Protein AF-B6K878-F1 (afdb_monomer)

Nearest PDB structures (foldseek):
  3k8p-assembly1_D  TM=6.003E-01  e=3.397E-08  Saccharomyces cerevisiae
  3q15-assembly1_A-2  TM=1.743E-01  e=7.410E+00  Bacillus subtilis
  3q15-assembly2_B-3  TM=1.734E-01  e=7.954E+00  Bacillus subtilis

pLDDT: mean 80.98, std 16.26, range [27.31, 96.12]

Solvent-accessible surface area (backbone atoms only — not comparable to full-atom values): 43142 Å² total; per-residue (Å²): 134,86,75,65,72,58,50,62,89,79,44,52,74,44,39,48,52,50,49,27,49,51,24,26,54,71,60,39,42,72,60,22,50,53,43,39,59,74,71,63,55,52,69,42,56,49,50,36,50,52,57,76,35,38,53,72,86,56,63,62,87,65,49,60,94,72,70,48,66,72,64,67,72,52,77,81,93,64,85,78,75,51,80,50,88,60,95,70,81,73,57,54,73,59,28,46,53,50,32,44,77,68,69,53,72,55,77,84,81,54,91,46,42,91,49,73,48,50,42,54,54,51,42,30,49,49,22,34,76,76,67,66,41,58,69,60,28,45,61,70,41,69,44,93,88,56,51,69,71,35,45,49,49,31,54,68,49,53,48,45,49,55,61,47,52,79,46,32,102,56,95,79,48,73,74,52,64,74,70,56,49,72,70,52,54,50,66,46,40,57,88,64,57,41,72,94,44,40,53,59,53,50,42,48,50,52,63,54,60,34,68,78,45,92,60,47,68,65,53,50,53,52,52,51,52,46,51,58,51,47,38,70,78,75,37,59,61,42,50,30,48,37,61,70,67,53,88,69,56,68,74,57,45,54,50,50,47,16,46,45,48,35,36,56,51,67,32,76,69,66,48,74,65,58,52,49,39,52,53,51,40,48,49,48,44,52,78,74,48,88,69,66,89,85,48,82,54,72,81,86,60,92,74,75,88,44,93,83,44,48,80,43,93,82,31,66,71,18,44,83,43,57,37,24,49,54,51,53,50,52,31,46,50,51,34,52,52,32,49,76,50,46,27,81,80,51,48,15,42,35,51,37,55,52,45,34,73,46,54,53,68,58,38,53,50,51,48,53,43,58,79,55,44,39,96,44,71,78,78,72,68,55,64,66,56,57,50,49,51,54,52,51,53,52,47,32,32,74,69,53,52,32,50,55,72,57,52,74,60,57,52,43,46,54,56,48,37,52,38,54,70,55,65,39,59,72,52,47,64,73,43,40,81,79,57,38,60,68,72,45,58,66,70,62,49,49,50,40,48,48,58,44,26,49,64,24,50,57,47,43,74,72,38,91,82,51,58,70,32,54,55,47,28,51,50,46,50,59,70,50,64,71,25,68,89,49,47,66,61,48,47,19,54,52,21,50,53,50,42,48,52,42,31,50,72,56,72,39,63,78,65,53,78,59,70,79,54,89,56,62,68,65,60,26,61,88,46,38,53,61,51,44,36,71,73,39,57,75,39,38,82,42,50,70,55,54,47,51,38,48,56,27,37,30,36,43,73,68,69,53,51,82,90,50,51,69,62,56,50,49,59,46,46,56,53,48,51,49,51,30,31,59,38,24,53,76,67,65,37,50,66,64,29,52,49,47,44,56,74,62,33,48,79,37,28,83,77,34,75,68,37,35,58,47,46,22,50,53,25,37,54,55,31,67,50,85,55,91,49,71,70,38,44,55,49,22,53,55,22,35,54,48,15,65,74,58,48,59,80,90,53,40,62,67,53,51,56,51,47,53,53,48,53,55,52,47,56,55,53,55,74,49,63,83,65,82,76,85,78,92,80,90,84,93,90,91,89,91,87,90,93,89,91,92,91,90,93,87,91,86,91,89,86,93,90,89,89,88,89,86,86,86,86,85,85,82,70,67,69,72,57,56,64,66,63,73,63,77,76,57,47,78,80,76,64,64,82,86,129

Mean predicted aligned error: 15.99 Å

Foldseek 3Di:
DDFDWDAPVNDDLLLLVLVLLVCQLVLVVVLNLVSCVVNVPQLLLVLVSNLPRHPLPHDCVSPVVVNDNVVSPDDDPDGNTDRDPDPDRDDSVLSCVLCVVVVNVPSVPDPGDPDSLSSLVSSLQVSCVQPVCLVRSLVSQVDPPHDPSSVVCCVQQSVLVVLLVVQAPDSDGSVNSVVDDLVNLLVRRLVRQDLVCLLSSCCSSQVRVLVPDDPNVVSVLVNLLVLLVSCQPHHLRSLLSCLVPRDDDPVVNQQSQLSSLLSQLSYWDLDPVSLVSLVSSLVSLCVPDPADPPPLDAPPDLFPPDSSCSRDCPGPCRRSYPRNSVLSVLLSVQLVLCVVLQQPPRGGSNRLSVQLPDDLVSLVVVLLSSLPNDPCNLPDDDLVNLVCVLVSQVVCCVSSSHSVNPDNLNSLLSSLLSCLLSLVLVSLVVCVVVSVLQPRDPVSSLCSLVVSLVSLLVVPLVDPPDVVSLVSSLSSLVSNVNNPVCVLVSQLSVLLSLLCVLCVVLVNSVLNVPSPDPPLVSLDLVRPLLVSCVVSLCSLVVLVSNLSNSQSSCSNVVNQDPVCNPVVSLVSLLVSLLSSLVSCLVVVNLVSNVVSLVVRLVVCLVPDVVSLASSLVSLLVSLVRDHPDPVSLVSNLVSLVVSCVRDDPVCNVVSVVSNVVSVVVVVVVVVVVVPPPPDDDDDDDDDDDDDDYDDDDDDDDDDDDDDDDDDDDDDDDVVVVSVVSVPPPPCVSSPDDDD

Organism: Schizosaccharomyces japonicus (strain yFS275 / FY16936) (NCBI:txid402676)

Sequence (739 aa):
METTKISCDELSVSQNLLYLVQCLVNGDIANARRLSQFLKLNFNTWLYLMNKYIPEVAPLKSYLGYLNEIDYNTALKEPVSFELQCSEVPMDELCQLRLKNLHLDNLDELQKPSDLSEFYISRASQIMSVTNLVELADSLTSNDDVPVTVSIWNKEKLGLLKKLRTYSSSDLKLEDLGQMSIRDIVSLCFPNMNTSNCVDIMDIIIKDAISSNSSKQEALAFVWEKLLQHTKTEGLEVIAHLLELWKVEEDIFRKLSQVAIASCYVWNDSTPETCSFIHDIVRCIEEHIPFDEDAFLMLDEEPQFQSKDLLKDDNKLTTSSPAAINYLLALTDVVGFCREFSVFPVPSVRIGLQMCFSNEDMQMTFLKRLITSNQHWSTKRSEADWSYLLLTMLEFQRRRVLFTKLSPDTLRLQVLYHMLILMKFSTIRTMTSMFEIEKLPTEGALRCMEDAFFHFYDKCNAASRNTAHTEAAASVLDTFREHKDLCERRQSLSALLKVFELLRELQAPSFVRDLRSEDTTKTDIHVLIPSLLKTHVKAYKALDNVLALGVELLKLRGEFQYENPLNQIQDLTLYVARLCIEASLQATDLVCAREYLNDHIEPLAEKSPKAKDLYWRTAYDIGKCPAITATAREVRSDMLQLAIAKAPKDMLPEIFDYWTQFEEENDTAANMKEKDIEDDYVDDFEWPVDEDDDDEPIYRNQPEKTNSSRHNNVRENIADKVTSTLTNGIGWVLGVPRE

InterPro domains:
  IPR013244 Sec39 domain [PF08314] (21-676)

Secondary structure (DSSP, 8-state):
------BGGGS-HHHHHHHHHHHHHTT-HHHHHHHHHHTT--HHHHHHHHHHHS-TT--GGGTGGG--HHHHTSPPSS--B-----S-PPPHHHHHHHHHHTT-S-SSSS---SSHHHHHHHHHHHHHHHH--HHHHHHHHSSTTS-HHHHHHIIIIIIHHHHHHTT-SS---HHHHTT--HHHHHHHHGGG--TTTHHHHHHIIIIIIITT-S-HHHHHHHHHHHHHHHTTTS-SHHHHHHHHH----HHHHHHHHHHHHHHHHH-----HHHHHHHHHHHHHHHTTS---TT------S-----TTTTTSTT-TTTSSSHHHHHHHHHHHHHHHHHHHTT-SSPPPHHHHHHHHHS-HHHHHHHHHHHHHS-TTTTTT--HHHHHHHHHHHHHHHHTTSS-TTS-HHHHHHHHHHHHHHTT-HHHHHHTHHHHTGGGS-HHHHHHHHHHHHHHHHHHHHHSTT-HHHHHHHHHHHHHTTT-GGGHHHHHHHHHHHHHHHHHHHTT-GGGGGGTTSS-TTTS-HHHHHHHHHHHSGGGGGGHHHHHHHHHHHHHHTT---TTSHHHHHHHHHHHHHHHHHHHHHHTT-HHHHHHHIIIIIHHHHTT-HHHHHHHHHHHHHHHHS---SHHHHHHHHHHHHHHHHHS-TTTHHHHHHHHHHHHHHHHHHHHHHTTTTS-----------------------------------PPP-SHHHHHHHHTSSSHHHHT----

Structure (mmCIF, N/CA/C/O backbone):
data_AF-B6K878-F1
#
_entry.id   AF-B6K878-F1
#
loop_
_atom_site.group_PDB
_atom_site.id
_atom_site.type_symbol
_atom_site.label_atom_id
_atom_site.label_alt_id
_atom_site.label_comp_id
_atom_site.label_asym_id
_atom_site.label_entity_id
_atom_site.label_seq_id
_atom_site.pdbx_PDB_ins_code
_atom_site.Cartn_x
_atom_site.Cartn_y
_atom_site.Cartn_z
_atom_site.occupancy
_atom_site.B_iso_or_equiv
_atom_site.auth_seq_id
_atom_site.auth_comp_id
_atom_site.auth_asym_id
_atom_site.auth_atom_id
_atom_site.pdbx_PDB_model_num
ATOM 1 N N . MET A 1 1 ? -59.703 22.724 72.302 1.00 40.31 1 MET A N 1
ATOM 2 C CA . MET A 1 1 ? -60.525 21.497 72.311 1.00 40.31 1 MET A CA 1
ATOM 3 C C . MET A 1 1 ? -60.191 20.748 73.583 1.00 40.31 1 MET A C 1
ATOM 5 O O . MET A 1 1 ? -59.025 20.757 73.959 1.00 40.31 1 MET A O 1
ATOM 9 N N . GLU A 1 2 ? -61.180 20.175 74.260 1.00 39.59 2 GLU A N 1
ATOM 10 C CA . GLU A 1 2 ? -60.934 19.270 75.387 1.00 39.59 2 GLU A CA 1
ATOM 11 C C . GLU A 1 2 ? -60.667 17.869 74.824 1.00 39.59 2 GLU A C 1
ATOM 13 O O . GLU A 1 2 ? -61.421 17.397 73.976 1.00 39.59 2 GLU A O 1
ATOM 18 N N . THR A 1 3 ? -59.577 17.225 75.241 1.00 48.16 3 THR A N 1
ATOM 19 C CA . THR A 1 3 ? -59.228 15.865 74.814 1.00 48.16 3 THR A CA 1
ATOM 20 C C . THR A 1 3 ? -59.911 14.843 75.718 1.00 48.16 3 THR A C 1
ATOM 22 O O . THR A 1 3 ? -59.441 14.532 76.814 1.00 48.16 3 THR A O 1
ATOM 25 N N . THR A 1 4 ? -61.042 14.308 75.262 1.00 55.53 4 THR A N 1
ATOM 26 C CA . THR A 1 4 ? -61.734 13.193 75.916 1.00 55.53 4 THR A CA 1
ATOM 27 C C . THR A 1 4 ? -60.871 11.933 75.871 1.00 55.53 4 THR A C 1
ATOM 29 O O . THR A 1 4 ? -60.630 11.356 74.812 1.00 55.53 4 THR A O 1
ATOM 32 N N . LYS A 1 5 ? -60.412 11.475 77.041 1.00 59.50 5 LYS A N 1
ATOM 33 C CA . LYS A 1 5 ? -59.754 10.169 77.166 1.00 59.50 5 LYS A CA 1
ATOM 34 C C . LYS A 1 5 ? -60.817 9.075 77.114 1.00 59.50 5 LYS A C 1
ATOM 36 O O . LYS A 1 5 ? -61.659 9.012 78.003 1.00 59.50 5 LYS A O 1
ATOM 41 N N . ILE A 1 6 ? -60.752 8.242 76.081 1.00 65.56 6 ILE A N 1
ATOM 42 C CA . ILE A 1 6 ? -61.584 7.048 75.893 1.00 65.56 6 ILE A CA 1
ATOM 43 C C . ILE A 1 6 ? -60.668 5.835 76.092 1.00 65.56 6 ILE A C 1
ATOM 45 O O . ILE A 1 6 ? -59.555 5.815 75.555 1.00 65.56 6 ILE A O 1
ATOM 49 N N . SER A 1 7 ? -61.092 4.841 76.873 1.00 74.19 7 SER A N 1
ATOM 50 C CA . SER A 1 7 ? -60.335 3.596 77.045 1.00 74.19 7 SER A CA 1
ATOM 51 C C . SER A 1 7 ? -60.542 2.660 75.853 1.00 74.19 7 SER A C 1
ATOM 53 O O . SER A 1 7 ? -61.634 2.578 75.297 1.00 74.19 7 SER A O 1
ATOM 55 N N . CYS A 1 8 ? -59.528 1.873 75.484 1.00 70.00 8 CYS A N 1
ATOM 56 C CA . CYS A 1 8 ? -59.703 0.834 74.458 1.00 70.00 8 CYS A CA 1
ATOM 57 C C . CYS A 1 8 ? -60.655 -0.290 74.882 1.00 70.00 8 CYS A C 1
ATOM 59 O O . CYS A 1 8 ? -61.232 -0.941 74.012 1.00 70.00 8 CYS A O 1
ATOM 61 N N . ASP A 1 9 ? -60.876 -0.468 76.189 1.00 75.81 9 ASP A N 1
ATOM 62 C CA . ASP A 1 9 ? -61.897 -1.372 76.737 1.00 75.81 9 ASP A CA 1
ATOM 63 C C . ASP A 1 9 ? -63.339 -0.886 76.475 1.00 75.81 9 ASP A C 1
ATOM 65 O O . ASP A 1 9 ? -64.280 -1.671 76.567 1.00 75.81 9 ASP A O 1
ATOM 69 N N . GLU A 1 10 ? -63.523 0.401 76.155 1.00 78.56 10 GLU A N 1
ATOM 70 C CA . GLU A 1 10 ? -64.821 1.019 75.835 1.00 78.56 10 GLU A CA 1
ATOM 71 C C . GLU A 1 10 ? -65.118 1.001 74.322 1.00 78.56 10 GLU A C 1
ATOM 73 O O . GLU A 1 10 ? -66.225 1.342 73.902 1.00 78.56 10 GLU A O 1
ATOM 78 N N . LEU A 1 11 ? -64.141 0.598 73.500 1.00 84.75 11 LEU A N 1
ATOM 79 C CA . LEU A 1 11 ? -64.225 0.559 72.042 1.00 84.75 11 LEU A CA 1
ATOM 80 C C . LEU A 1 11 ? -64.428 -0.870 71.524 1.00 84.75 11 LEU A C 1
ATOM 82 O O . LEU A 1 11 ? -63.863 -1.837 72.038 1.00 84.75 11 LEU A O 1
ATOM 86 N N . SER A 1 12 ? -65.193 -1.010 70.442 1.00 88.81 12 SER A N 1
ATOM 87 C CA . SER A 1 12 ? -65.352 -2.290 69.750 1.00 88.81 12 SER A CA 1
ATOM 88 C C . SER A 1 12 ? -64.032 -2.781 69.136 1.00 88.81 12 SER A C 1
ATOM 90 O O . SER A 1 12 ? -63.085 -2.018 68.923 1.00 88.81 12 SER A O 1
ATOM 92 N N . VAL A 1 13 ? -63.973 -4.067 68.772 1.00 87.69 13 VAL A N 1
ATOM 93 C CA . VAL A 1 13 ? -62.837 -4.634 68.018 1.00 87.69 13 VAL A CA 1
ATOM 94 C C . VAL A 1 13 ? -62.633 -3.882 66.695 1.00 87.69 13 VAL A C 1
ATOM 96 O O . VAL A 1 13 ? -61.501 -3.559 66.342 1.00 87.69 13 VAL A O 1
ATOM 99 N N . SER A 1 14 ? -63.716 -3.533 65.995 1.00 87.25 14 SER A N 1
ATOM 100 C CA . SER A 1 14 ? -63.685 -2.805 64.720 1.00 87.25 14 SER A CA 1
ATOM 101 C C . SER A 1 14 ? -63.238 -1.346 64.882 1.00 87.25 14 SER A C 1
ATOM 103 O O . SER A 1 14 ? -62.492 -0.838 64.048 1.00 87.25 14 SER A O 1
ATOM 105 N N . GLN A 1 15 ? -63.648 -0.662 65.955 1.00 87.94 15 GLN A N 1
ATOM 106 C CA . GLN A 1 15 ? -63.184 0.692 66.280 1.00 87.94 15 GLN A CA 1
ATOM 107 C C . GLN A 1 15 ? -61.688 0.690 66.617 1.00 87.94 15 GLN A C 1
ATOM 109 O O . GLN A 1 15 ? -60.932 1.471 66.043 1.00 87.94 15 GLN A O 1
ATOM 114 N N . ASN A 1 16 ? -61.244 -0.237 67.471 1.00 88.50 16 ASN A N 1
ATOM 115 C CA . ASN A 1 16 ? -59.833 -0.406 67.824 1.00 88.50 16 ASN A CA 1
ATOM 116 C C . ASN A 1 16 ? -58.959 -0.760 66.602 1.00 88.50 16 ASN A C 1
ATOM 118 O O . ASN A 1 16 ? -57.867 -0.214 66.450 1.00 88.50 16 ASN A O 1
ATOM 122 N N . LEU A 1 17 ? -59.434 -1.629 65.701 1.00 89.19 17 LEU A N 1
ATOM 123 C CA . LEU A 1 17 ? -58.704 -2.011 64.486 1.00 89.19 17 LEU A CA 1
ATOM 124 C C . LEU A 1 17 ? -58.655 -0.879 63.444 1.00 89.19 17 LEU A C 1
ATOM 126 O O . LEU A 1 17 ? -57.617 -0.678 62.814 1.00 89.19 17 LEU A O 1
ATOM 130 N N . LEU A 1 18 ? -59.731 -0.099 63.284 1.00 87.88 18 LEU A N 1
ATOM 131 C CA . LEU A 1 18 ? -59.706 1.089 62.423 1.00 87.88 18 LEU A CA 1
ATOM 132 C C . LEU A 1 18 ? -58.767 2.168 62.988 1.00 87.88 18 LEU A C 1
ATOM 134 O O . LEU A 1 18 ? -58.021 2.785 62.228 1.00 87.88 18 LEU A O 1
ATOM 138 N N . TYR A 1 19 ? -58.755 2.360 64.310 1.00 87.06 19 TYR A N 1
ATOM 139 C CA . TYR A 1 19 ? -57.847 3.300 64.967 1.00 87.06 19 TYR A CA 1
ATOM 140 C C . TYR A 1 19 ? -56.378 2.858 64.859 1.00 87.06 19 TYR A C 1
ATOM 142 O O . TYR A 1 19 ? -55.514 3.686 64.589 1.00 87.06 19 TYR A O 1
ATOM 150 N N . LEU A 1 20 ? -56.089 1.552 64.933 1.00 89.81 20 LEU A N 1
ATOM 151 C CA . LEU A 1 20 ? -54.759 0.996 64.645 1.00 89.81 20 LEU A CA 1
ATOM 152 C C . LEU A 1 20 ? -54.290 1.375 63.233 1.00 89.81 20 LEU A C 1
ATOM 154 O O . LEU A 1 20 ? -53.165 1.851 63.072 1.00 89.81 20 LEU A O 1
ATOM 158 N N . VAL A 1 21 ? -55.148 1.217 62.219 1.00 89.06 21 VAL A N 1
ATOM 159 C CA . VAL A 1 21 ? -54.842 1.628 60.836 1.00 89.06 21 VAL A CA 1
ATOM 160 C C . VAL A 1 21 ? -54.600 3.140 60.748 1.00 89.06 21 VAL A C 1
ATOM 162 O O . VAL A 1 21 ? -53.652 3.564 60.091 1.00 89.06 21 VAL A O 1
ATOM 165 N N . GLN A 1 22 ? -55.395 3.957 61.444 1.00 87.31 22 GLN A N 1
ATOM 166 C CA . GLN A 1 22 ? -55.204 5.410 61.501 1.00 87.31 22 GLN A CA 1
ATOM 167 C C . GLN A 1 22 ? -53.866 5.798 62.159 1.00 87.31 22 GLN A C 1
ATOM 169 O O . GLN A 1 22 ? -53.167 6.666 61.639 1.00 87.31 22 GLN A O 1
ATOM 174 N N . CYS A 1 23 ? -53.461 5.129 63.245 1.00 86.00 23 CYS A N 1
ATOM 175 C CA . CYS A 1 23 ? -52.145 5.311 63.860 1.00 86.00 23 CYS A CA 1
ATOM 176 C C . CYS A 1 23 ? -51.004 4.949 62.892 1.00 86.00 23 CYS A C 1
ATOM 178 O O . CYS A 1 23 ? -50.054 5.720 62.779 1.00 86.00 23 CYS A O 1
ATOM 180 N N . LEU A 1 24 ? -51.104 3.838 62.147 1.00 88.44 24 LEU A N 1
ATOM 181 C CA . LEU A 1 24 ? -50.096 3.458 61.143 1.00 88.44 24 LEU A CA 1
ATOM 182 C C . LEU A 1 24 ? -49.975 4.492 60.013 1.00 88.44 24 LEU A C 1
ATOM 184 O O . LEU A 1 24 ? -48.861 4.913 59.701 1.00 88.44 24 LEU A O 1
ATOM 188 N N . VAL A 1 25 ? -51.102 4.951 59.457 1.00 87.56 25 VAL A N 1
ATOM 189 C CA . VAL A 1 25 ? -51.132 5.973 58.391 1.00 87.56 25 VAL A CA 1
ATOM 190 C C . VAL A 1 25 ? -50.574 7.316 58.877 1.00 87.56 25 VAL A C 1
ATOM 192 O O . VAL A 1 25 ? -49.882 8.000 58.128 1.00 87.56 25 VAL A O 1
ATOM 195 N N . ASN A 1 26 ? -50.797 7.667 60.146 1.00 85.44 26 ASN A N 1
ATOM 196 C CA . ASN A 1 26 ? -50.237 8.870 60.766 1.00 85.44 26 ASN A CA 1
ATOM 197 C C . ASN A 1 26 ? -48.771 8.709 61.232 1.00 85.44 26 ASN A C 1
ATOM 199 O O . ASN A 1 26 ? -48.179 9.673 61.714 1.00 85.44 26 ASN A O 1
ATOM 203 N N . GLY A 1 27 ? -48.176 7.514 61.122 1.00 82.56 27 GLY A N 1
ATOM 204 C CA . GLY A 1 27 ? -46.815 7.228 61.592 1.00 82.56 27 GLY A CA 1
ATOM 205 C C . GLY A 1 27 ? -46.664 7.068 63.115 1.00 82.56 27 GLY A C 1
ATOM 206 O O . GLY A 1 27 ? -45.538 7.009 63.608 1.00 82.56 27 GLY A O 1
ATOM 207 N N . ASP A 1 28 ? -47.765 6.961 63.865 1.00 87.69 28 ASP A N 1
ATOM 208 C CA . ASP A 1 28 ? -47.789 6.688 65.309 1.00 87.69 28 ASP A CA 1
ATOM 209 C C . ASP A 1 28 ? -47.671 5.178 65.583 1.00 87.69 28 ASP A C 1
ATOM 211 O O . ASP A 1 28 ? -48.602 4.483 66.004 1.00 87.69 28 ASP A O 1
ATOM 215 N N . ILE A 1 29 ? -46.480 4.649 65.304 1.00 89.25 29 ILE A N 1
ATOM 216 C CA . ILE A 1 29 ? -46.178 3.217 65.422 1.00 89.25 29 ILE A CA 1
ATOM 217 C C . ILE A 1 29 ? -46.215 2.750 66.887 1.00 89.25 29 ILE A C 1
ATOM 219 O O . ILE A 1 29 ? -46.552 1.598 67.173 1.00 89.25 29 ILE A O 1
ATOM 223 N N . ALA A 1 30 ? -45.924 3.656 67.828 1.00 85.94 30 ALA A N 1
ATOM 224 C CA . ALA A 1 30 ? -45.942 3.380 69.260 1.00 85.94 30 ALA A CA 1
ATOM 225 C C . ALA A 1 30 ? -47.348 3.004 69.747 1.00 85.94 30 ALA A C 1
ATOM 227 O O . ALA A 1 30 ? -47.518 1.974 70.410 1.00 85.94 30 ALA A O 1
ATOM 228 N N . ASN A 1 31 ? -48.364 3.791 69.383 1.00 85.50 31 ASN A N 1
ATOM 229 C CA . ASN A 1 31 ? -49.740 3.475 69.751 1.00 85.50 31 ASN A CA 1
ATOM 230 C C . ASN A 1 31 ? -50.341 2.382 68.851 1.00 85.50 31 ASN A C 1
ATOM 232 O O . ASN A 1 31 ? -51.045 1.513 69.366 1.00 85.50 31 ASN A O 1
ATOM 236 N N . ALA A 1 32 ? -49.970 2.308 67.564 1.00 88.25 32 ALA A N 1
ATOM 237 C CA . ALA A 1 32 ? -50.368 1.198 66.690 1.00 88.25 32 ALA A CA 1
ATOM 238 C C . ALA A 1 32 ? -49.925 -0.180 67.228 1.00 88.25 32 ALA A C 1
ATOM 240 O O . ALA A 1 32 ? -50.721 -1.122 67.241 1.00 88.25 32 ALA A O 1
ATOM 241 N N . ARG A 1 33 ? -48.690 -0.311 67.742 1.00 87.50 33 ARG A N 1
ATOM 242 C CA . ARG A 1 33 ? -48.203 -1.567 68.346 1.00 87.50 33 ARG A CA 1
ATOM 243 C C . ARG A 1 33 ? -48.980 -1.921 69.607 1.00 87.50 33 ARG A C 1
ATOM 245 O O . ARG A 1 33 ? -49.399 -3.070 69.741 1.00 87.50 33 ARG A O 1
ATOM 252 N N . ARG A 1 34 ? -49.224 -0.943 70.488 1.00 86.12 34 ARG A N 1
ATOM 253 C CA . ARG A 1 34 ? -50.033 -1.126 71.706 1.00 86.12 34 ARG A CA 1
ATOM 254 C C . ARG A 1 34 ? -51.445 -1.628 71.372 1.00 86.12 34 ARG A C 1
ATOM 256 O O . ARG A 1 34 ? -51.906 -2.583 71.991 1.00 86.12 34 ARG A O 1
ATOM 263 N N . LEU A 1 35 ? -52.083 -1.058 70.344 1.00 86.94 35 LEU A N 1
ATOM 264 C CA . LEU A 1 35 ? -53.372 -1.524 69.817 1.00 86.94 35 LEU A CA 1
ATOM 265 C C . LEU A 1 35 ? -53.283 -2.946 69.243 1.00 86.94 35 LEU A C 1
ATOM 267 O O . LEU A 1 35 ? -54.150 -3.765 69.524 1.00 86.94 35 LEU A O 1
ATOM 271 N N . SER A 1 36 ? -52.228 -3.278 68.490 1.00 89.19 36 SER A N 1
ATOM 272 C CA . SER A 1 36 ? -52.063 -4.622 67.911 1.00 89.19 36 SER A CA 1
ATOM 273 C C . SER A 1 36 ? -51.915 -5.714 68.981 1.00 89.19 36 SER A C 1
ATOM 275 O O . SER A 1 36 ? -52.502 -6.787 68.853 1.00 89.19 36 SER A O 1
ATOM 277 N N . GLN A 1 37 ? -51.201 -5.410 70.071 1.00 87.06 37 GLN A N 1
ATOM 278 C CA . GLN A 1 37 ? -51.023 -6.300 71.218 1.00 87.06 37 GLN A CA 1
ATOM 279 C C . GLN A 1 37 ? -52.326 -6.434 72.028 1.00 87.06 37 GLN A C 1
ATOM 281 O O . GLN A 1 37 ? -52.681 -7.542 72.427 1.00 87.06 37 GLN A O 1
ATOM 286 N N . PHE A 1 38 ? -53.083 -5.343 72.212 1.00 87.44 38 PHE A N 1
ATOM 287 C CA . PHE A 1 38 ? -54.418 -5.364 72.832 1.00 87.44 38 PHE A CA 1
ATOM 288 C C . PHE A 1 38 ? -55.416 -6.219 72.029 1.00 87.44 38 PHE A C 1
ATOM 290 O O . PHE A 1 38 ? -56.103 -7.074 72.589 1.00 87.44 38 PHE A O 1
ATOM 297 N N . LEU A 1 39 ? -55.418 -6.062 70.701 1.00 88.12 39 LEU A N 1
ATOM 298 C CA . LEU A 1 39 ? -56.195 -6.860 69.746 1.00 88.12 39 LEU A CA 1
ATOM 299 C C . LEU A 1 39 ? -55.670 -8.299 69.562 1.00 88.12 39 LEU A C 1
ATOM 301 O O . LEU A 1 39 ? -56.286 -9.077 68.836 1.00 88.12 39 LEU A O 1
ATOM 305 N N . LYS A 1 40 ? -54.560 -8.670 70.221 1.00 89.00 40 LYS A N 1
ATOM 306 C CA . LYS A 1 40 ? -53.912 -9.996 70.162 1.00 89.00 40 LYS A CA 1
ATOM 307 C C . LYS A 1 40 ? -53.560 -10.444 68.737 1.00 89.00 40 LYS A C 1
ATOM 309 O O . LYS A 1 40 ? -53.620 -11.633 68.423 1.00 89.00 40 LYS A O 1
ATOM 314 N N . LEU A 1 41 ? -53.194 -9.496 67.875 1.00 89.81 41 LEU A N 1
ATOM 315 C CA . LEU A 1 41 ? -52.756 -9.798 66.516 1.00 89.81 41 LEU A CA 1
ATOM 316 C C . LEU A 1 41 ? -51.444 -10.590 66.561 1.00 89.81 41 LEU A C 1
ATOM 318 O O . LEU A 1 41 ? -50.547 -10.276 67.341 1.00 89.81 41 LEU A O 1
ATOM 322 N N . ASN A 1 42 ? -51.318 -11.624 65.727 1.00 90.12 42 ASN A N 1
ATOM 323 C CA . ASN A 1 42 ? -50.045 -12.332 65.599 1.00 90.12 42 ASN A CA 1
ATOM 324 C C . ASN A 1 42 ? -49.024 -11.484 64.818 1.00 90.12 42 ASN A C 1
ATOM 326 O O . ASN A 1 42 ? -49.393 -10.589 64.051 1.00 90.12 42 ASN A O 1
ATOM 330 N N . PHE A 1 43 ? -47.737 -11.778 65.006 1.00 89.81 43 PHE A N 1
ATOM 331 C CA . PHE A 1 43 ? -46.641 -10.970 64.471 1.00 89.81 43 PHE A CA 1
ATOM 332 C C . PHE A 1 43 ? -46.702 -10.801 62.941 1.00 89.81 43 PHE A C 1
ATOM 334 O O . PHE A 1 43 ? -46.571 -9.689 62.441 1.00 89.81 43 PHE A O 1
ATOM 341 N N . ASN A 1 44 ? -47.030 -11.852 62.186 1.00 89.94 44 ASN A N 1
ATOM 342 C CA . ASN A 1 44 ? -47.173 -11.779 60.728 1.00 89.94 44 ASN A CA 1
ATOM 343 C C . ASN A 1 44 ? -48.371 -10.902 60.294 1.00 89.94 44 ASN A C 1
ATOM 345 O O . ASN A 1 44 ? -48.308 -10.229 59.266 1.00 89.94 44 ASN A O 1
ATOM 349 N N . THR A 1 45 ? -49.448 -10.847 61.089 1.00 90.12 45 THR A N 1
ATOM 350 C CA . THR A 1 45 ? -50.571 -9.912 60.866 1.00 90.12 45 THR A CA 1
ATOM 351 C C . THR A 1 45 ? -50.150 -8.470 61.168 1.00 90.12 45 THR A C 1
ATOM 353 O O . THR A 1 45 ? -50.504 -7.563 60.419 1.00 90.12 45 THR A O 1
ATOM 356 N N . TRP A 1 46 ? -49.344 -8.247 62.212 1.00 91.44 46 TRP A N 1
ATOM 357 C CA . TRP A 1 46 ? -48.725 -6.945 62.485 1.00 91.44 46 TRP A CA 1
ATOM 358 C C . TRP A 1 46 ? -47.816 -6.496 61.332 1.00 91.44 46 TRP A C 1
ATOM 360 O O . TRP A 1 46 ? -48.004 -5.394 60.820 1.00 91.44 46 TRP A O 1
ATOM 370 N N . LEU A 1 47 ? -46.916 -7.359 60.847 1.00 91.44 47 LEU A N 1
ATOM 371 C CA . LEU A 1 47 ? -46.056 -7.076 59.692 1.00 91.44 47 LEU A CA 1
ATOM 372 C C . LEU A 1 47 ? -46.866 -6.758 58.423 1.00 91.44 47 LEU A C 1
ATOM 374 O O . LEU A 1 47 ? -46.535 -5.804 57.721 1.00 91.44 47 LEU A O 1
ATOM 378 N N . TYR A 1 48 ? -47.957 -7.482 58.145 1.00 92.00 48 TYR A N 1
ATOM 379 C CA . TYR A 1 48 ? -48.857 -7.160 57.027 1.00 92.00 48 TYR A CA 1
ATOM 380 C C . TYR A 1 48 ? -49.448 -5.745 57.142 1.00 92.00 48 TYR A C 1
ATOM 382 O O . TYR A 1 48 ? -49.401 -4.970 56.186 1.00 92.00 48 TYR A O 1
ATOM 390 N N . LEU A 1 49 ? -49.986 -5.390 58.315 1.00 90.88 49 LEU A N 1
ATOM 391 C CA . LEU A 1 49 ? -50.588 -4.074 58.547 1.00 90.88 49 LEU A CA 1
ATOM 392 C C . LEU A 1 49 ? -49.537 -2.956 58.460 1.00 90.88 49 LEU A C 1
ATOM 394 O O . LEU A 1 49 ? -49.774 -1.949 57.796 1.00 90.88 49 LEU A O 1
ATOM 398 N N . MET A 1 50 ? -48.357 -3.162 59.052 1.00 91.38 50 MET A N 1
ATOM 399 C CA . MET A 1 50 ? -47.204 -2.260 58.948 1.00 91.38 50 MET A CA 1
ATOM 400 C C . MET A 1 50 ? -46.804 -2.023 57.485 1.00 91.38 50 MET A C 1
ATOM 402 O O . MET A 1 50 ? -46.598 -0.880 57.080 1.00 91.38 50 MET A O 1
ATOM 406 N N . ASN A 1 51 ? -46.741 -3.085 56.675 1.00 90.00 51 ASN A N 1
ATOM 407 C CA . ASN A 1 51 ? -46.352 -2.995 55.269 1.00 90.00 51 ASN A CA 1
ATOM 408 C C . ASN A 1 51 ? -47.382 -2.204 54.446 1.00 90.00 51 ASN A C 1
ATOM 410 O O . ASN A 1 51 ? -47.022 -1.312 53.681 1.00 90.00 51 ASN A O 1
ATOM 414 N N . LYS A 1 52 ? -48.671 -2.493 54.656 1.00 89.88 52 LYS A N 1
ATOM 415 C CA . LYS A 1 52 ? -49.788 -1.938 53.880 1.00 89.88 52 LYS A CA 1
ATOM 416 C C . LYS A 1 52 ? -50.180 -0.505 54.262 1.00 89.88 52 LYS A C 1
ATOM 418 O O . LYS A 1 52 ? -50.702 0.202 53.406 1.00 89.88 52 LYS A O 1
ATOM 423 N N . TYR A 1 53 ? -49.975 -0.085 55.516 1.00 90.88 53 TYR A N 1
ATOM 424 C CA . TYR A 1 53 ? -50.546 1.169 56.038 1.00 90.88 53 TYR A CA 1
ATOM 425 C C . TYR A 1 53 ? -49.547 2.214 56.547 1.00 90.88 53 TYR A C 1
ATOM 427 O O . TYR A 1 53 ? -49.954 3.358 56.729 1.00 90.88 53 TYR A O 1
ATOM 435 N N . ILE A 1 54 ? -48.260 1.899 56.739 1.00 91.31 54 ILE A N 1
ATOM 436 C CA . ILE A 1 54 ? -47.258 2.959 56.953 1.00 91.31 54 ILE A CA 1
ATOM 437 C C . ILE A 1 54 ? -47.040 3.702 55.618 1.00 91.31 54 ILE A C 1
ATOM 439 O O . ILE A 1 54 ? -46.767 3.036 54.614 1.00 91.31 54 ILE A O 1
ATOM 443 N N . PRO A 1 55 ? -47.048 5.050 55.572 1.00 89.50 55 PRO A N 1
ATOM 444 C CA . PRO A 1 55 ? -46.707 5.803 54.362 1.00 89.50 55 PRO A CA 1
ATOM 445 C C . PRO A 1 55 ? -45.310 5.451 53.839 1.00 89.50 55 PRO A C 1
ATOM 447 O O . PRO A 1 55 ? -44.361 5.339 54.612 1.00 89.50 55 PRO A O 1
ATOM 450 N N . GLU A 1 56 ? -45.143 5.285 52.531 1.00 88.25 56 GLU A N 1
ATOM 451 C CA . GLU A 1 56 ? -43.881 4.852 51.910 1.00 88.25 56 GLU A CA 1
ATOM 452 C C . GLU A 1 56 ? -42.714 5.818 52.175 1.00 88.25 56 GLU A C 1
ATOM 454 O O . GLU A 1 56 ? -41.563 5.398 52.223 1.00 88.25 56 GLU A O 1
ATOM 459 N N . VAL A 1 57 ? -43.017 7.094 52.429 1.00 88.00 57 VAL A N 1
ATOM 460 C CA . VAL A 1 57 ? -42.051 8.149 52.784 1.00 88.00 57 VAL A CA 1
ATOM 461 C C . VAL A 1 57 ? -41.758 8.257 54.293 1.00 88.00 57 VAL A C 1
ATOM 463 O O . VAL A 1 57 ? -41.077 9.188 54.721 1.00 88.00 57 VAL A O 1
ATOM 466 N N . ALA A 1 58 ? -42.284 7.354 55.130 1.00 87.25 58 ALA A N 1
ATOM 467 C CA . ALA A 1 58 ? -42.112 7.423 56.582 1.00 87.25 58 ALA A CA 1
ATOM 468 C C . ALA A 1 58 ? -40.631 7.255 57.006 1.00 87.25 58 ALA A C 1
ATOM 470 O O . ALA A 1 58 ? -39.966 6.322 56.544 1.00 87.25 58 ALA A O 1
ATOM 471 N N . PRO A 1 59 ? -40.100 8.092 57.924 1.00 87.06 59 PRO A N 1
ATOM 472 C CA . PRO A 1 59 ? -38.714 7.979 58.375 1.00 87.06 59 PRO A CA 1
ATOM 473 C C . PRO A 1 59 ? -38.450 6.638 59.068 1.00 87.06 59 PRO A C 1
ATOM 475 O O . PRO A 1 59 ? -39.074 6.338 60.080 1.00 87.06 59 PRO A O 1
ATOM 478 N N . LEU A 1 60 ? -37.469 5.865 58.592 1.00 87.94 60 LEU A N 1
ATOM 479 C CA . LEU A 1 60 ? -37.187 4.501 59.080 1.00 87.94 60 LEU A CA 1
ATOM 480 C C . LEU A 1 60 ? -37.050 4.402 60.612 1.00 87.94 60 LEU A C 1
ATOM 482 O O . LEU A 1 60 ? -37.508 3.444 61.234 1.00 87.94 60 LEU A O 1
ATOM 486 N N . LYS A 1 61 ? -36.482 5.440 61.239 1.00 85.88 61 LYS A N 1
ATOM 487 C CA . LYS A 1 61 ? -36.303 5.539 62.696 1.00 85.88 61 LYS A CA 1
ATOM 488 C C . LYS A 1 61 ? -37.614 5.532 63.499 1.00 85.88 61 LYS A C 1
ATOM 490 O O . LYS A 1 61 ? -37.551 5.264 64.694 1.00 85.88 61 LYS A O 1
ATOM 495 N N . SER A 1 62 ? -38.775 5.812 62.896 1.00 85.56 62 SER A N 1
ATOM 496 C CA . SER A 1 62 ? -40.066 5.720 63.595 1.00 85.56 62 SER A CA 1
ATOM 497 C C . SER A 1 62 ? -40.589 4.286 63.711 1.00 85.56 62 SER A C 1
ATOM 499 O O . SER A 1 62 ? -41.371 4.021 64.621 1.00 85.56 62 SER A O 1
ATOM 501 N N . TYR A 1 63 ? -40.162 3.366 62.831 1.00 88.50 63 TYR A N 1
ATOM 502 C CA . TYR A 1 63 ? -40.759 2.029 62.724 1.00 88.50 63 TYR A CA 1
ATOM 503 C C . TYR A 1 63 ? -39.788 0.843 62.823 1.00 88.50 63 TYR A C 1
ATOM 505 O O . TYR A 1 63 ? -40.232 -0.227 63.230 1.00 88.50 63 TYR A O 1
ATOM 513 N N . LEU A 1 64 ? -38.483 0.998 62.553 1.00 86.25 64 LEU A N 1
ATOM 514 C CA . LEU A 1 64 ? -37.510 -0.112 62.631 1.00 86.25 64 LEU A CA 1
ATOM 515 C C . LEU A 1 64 ? -37.508 -0.822 64.002 1.00 86.25 64 LEU A C 1
ATOM 517 O O . LEU A 1 64 ? -37.605 -2.045 64.063 1.00 86.25 64 LEU A O 1
ATOM 521 N N . GLY A 1 65 ? -37.524 -0.068 65.110 1.00 84.00 65 GLY A N 1
ATOM 522 C CA . GLY A 1 65 ? -37.593 -0.605 66.487 1.00 84.00 65 GLY A CA 1
ATOM 523 C C . GLY A 1 65 ? -38.914 -1.303 66.867 1.00 84.00 65 GLY A C 1
ATOM 524 O O . GLY A 1 65 ? -39.146 -1.624 68.034 1.00 84.00 65 GLY A O 1
ATOM 525 N N . TYR A 1 66 ? -39.807 -1.512 65.897 1.00 85.12 66 TYR A N 1
ATOM 526 C CA . TYR A 1 66 ? -41.107 -2.166 66.043 1.00 85.12 66 TYR A CA 1
ATOM 527 C C . TYR A 1 66 ? -41.230 -3.428 65.163 1.00 85.12 66 TYR A C 1
ATOM 529 O O . TYR A 1 66 ? -42.313 -4.014 65.086 1.00 85.12 66 TYR A O 1
ATOM 537 N N . LEU A 1 67 ? -40.124 -3.851 64.530 1.00 84.88 67 LEU A N 1
ATOM 538 C CA . LEU A 1 67 ? -40.029 -5.011 63.633 1.00 84.88 67 LEU A CA 1
ATOM 539 C C . LEU A 1 67 ? -39.371 -6.254 64.264 1.00 84.88 67 LEU A C 1
ATOM 541 O O . LEU A 1 67 ? -39.264 -7.278 63.599 1.00 84.88 67 LEU A O 1
ATOM 545 N N . ASN A 1 68 ? -38.923 -6.197 65.521 1.00 80.81 68 ASN A N 1
ATOM 546 C CA . ASN A 1 68 ? -38.363 -7.358 66.221 1.00 80.81 68 ASN A CA 1
ATOM 547 C C . ASN A 1 68 ? -39.479 -8.201 66.867 1.00 80.81 68 ASN A C 1
ATOM 549 O O . ASN A 1 68 ? -40.243 -7.696 67.692 1.00 80.81 68 ASN A O 1
ATOM 553 N N . GLU A 1 69 ? -39.542 -9.493 66.541 1.00 74.88 69 GLU A N 1
ATOM 554 C CA . GLU A 1 69 ? -40.519 -10.438 67.097 1.00 74.88 69 GLU A CA 1
ATOM 555 C C . GLU A 1 69 ? -40.380 -10.613 68.622 1.00 74.88 69 GLU A C 1
ATOM 557 O O . GLU A 1 69 ? -41.382 -10.716 69.334 1.00 74.88 69 GLU A O 1
ATOM 562 N N . ILE A 1 70 ? -39.150 -10.600 69.148 1.00 70.06 70 ILE A N 1
ATOM 563 C CA . ILE A 1 70 ? -38.881 -10.753 70.589 1.00 70.06 70 ILE A CA 1
ATOM 564 C C . ILE A 1 70 ? -39.464 -9.561 71.360 1.00 70.06 70 ILE A C 1
ATOM 566 O O . ILE A 1 70 ? -40.130 -9.725 72.386 1.00 70.06 70 ILE A O 1
ATOM 570 N N . ASP A 1 71 ? -39.280 -8.354 70.825 1.00 68.44 71 ASP A N 1
ATOM 571 C CA . ASP A 1 71 ? -39.872 -7.143 71.383 1.00 68.44 71 ASP A CA 1
ATOM 572 C C . ASP A 1 71 ? -41.398 -7.133 71.189 1.00 68.44 71 ASP A C 1
ATOM 574 O O . ASP A 1 71 ? -42.130 -6.724 72.094 1.00 68.44 71 ASP A O 1
ATOM 578 N N . TYR A 1 72 ? -41.911 -7.597 70.044 1.00 75.44 72 TYR A N 1
ATOM 579 C CA . TYR A 1 72 ? -43.353 -7.670 69.780 1.00 75.44 72 TYR A CA 1
ATOM 580 C C . TYR A 1 72 ? -44.088 -8.581 70.773 1.00 75.44 72 TYR A C 1
ATOM 582 O O . TYR A 1 72 ? -45.134 -8.206 71.302 1.00 75.44 72 TYR A O 1
ATOM 590 N N . ASN A 1 73 ? -43.512 -9.742 71.083 1.00 75.50 73 ASN A N 1
ATOM 591 C CA . ASN A 1 73 ? -44.067 -10.696 72.043 1.00 75.50 73 ASN A CA 1
ATOM 592 C C . ASN A 1 73 ? -43.801 -10.312 73.515 1.00 75.50 73 ASN A C 1
ATOM 594 O O . ASN A 1 73 ? -44.326 -10.952 74.429 1.00 75.50 73 ASN A O 1
ATOM 598 N N . THR A 1 74 ? -43.026 -9.253 73.779 1.00 75.62 74 THR A N 1
ATOM 599 C CA . THR A 1 74 ? -42.812 -8.739 75.138 1.00 75.62 74 THR A CA 1
ATOM 600 C C . THR A 1 74 ? -44.049 -7.979 75.626 1.00 75.62 74 THR A C 1
ATOM 602 O O . THR A 1 74 ? -44.441 -6.953 75.066 1.00 75.62 74 THR A O 1
ATOM 605 N N . ALA A 1 75 ? -44.659 -8.482 76.702 1.00 62.25 75 ALA A N 1
ATOM 606 C CA . ALA A 1 75 ? -45.897 -7.945 77.261 1.00 62.25 75 ALA A CA 1
ATOM 607 C C . ALA A 1 75 ? -45.758 -6.493 77.763 1.00 62.25 75 ALA A C 1
ATOM 609 O O . ALA A 1 75 ? -44.789 -6.133 78.440 1.00 62.25 75 ALA A O 1
ATOM 610 N N . LEU A 1 76 ? -46.780 -5.678 77.480 1.00 62.06 76 LEU A N 1
ATOM 611 C CA . LEU A 1 76 ? -46.904 -4.311 77.988 1.00 62.06 76 LEU A CA 1
ATOM 612 C C . LEU A 1 76 ? -46.979 -4.311 79.522 1.00 62.06 76 LEU A C 1
ATOM 614 O O . LEU A 1 76 ? -47.769 -5.040 80.119 1.00 62.06 76 LEU A O 1
ATOM 618 N N . LYS A 1 77 ? -46.160 -3.467 80.159 1.00 54.94 77 LYS A N 1
ATOM 619 C CA . LYS A 1 77 ? -46.095 -3.320 81.627 1.00 54.94 77 LYS A CA 1
ATOM 620 C C . LYS A 1 77 ? -47.043 -2.252 82.185 1.00 54.94 77 LYS A C 1
ATOM 622 O O . LYS A 1 77 ? -47.106 -2.077 83.397 1.00 54.94 77 LYS A O 1
ATOM 627 N N . GLU A 1 78 ? -47.755 -1.540 81.315 1.00 57.72 78 GLU A N 1
ATOM 628 C CA . GLU A 1 78 ? -48.622 -0.408 81.652 1.00 57.72 78 GLU A CA 1
ATOM 629 C C . GLU A 1 78 ? -50.026 -0.620 81.057 1.00 57.72 78 GLU A C 1
ATOM 631 O O . GLU A 1 78 ? -50.132 -1.165 79.953 1.00 57.72 78 GLU A O 1
ATOM 636 N N . PRO A 1 79 ? -51.103 -0.202 81.751 1.00 55.91 79 PRO A N 1
ATOM 637 C CA . PRO A 1 79 ? -52.459 -0.252 81.212 1.00 55.91 79 PRO A CA 1
ATOM 638 C C . PRO A 1 79 ? -52.610 0.703 80.020 1.00 55.91 79 PRO A C 1
ATOM 640 O O . PRO A 1 79 ? -52.054 1.802 80.002 1.00 55.91 79 PRO A O 1
ATOM 643 N N . VAL A 1 80 ? -53.374 0.281 79.013 1.00 56.16 80 VAL A N 1
ATOM 644 C CA . VAL A 1 80 ? -53.388 0.912 77.686 1.00 56.16 80 VAL A CA 1
ATOM 645 C C . VAL A 1 80 ? -54.387 2.078 77.623 1.00 56.16 80 VAL A C 1
ATOM 647 O O . VAL A 1 80 ? -55.431 1.998 76.982 1.00 56.16 80 VAL A O 1
ATOM 650 N N . SER A 1 81 ? -54.065 3.186 78.297 1.00 57.56 81 SER A N 1
ATOM 651 C CA . SER A 1 81 ? -54.803 4.450 78.162 1.00 57.56 81 SER A CA 1
ATOM 652 C C . SER A 1 81 ? -54.197 5.330 77.063 1.00 57.56 81 SER A C 1
ATOM 654 O O . SER A 1 81 ? -53.025 5.701 77.160 1.00 57.56 81 SER A O 1
ATOM 656 N N . PHE A 1 82 ? -54.992 5.713 76.062 1.00 62.16 82 PHE A N 1
ATOM 657 C CA . PHE A 1 82 ? -54.582 6.636 74.997 1.00 62.16 82 PHE A CA 1
ATOM 658 C C . PHE A 1 82 ? -55.230 8.019 75.146 1.00 62.16 82 PHE A C 1
ATOM 660 O O . PHE A 1 82 ? -56.314 8.167 75.710 1.00 62.16 82 PHE A O 1
ATOM 667 N N . GLU A 1 83 ? -54.585 9.035 74.575 1.00 56.56 83 GLU A N 1
ATOM 668 C CA . GLU A 1 83 ? -55.183 10.354 74.355 1.00 56.56 83 GLU A CA 1
ATOM 669 C C . GLU A 1 83 ? -55.576 10.479 72.881 1.00 56.56 83 GLU A C 1
ATOM 671 O O . GLU A 1 83 ? -54.778 10.867 72.030 1.00 56.56 83 GLU A O 1
ATOM 676 N N . LEU A 1 84 ? -56.818 10.096 72.577 1.00 55.00 84 LEU A N 1
ATOM 677 C CA . LEU A 1 84 ? -57.412 10.235 71.250 1.00 55.00 84 LEU A CA 1
ATOM 678 C C . LEU A 1 84 ? -57.541 11.721 70.880 1.00 55.00 84 LEU A C 1
ATOM 680 O O . LEU A 1 84 ? -58.317 12.458 71.481 1.00 55.00 84 LEU A O 1
ATOM 684 N N . GLN A 1 85 ? -56.817 12.154 69.845 1.00 55.31 85 GLN A N 1
ATOM 685 C CA . GLN A 1 85 ? -56.973 13.486 69.235 1.00 55.31 85 GLN A CA 1
ATOM 686 C C . GLN A 1 85 ? -58.051 13.515 68.130 1.00 55.31 85 GLN A C 1
ATOM 688 O O . GLN A 1 85 ? -58.086 14.429 67.310 1.00 55.31 85 GLN A O 1
ATOM 693 N N . CYS A 1 86 ? -58.929 12.509 68.083 1.00 50.75 86 CYS A N 1
ATOM 694 C CA . CYS A 1 86 ? -59.995 12.403 67.089 1.00 50.75 86 CYS A CA 1
ATOM 695 C C . CYS A 1 86 ? -61.286 13.019 67.649 1.00 50.75 86 CYS A C 1
ATOM 697 O O . CYS A 1 86 ? -61.731 12.627 68.724 1.00 50.75 86 CYS A O 1
ATOM 699 N N . SER A 1 87 ? -61.887 13.977 66.937 1.00 52.78 87 SER A N 1
ATOM 700 C CA . SER A 1 87 ? -63.026 14.762 67.445 1.00 52.78 87 SER A CA 1
ATOM 701 C C . SER A 1 87 ? -64.326 13.967 67.616 1.00 52.78 87 SER A C 1
ATOM 703 O O . SER A 1 87 ? -65.179 14.387 68.387 1.00 52.78 87 SER A O 1
ATOM 705 N N . GLU A 1 88 ? -64.461 12.830 66.932 1.00 62.78 88 GLU A N 1
ATOM 706 C CA . GLU A 1 88 ? -65.506 11.817 67.128 1.00 62.78 88 GLU A CA 1
ATOM 707 C C . GLU A 1 88 ? -64.936 10.446 66.717 1.00 62.78 88 GLU A C 1
ATOM 709 O O . GLU A 1 88 ? -64.248 10.338 65.697 1.00 62.78 88 GLU A O 1
ATOM 714 N N . VAL A 1 89 ? -65.210 9.392 67.496 1.00 67.75 89 VAL A N 1
ATOM 715 C CA . VAL A 1 89 ? -64.930 8.003 67.086 1.00 67.75 89 VAL A CA 1
ATOM 716 C C . VAL A 1 89 ? -66.145 7.488 66.302 1.00 67.75 89 VAL A C 1
ATOM 718 O O . VAL A 1 89 ? -67.260 7.586 66.818 1.00 67.75 89 VAL A O 1
ATOM 721 N N . PRO A 1 90 ? -65.988 6.939 65.080 1.00 80.31 90 PRO A N 1
ATOM 722 C CA . PRO A 1 90 ? -67.136 6.500 64.291 1.00 80.31 90 PRO A CA 1
ATOM 723 C C . PRO A 1 90 ? -67.910 5.347 64.946 1.00 80.31 90 PRO A C 1
ATOM 725 O O . PRO A 1 90 ? -67.343 4.509 65.653 1.00 80.31 90 PRO A O 1
ATOM 728 N N . MET A 1 91 ? -69.213 5.276 64.658 1.00 87.00 91 MET A N 1
ATOM 729 C CA . MET A 1 91 ? -70.076 4.163 65.071 1.00 87.00 91 MET A CA 1
ATOM 730 C C . MET A 1 91 ? -69.558 2.830 64.516 1.00 87.00 91 MET A C 1
ATOM 732 O O . MET A 1 91 ? -69.069 2.777 63.386 1.00 87.00 91 MET A O 1
ATOM 736 N N . ASP A 1 92 ? -69.701 1.750 65.289 1.00 86.56 92 ASP A N 1
ATOM 737 C CA . ASP A 1 92 ? -69.112 0.443 64.965 1.00 86.56 92 ASP A CA 1
ATOM 738 C C . ASP A 1 92 ? -69.513 -0.080 63.575 1.00 86.56 92 ASP A C 1
ATOM 740 O O . ASP A 1 92 ? -68.655 -0.537 62.828 1.00 86.56 92 ASP A O 1
ATOM 744 N N . GLU A 1 93 ? -70.774 0.088 63.168 1.00 87.31 93 GLU A N 1
ATOM 745 C CA . GLU A 1 93 ? -71.266 -0.274 61.827 1.00 87.31 93 GLU A CA 1
ATOM 746 C C . GLU A 1 93 ? -70.467 0.407 60.696 1.00 87.31 93 GLU A C 1
ATOM 748 O O . GLU A 1 93 ? -70.143 -0.215 59.681 1.00 87.31 93 GLU A O 1
ATOM 753 N N . LEU A 1 94 ? -70.088 1.678 60.882 1.00 86.62 94 LEU A N 1
ATOM 754 C CA . LEU A 1 94 ? -69.275 2.425 59.922 1.00 86.62 94 LEU A CA 1
ATOM 755 C C . LEU A 1 94 ? -67.799 2.002 59.983 1.00 86.62 94 LEU A C 1
ATOM 757 O O . LEU A 1 94 ? -67.127 2.002 58.952 1.00 86.62 94 LEU A O 1
ATOM 761 N N . CYS A 1 95 ? -67.299 1.594 61.152 1.00 85.88 95 CYS A N 1
ATOM 762 C CA . CYS A 1 95 ? -65.969 0.996 61.286 1.00 85.88 95 CYS A CA 1
ATOM 763 C C . CYS A 1 95 ? -65.887 -0.363 60.580 1.00 85.88 95 CYS A C 1
ATOM 765 O O . CYS A 1 95 ? -64.966 -0.573 59.795 1.00 85.88 95 CYS A O 1
ATOM 767 N N . GLN A 1 96 ? -66.871 -1.245 60.778 1.00 87.19 96 GLN A N 1
ATOM 768 C CA . GLN A 1 96 ? -66.986 -2.522 60.069 1.00 87.19 96 GLN A CA 1
ATOM 769 C C . GLN A 1 96 ? -67.050 -2.308 58.546 1.00 87.19 96 GLN A C 1
ATOM 771 O O . GLN A 1 96 ? -66.308 -2.948 57.802 1.00 87.19 96 GLN A O 1
ATOM 776 N N . LEU A 1 97 ? -67.862 -1.352 58.072 1.00 86.75 97 LEU A N 1
ATOM 777 C CA . LEU A 1 97 ? -67.954 -1.010 56.647 1.00 86.75 97 LEU A CA 1
ATOM 778 C C . LEU A 1 97 ? -66.626 -0.470 56.081 1.00 86.75 97 LEU A C 1
ATOM 780 O O . LEU A 1 97 ? -66.214 -0.867 54.991 1.00 86.75 97 LEU A O 1
ATOM 784 N N . ARG A 1 98 ? -65.924 0.404 56.818 1.00 87.38 98 ARG A N 1
ATOM 785 C CA . ARG A 1 98 ? -64.597 0.914 56.423 1.00 87.38 98 ARG A CA 1
ATOM 786 C C . ARG A 1 98 ? -63.549 -0.198 56.382 1.00 87.38 98 ARG A C 1
ATOM 788 O O . ARG A 1 98 ? -62.810 -0.281 55.407 1.00 87.38 98 ARG A O 1
ATOM 795 N N . LEU A 1 99 ? -63.505 -1.076 57.384 1.00 88.25 99 LEU A N 1
ATOM 796 C CA . LEU A 1 99 ? -62.580 -2.214 57.425 1.00 88.25 99 LEU A CA 1
ATOM 797 C C . LEU A 1 99 ? -62.840 -3.206 56.289 1.00 88.25 99 LEU A C 1
ATOM 799 O O . LEU A 1 99 ? -61.893 -3.660 55.653 1.00 88.25 99 LEU A O 1
ATOM 803 N N . LYS A 1 100 ? -64.107 -3.469 55.958 1.00 88.44 100 LYS A N 1
ATOM 804 C CA . LYS A 1 100 ? -64.488 -4.275 54.794 1.00 88.44 100 LYS A CA 1
ATOM 805 C C . LYS A 1 100 ? -64.005 -3.672 53.474 1.00 88.44 100 LYS A C 1
ATOM 807 O O . LYS A 1 100 ? -63.422 -4.376 52.653 1.00 88.44 100 LYS A O 1
ATOM 812 N N . ASN A 1 101 ? -64.157 -2.358 53.300 1.00 86.69 101 ASN A N 1
ATOM 813 C CA . ASN A 1 101 ? -63.632 -1.635 52.135 1.00 86.69 101 ASN A CA 1
ATOM 814 C C . ASN A 1 101 ? -62.089 -1.600 52.084 1.00 86.69 101 ASN A C 1
ATOM 816 O O . ASN A 1 101 ? -61.518 -1.376 51.022 1.00 86.69 101 ASN A O 1
ATOM 820 N N . LEU A 1 102 ? -61.410 -1.828 53.213 1.00 84.69 102 LEU A N 1
ATOM 821 C CA . LEU A 1 102 ? -59.953 -1.978 53.310 1.00 84.69 102 LEU A CA 1
ATOM 822 C C . LEU A 1 102 ? -59.481 -3.442 53.178 1.00 84.69 102 LEU A C 1
ATOM 824 O O . LEU A 1 102 ? -58.269 -3.690 53.200 1.00 84.69 102 LEU A O 1
ATOM 828 N N . HIS A 1 103 ? -60.413 -4.393 53.035 1.00 86.56 103 HIS A N 1
ATOM 829 C CA . HIS A 1 103 ? -60.195 -5.841 53.106 1.00 86.56 103 HIS A CA 1
ATOM 830 C C . HIS A 1 103 ? -59.514 -6.268 54.415 1.00 86.56 103 HIS A C 1
ATOM 832 O O . HIS A 1 103 ? -58.442 -6.867 54.408 1.00 86.56 103 HIS A O 1
ATOM 838 N N . LEU A 1 104 ? -60.125 -5.890 55.541 1.00 87.75 104 LEU A N 1
ATOM 839 C CA . LEU A 1 104 ? -59.728 -6.238 56.911 1.00 87.75 104 LEU A CA 1
ATOM 840 C C . LEU A 1 104 ? -60.889 -6.850 57.726 1.00 87.75 104 LEU A C 1
ATOM 842 O O . LEU A 1 104 ? -60.760 -6.997 58.939 1.00 87.75 104 LEU A O 1
ATOM 846 N N . ASP A 1 105 ? -62.021 -7.197 57.095 1.00 82.38 105 ASP A N 1
ATOM 847 C CA . ASP A 1 105 ? -63.170 -7.831 57.762 1.00 82.38 105 ASP A CA 1
ATOM 848 C C . ASP A 1 105 ? -62.951 -9.322 58.089 1.00 82.38 105 ASP A C 1
ATOM 850 O O . ASP A 1 105 ? -63.572 -9.828 59.022 1.00 82.38 105 ASP A O 1
ATOM 854 N N . ASN A 1 106 ? -62.007 -9.996 57.420 1.00 85.50 106 ASN A N 1
ATOM 855 C CA . ASN A 1 106 ? -61.399 -11.233 57.918 1.00 85.50 106 ASN A CA 1
ATOM 856 C C . ASN A 1 106 ? -59.865 -11.113 57.943 1.00 85.50 106 ASN A C 1
ATOM 858 O O . ASN A 1 106 ? -59.212 -11.094 56.900 1.00 85.50 106 ASN A O 1
ATOM 862 N N . LEU A 1 107 ? -59.281 -11.058 59.144 1.00 84.44 107 LEU A N 1
ATOM 863 C CA . LEU A 1 107 ? -57.832 -10.952 59.322 1.00 84.44 107 LEU A CA 1
ATOM 864 C C . LEU A 1 107 ? -57.071 -12.252 59.021 1.00 84.44 107 LEU A C 1
ATOM 866 O O . LEU A 1 107 ? -55.854 -12.190 58.870 1.00 84.44 107 LEU A O 1
ATOM 870 N N . ASP A 1 108 ? -57.725 -13.412 58.928 1.00 82.50 108 ASP A N 1
ATOM 871 C CA . ASP A 1 108 ? -57.050 -14.698 58.686 1.00 82.50 108 ASP A CA 1
ATOM 872 C C . ASP A 1 108 ? -56.985 -15.116 57.213 1.00 82.50 108 ASP A C 1
ATOM 874 O O . ASP A 1 108 ? -56.139 -15.931 56.856 1.00 82.50 108 ASP A O 1
ATOM 878 N N . GLU A 1 109 ? -57.772 -14.485 56.338 1.00 84.56 109 GLU A N 1
ATOM 879 C CA . GLU A 1 109 ? -57.668 -14.639 54.875 1.00 84.56 109 GLU A CA 1
ATOM 880 C C . GLU A 1 109 ? -56.571 -13.752 54.245 1.00 84.56 109 GLU A C 1
ATOM 882 O O . GLU A 1 109 ? -56.310 -13.826 53.044 1.00 84.56 109 GLU A O 1
ATOM 887 N N . LEU A 1 110 ? -55.905 -12.910 55.043 1.00 85.88 110 LEU A N 1
ATOM 888 C CA . LEU A 1 110 ? -54.853 -12.010 54.570 1.00 85.88 110 LEU A CA 1
ATOM 889 C C . LEU A 1 110 ? -53.607 -12.777 54.099 1.00 85.88 110 LEU A C 1
ATOM 891 O O . LEU A 1 110 ? -53.094 -13.648 54.804 1.00 85.88 110 LEU A O 1
ATOM 895 N N . GLN A 1 111 ? -53.045 -12.361 52.960 1.00 84.69 111 GLN A N 1
ATOM 896 C CA . GLN A 1 111 ? -51.700 -12.752 52.519 1.00 84.69 111 GLN A CA 1
ATOM 897 C C . GLN A 1 111 ? -50.642 -12.076 53.405 1.00 84.69 111 GLN A C 1
ATOM 899 O O . GLN A 1 111 ? -50.083 -11.035 53.065 1.00 84.69 111 GLN A O 1
ATOM 904 N N . LYS A 1 112 ? -50.431 -12.648 54.592 1.00 86.56 112 LYS A N 1
ATOM 905 C CA . LYS A 1 112 ? -49.432 -12.216 55.577 1.00 86.56 112 LYS A CA 1
ATOM 906 C C . LYS A 1 112 ? -48.034 -12.643 55.100 1.00 86.56 112 LYS A C 1
ATOM 908 O O . LYS A 1 112 ? -47.921 -13.762 54.601 1.00 86.56 112 LYS A O 1
ATOM 913 N N . PRO A 1 113 ? -46.981 -11.822 55.287 1.00 88.12 113 PRO A N 1
ATOM 914 C CA . PRO A 1 113 ? -45.614 -12.264 55.021 1.00 88.12 113 PRO A CA 1
ATOM 915 C C . PRO A 1 113 ? -45.286 -13.478 55.897 1.00 88.12 113 PRO A C 1
ATOM 917 O O . PRO A 1 113 ? -45.712 -13.548 57.053 1.00 88.12 113 PRO A O 1
ATOM 920 N N . SER A 1 114 ? -44.556 -14.442 55.347 1.00 85.31 114 SER A N 1
ATOM 921 C CA . SER A 1 114 ? -44.166 -15.678 56.030 1.00 85.31 114 SER A CA 1
ATOM 922 C C . SER A 1 114 ? -43.119 -15.439 57.121 1.00 85.31 114 SER A C 1
ATOM 924 O O . SER A 1 114 ? -43.201 -16.048 58.189 1.00 85.31 114 SER A O 1
ATOM 926 N N . ASP A 1 115 ? -42.193 -14.506 56.891 1.00 87.81 115 ASP A N 1
ATOM 927 C CA . ASP A 1 115 ? -41.146 -14.113 57.830 1.00 87.81 115 ASP A CA 1
ATOM 928 C C . ASP A 1 115 ? -40.829 -12.601 57.768 1.00 87.81 115 ASP A C 1
ATOM 930 O O . ASP A 1 115 ? -41.453 -11.820 57.040 1.00 87.81 115 ASP A O 1
ATOM 934 N N . LEU A 1 116 ? -39.834 -12.175 58.551 1.00 89.06 116 LEU A N 1
ATOM 935 C CA . LEU A 1 116 ? -39.347 -10.796 58.553 1.00 89.06 116 LEU A CA 1
ATOM 936 C C . LEU A 1 116 ? -38.576 -10.432 57.263 1.00 89.06 116 LEU A C 1
ATOM 938 O O . LEU A 1 116 ? -38.590 -9.267 56.863 1.00 89.06 116 LEU A O 1
ATOM 942 N N . SER A 1 117 ? -37.938 -11.393 56.582 1.00 89.56 117 SER A N 1
ATOM 943 C CA . SER A 1 117 ? -37.262 -11.157 55.296 1.00 89.56 117 SER A CA 1
ATOM 944 C C . SER A 1 117 ? -38.249 -10.731 54.211 1.00 89.56 117 SER A C 1
ATOM 946 O O . SER A 1 117 ? -38.010 -9.751 53.504 1.00 89.56 117 SER A O 1
ATOM 948 N N . GLU A 1 118 ? -39.377 -11.436 54.101 1.00 90.69 118 GLU A N 1
ATOM 949 C CA . GLU A 1 118 ? -40.444 -11.136 53.149 1.00 90.69 118 GLU A CA 1
ATOM 950 C C . GLU A 1 118 ? -41.066 -9.760 53.418 1.00 90.69 118 GLU A C 1
ATOM 952 O O . GLU A 1 118 ? -41.303 -9.006 52.474 1.00 90.69 118 GLU A O 1
ATOM 957 N N . PHE A 1 119 ? -41.236 -9.376 54.692 1.00 92.12 119 PHE A N 1
ATOM 958 C CA . PHE A 1 119 ? -41.626 -8.009 55.051 1.00 92.12 119 PHE A CA 1
ATOM 959 C C . PHE A 1 119 ? -40.630 -6.970 54.514 1.00 92.12 119 PHE A C 1
ATOM 961 O O . PHE A 1 119 ? -41.047 -6.043 53.822 1.00 92.12 119 PHE A O 1
ATOM 968 N N . TYR A 1 120 ? -39.328 -7.116 54.788 1.00 92.50 120 TYR A N 1
ATOM 969 C CA . TYR A 1 120 ? -38.313 -6.154 54.336 1.00 92.50 120 TYR A CA 1
ATOM 970 C C . TYR A 1 120 ? -38.265 -6.036 52.804 1.00 92.50 120 TYR A C 1
ATOM 972 O O . TYR A 1 120 ? -38.242 -4.924 52.274 1.00 92.50 120 TYR A O 1
ATOM 980 N N . ILE A 1 121 ? -38.297 -7.167 52.092 1.00 91.44 121 ILE A N 1
ATOM 981 C CA . ILE A 1 121 ? -38.256 -7.229 50.622 1.00 91.44 121 ILE A CA 1
ATOM 982 C C . ILE A 1 121 ? -39.525 -6.625 50.005 1.00 91.44 121 ILE A C 1
ATOM 984 O O . ILE A 1 121 ? -39.441 -5.805 49.085 1.00 91.44 121 ILE A O 1
ATOM 988 N N . SER A 1 122 ? -40.703 -6.979 50.528 1.00 90.56 122 SER A N 1
ATOM 989 C CA . SER A 1 122 ? -41.986 -6.427 50.079 1.00 90.56 122 SER A CA 1
ATOM 990 C C . SER A 1 122 ? -42.050 -4.917 50.323 1.00 90.56 122 SER A C 1
ATOM 992 O O . SER A 1 122 ? -42.376 -4.159 49.408 1.00 90.56 122 SER A O 1
ATOM 994 N N . ARG A 1 123 ? -41.640 -4.463 51.514 1.00 91.19 123 ARG A N 1
ATOM 995 C CA . ARG A 1 123 ? -41.670 -3.050 51.895 1.00 91.19 123 ARG A CA 1
ATOM 996 C C . ARG A 1 123 ? -40.701 -2.201 51.078 1.00 91.19 123 ARG A C 1
ATOM 998 O O . ARG A 1 123 ? -41.085 -1.132 50.610 1.00 91.19 123 ARG A O 1
ATOM 1005 N N . ALA A 1 124 ? -39.474 -2.677 50.858 1.00 90.12 124 ALA A N 1
ATOM 1006 C CA . ALA A 1 124 ? -38.511 -2.017 49.977 1.00 90.12 124 ALA A CA 1
ATOM 1007 C C . ALA A 1 124 ? -39.058 -1.897 48.543 1.00 90.12 124 ALA A C 1
ATOM 1009 O O . ALA A 1 124 ? -38.999 -0.822 47.946 1.00 90.12 124 ALA A O 1
ATOM 1010 N N . SER A 1 125 ? -39.675 -2.967 48.030 1.00 89.38 125 SER A N 1
ATOM 1011 C CA . SER A 1 125 ? -40.300 -2.978 46.701 1.00 89.38 125 SER A CA 1
ATOM 1012 C C . SER A 1 125 ? -41.459 -1.977 46.591 1.00 89.38 125 SER A C 1
ATOM 1014 O O . SER A 1 125 ? -41.507 -1.220 45.625 1.00 89.38 125 SER A O 1
ATOM 1016 N N . GLN A 1 126 ? -42.343 -1.906 47.595 1.00 88.75 126 GLN A N 1
ATOM 1017 C CA . GLN A 1 126 ? -43.460 -0.951 47.651 1.00 88.75 126 GLN A CA 1
ATOM 1018 C C . GLN A 1 126 ? -42.979 0.506 47.723 1.00 88.75 126 GLN A C 1
ATOM 1020 O O . GLN A 1 126 ? -43.482 1.360 46.995 1.00 88.75 126 GLN A O 1
ATOM 1025 N N . ILE A 1 127 ? -41.962 0.799 48.545 1.00 88.56 127 ILE A N 1
ATOM 1026 C CA . ILE A 1 127 ? -41.343 2.133 48.595 1.00 88.56 127 ILE A CA 1
ATOM 1027 C C . ILE A 1 127 ? -40.851 2.533 47.199 1.00 88.56 127 ILE A C 1
ATOM 1029 O O . ILE A 1 127 ? -41.111 3.648 46.744 1.00 88.56 127 ILE A O 1
ATOM 1033 N N . MET A 1 128 ? -40.185 1.624 46.486 1.00 87.12 128 MET A N 1
ATOM 1034 C CA . MET A 1 128 ? -39.617 1.909 45.169 1.00 87.12 128 MET A CA 1
ATOM 1035 C C . MET A 1 128 ? -40.673 2.047 44.067 1.00 87.12 128 MET A C 1
ATOM 1037 O O . MET A 1 128 ? -40.545 2.957 43.249 1.00 87.12 128 MET A O 1
ATOM 1041 N N . SER A 1 129 ? -41.715 1.211 44.045 1.00 85.44 129 SER A N 1
ATOM 1042 C CA . SER A 1 129 ? -42.761 1.270 43.014 1.00 85.44 129 SER A CA 1
ATOM 1043 C C . SER A 1 129 ? -43.689 2.482 43.163 1.00 85.44 129 SER A C 1
ATOM 1045 O O . SER A 1 129 ? -44.110 3.049 42.154 1.00 85.44 129 SER A O 1
ATOM 1047 N N . VAL A 1 130 ? -43.955 2.925 44.399 1.00 84.88 130 VAL A N 1
ATOM 1048 C CA . VAL A 1 130 ? -44.820 4.083 44.695 1.00 84.88 130 VAL A CA 1
ATOM 1049 C C . VAL A 1 130 ? -44.059 5.414 44.660 1.00 84.88 130 VAL A C 1
ATOM 1051 O O . VAL A 1 130 ? -44.583 6.399 44.142 1.00 84.88 130 VAL A O 1
ATOM 1054 N N . THR A 1 131 ? -42.838 5.476 45.210 1.00 85.12 131 THR A N 1
ATOM 1055 C CA . THR A 1 131 ? -42.132 6.758 45.454 1.00 85.12 131 THR A CA 1
ATOM 1056 C C . THR A 1 131 ? -40.843 6.953 44.660 1.00 85.12 131 THR A C 1
ATOM 1058 O O . THR A 1 131 ? -40.305 8.058 44.655 1.00 85.12 131 THR A O 1
ATOM 1061 N N . ASN A 1 132 ? -40.326 5.909 44.001 1.00 82.69 132 ASN A N 1
ATOM 1062 C CA . ASN A 1 132 ? -39.028 5.915 43.312 1.00 82.69 132 ASN A CA 1
ATOM 1063 C C . ASN A 1 132 ? -37.794 6.143 44.236 1.00 82.69 132 ASN A C 1
ATOM 1065 O O . ASN A 1 132 ? -36.671 6.282 43.747 1.00 82.69 132 ASN A O 1
ATOM 1069 N N . LEU A 1 133 ? -37.965 6.154 45.570 1.00 86.88 133 LEU A N 1
ATOM 1070 C CA . LEU A 1 133 ? -36.915 6.467 46.557 1.00 86.88 133 LEU A CA 1
ATOM 1071 C C . LEU A 1 133 ? -35.978 5.278 46.853 1.00 86.88 133 LEU A C 1
ATOM 1073 O O . LEU A 1 133 ? -36.016 4.669 47.924 1.00 86.88 133 LEU A O 1
ATOM 1077 N N . VAL A 1 134 ? -35.080 4.979 45.911 1.00 86.38 134 VAL A N 1
ATOM 1078 C CA . VAL A 1 134 ? -34.078 3.895 46.021 1.00 86.38 134 VAL A CA 1
ATOM 1079 C C . VAL A 1 134 ? -33.171 4.040 47.255 1.00 86.38 134 VAL A C 1
ATOM 1081 O O . VAL A 1 134 ? -32.784 3.045 47.862 1.00 86.38 134 VAL A O 1
ATOM 1084 N N . GLU A 1 135 ? -32.844 5.266 47.673 1.00 86.31 135 GLU A N 1
ATOM 1085 C CA . GLU A 1 135 ? -32.025 5.509 48.872 1.00 86.31 135 GLU A CA 1
ATOM 1086 C C . GLU A 1 135 ? -32.733 5.119 50.174 1.00 86.31 135 GLU A C 1
ATOM 1088 O O . GLU A 1 135 ? -32.092 4.598 51.086 1.00 86.31 135 GLU A O 1
ATOM 1093 N N . LEU A 1 136 ? -34.052 5.324 50.251 1.00 86.94 136 LEU A N 1
ATOM 1094 C CA . LEU A 1 136 ? -34.860 4.966 51.417 1.00 86.94 136 LEU A CA 1
ATOM 1095 C C . LEU A 1 136 ? -35.033 3.444 51.519 1.00 86.94 136 LEU A C 1
ATOM 1097 O O . LEU A 1 136 ? -34.955 2.887 52.612 1.00 86.94 136 LEU A O 1
ATOM 1101 N N . ALA A 1 137 ? -35.211 2.774 50.377 1.00 88.31 137 ALA A N 1
ATOM 1102 C CA . ALA A 1 137 ? -35.323 1.320 50.296 1.00 88.31 137 ALA A CA 1
ATOM 1103 C C . ALA A 1 137 ? -33.997 0.589 50.591 1.00 88.31 137 ALA A C 1
ATOM 1105 O O . ALA A 1 137 ? -34.007 -0.415 51.303 1.00 88.31 137 ALA A O 1
ATOM 1106 N N . ASP A 1 138 ? -32.853 1.116 50.136 1.00 88.81 138 ASP A N 1
ATOM 1107 C CA . ASP A 1 138 ? -31.531 0.643 50.579 1.00 88.81 138 ASP A CA 1
ATOM 1108 C C . ASP A 1 138 ? -31.324 0.890 52.080 1.00 88.81 138 ASP A C 1
ATOM 1110 O O . ASP A 1 138 ? -30.986 -0.025 52.818 1.00 88.81 138 ASP A O 1
ATOM 1114 N N . SER A 1 139 ? -31.619 2.095 52.581 1.00 89.31 139 SER A N 1
ATOM 1115 C CA . SER A 1 139 ? -31.467 2.408 54.013 1.00 89.31 139 SER A CA 1
ATOM 1116 C C . SER A 1 139 ? -32.319 1.501 54.921 1.00 89.31 139 SER A C 1
ATOM 1118 O O . SER A 1 139 ? -31.960 1.271 56.074 1.00 89.31 139 SER A O 1
ATOM 1120 N N . LEU A 1 140 ? -33.433 0.969 54.406 1.00 89.06 140 LEU A N 1
ATOM 1121 C CA . LEU A 1 140 ? -34.273 -0.037 55.065 1.00 89.06 140 LEU A CA 1
ATOM 1122 C C . LEU A 1 140 ? -33.650 -1.447 55.032 1.00 89.06 140 LEU A C 1
ATOM 1124 O O . LEU A 1 140 ? -33.910 -2.242 55.930 1.00 89.06 140 LEU A O 1
ATOM 1128 N N . THR A 1 141 ? -32.840 -1.765 54.019 1.00 89.69 141 THR A N 1
ATOM 1129 C CA . THR A 1 141 ? -32.308 -3.114 53.746 1.00 89.69 141 THR A CA 1
ATOM 1130 C C . THR A 1 141 ? -30.782 -3.238 53.905 1.00 89.69 141 THR A C 1
ATOM 1132 O O . THR A 1 141 ? -30.220 -4.308 53.664 1.00 89.69 141 THR A O 1
ATOM 1135 N N . SER A 1 142 ? -30.113 -2.171 54.355 1.00 86.75 142 SER A N 1
ATOM 1136 C CA . SER A 1 142 ? -28.687 -2.093 54.726 1.00 86.75 142 SER A CA 1
ATOM 1137 C C . SER A 1 142 ? -28.455 -1.843 56.229 1.00 86.75 142 SER A C 1
ATOM 1139 O O . SER A 1 142 ? -27.318 -1.626 56.638 1.00 86.75 142 SER A O 1
ATOM 1141 N N . ASN A 1 143 ? -29.504 -1.842 57.062 1.00 83.75 143 ASN A N 1
ATOM 1142 C CA . ASN A 1 143 ? -29.366 -1.689 58.517 1.00 83.75 143 ASN A CA 1
ATOM 1143 C C . ASN A 1 143 ? -28.744 -2.948 59.160 1.00 83.75 143 ASN A C 1
ATOM 1145 O O . ASN A 1 143 ? -29.016 -4.057 58.708 1.00 83.75 143 ASN A O 1
ATOM 1149 N N . ASP A 1 144 ? -27.969 -2.796 60.238 1.00 80.38 144 ASP A N 1
ATOM 1150 C CA . ASP A 1 144 ? -27.219 -3.907 60.857 1.00 80.38 144 ASP A CA 1
ATOM 1151 C C . ASP A 1 144 ? -28.118 -5.061 61.361 1.00 80.38 144 ASP A C 1
ATOM 1153 O O . ASP A 1 144 ? -27.686 -6.212 61.406 1.00 80.38 144 ASP A O 1
ATOM 1157 N N . ASP A 1 145 ? -29.382 -4.772 61.695 1.00 82.50 145 ASP A N 1
ATOM 1158 C CA . ASP A 1 145 ? -30.353 -5.745 62.222 1.00 82.50 145 ASP A CA 1
ATOM 1159 C C . ASP A 1 145 ? -31.106 -6.563 61.142 1.00 82.50 145 ASP A C 1
ATOM 1161 O O . ASP A 1 145 ? -32.029 -7.314 61.475 1.00 82.50 145 ASP A O 1
ATOM 1165 N N . VAL A 1 146 ? -30.806 -6.404 59.842 1.00 87.12 146 VAL A N 1
ATOM 1166 C CA . VAL A 1 146 ? -31.572 -7.093 58.778 1.00 87.12 146 VAL A CA 1
ATOM 1167 C C . VAL A 1 146 ? -31.171 -8.570 58.608 1.00 87.12 146 VAL A C 1
ATOM 1169 O O . VAL A 1 146 ? -29.994 -8.919 58.731 1.00 87.12 146 VAL A O 1
ATOM 1172 N N . PRO A 1 147 ? -32.112 -9.463 58.238 1.00 88.56 147 PRO A N 1
ATOM 1173 C CA . PRO A 1 147 ? -31.786 -10.840 57.873 1.00 88.56 147 PRO A CA 1
ATOM 1174 C C . PRO A 1 147 ? -30.757 -10.936 56.732 1.00 88.56 147 PRO A C 1
ATOM 1176 O O . PRO A 1 147 ? -30.779 -10.157 55.778 1.00 88.56 147 PRO A O 1
ATOM 1179 N N . VAL A 1 148 ? -29.886 -11.951 56.771 1.00 86.69 148 VAL A N 1
ATOM 1180 C CA . VAL A 1 148 ? -28.835 -12.166 55.749 1.00 86.69 148 VAL A CA 1
ATOM 1181 C C . VAL A 1 148 ? -29.426 -12.322 54.339 1.00 86.69 148 VAL A C 1
ATOM 1183 O O . VAL A 1 148 ? -28.863 -11.818 53.371 1.00 86.69 148 VAL A O 1
ATOM 1186 N N . THR A 1 149 ? -30.599 -12.947 54.232 1.00 87.50 149 THR A N 1
ATOM 1187 C CA . THR A 1 149 ? -31.444 -13.035 53.026 1.00 87.50 149 THR A CA 1
ATOM 1188 C C . THR A 1 149 ? -31.762 -11.664 52.421 1.00 87.50 149 THR A C 1
ATOM 1190 O O . THR A 1 149 ? -31.634 -11.481 51.212 1.00 87.50 149 THR A O 1
ATOM 1193 N N . VAL A 1 150 ? -32.113 -10.683 53.258 1.00 88.44 150 VAL A N 1
ATOM 1194 C CA . VAL A 1 150 ? -32.385 -9.293 52.855 1.00 88.44 150 VAL A CA 1
ATOM 1195 C C . VAL A 1 150 ? -31.098 -8.595 52.417 1.00 88.44 150 VAL A C 1
ATOM 1197 O O . VAL A 1 150 ? -31.102 -7.915 51.396 1.00 88.44 150 VAL A O 1
ATOM 1200 N N . SER A 1 151 ? -29.981 -8.808 53.123 1.00 86.25 151 SER A N 1
ATOM 1201 C CA . SER A 1 151 ? -28.677 -8.235 52.744 1.00 86.25 151 SER A CA 1
ATOM 1202 C C . SER A 1 151 ? -28.166 -8.763 51.393 1.00 86.25 151 SER A C 1
ATOM 1204 O O . SER A 1 151 ? -27.590 -8.003 50.612 1.00 86.25 151 SER A O 1
ATOM 1206 N N . ILE A 1 152 ? -28.398 -10.047 51.089 1.00 85.94 152 ILE A N 1
ATOM 1207 C CA . ILE A 1 152 ? -28.095 -10.649 49.779 1.00 85.94 152 ILE A CA 1
ATOM 1208 C C . ILE A 1 152 ? -28.994 -10.037 48.699 1.00 85.94 152 ILE A C 1
ATOM 1210 O O . ILE A 1 152 ? -28.482 -9.486 47.726 1.00 85.94 152 ILE A O 1
ATOM 1214 N N . TRP A 1 153 ? -30.316 -10.046 48.903 1.00 88.69 153 TRP A N 1
ATOM 1215 C CA . TRP A 1 153 ? -31.283 -9.474 47.960 1.00 88.69 153 TRP A CA 1
ATOM 1216 C C . TRP A 1 153 ? -31.013 -7.992 47.660 1.00 88.69 153 TRP A C 1
ATOM 1218 O O . TRP A 1 153 ? -31.059 -7.575 46.501 1.00 88.69 153 TRP A O 1
ATOM 1228 N N . ASN A 1 154 ? -30.671 -7.206 48.686 1.00 88.00 154 ASN A N 1
ATOM 1229 C CA . ASN A 1 154 ? -30.299 -5.802 48.539 1.00 88.00 154 ASN A CA 1
ATOM 1230 C C . ASN A 1 154 ? -29.089 -5.666 47.602 1.00 88.00 154 ASN A C 1
ATOM 1232 O O . ASN A 1 154 ? -29.184 -4.987 46.583 1.00 88.00 154 ASN A O 1
ATOM 1236 N N . LYS A 1 155 ? -27.991 -6.388 47.860 1.00 83.38 155 LYS A N 1
ATOM 1237 C CA . LYS A 1 155 ? -26.788 -6.354 47.007 1.00 83.38 155 LYS A CA 1
ATOM 1238 C C . LYS A 1 155 ? -27.082 -6.768 45.561 1.00 83.38 155 LYS A C 1
ATOM 1240 O O . LYS A 1 155 ? -26.703 -6.048 44.640 1.00 83.38 155 LYS A O 1
ATOM 1245 N N . GLU A 1 156 ? -27.789 -7.880 45.364 1.00 82.88 156 GLU A N 1
ATOM 1246 C CA . GLU A 1 156 ? -28.066 -8.454 44.038 1.00 82.88 156 GLU A CA 1
ATOM 1247 C C . GLU A 1 156 ? -29.054 -7.639 43.191 1.00 82.88 156 GLU A C 1
ATOM 1249 O O . GLU A 1 156 ? -28.957 -7.647 41.963 1.00 82.88 156 GLU A O 1
ATOM 1254 N N . LYS A 1 157 ? -30.029 -6.960 43.812 1.00 85.50 157 LYS A N 1
ATOM 1255 C CA . LYS A 1 157 ? -31.098 -6.247 43.091 1.00 85.50 157 LYS A CA 1
ATOM 1256 C C . LYS A 1 157 ? -31.036 -4.740 43.261 1.00 85.50 157 LYS A C 1
ATOM 1258 O O . LYS A 1 157 ? -31.038 -4.012 42.275 1.00 85.50 157 LYS A O 1
ATOM 1263 N N . LEU A 1 158 ? -30.983 -4.254 44.491 1.00 84.38 158 LEU A N 1
ATOM 1264 C CA . LEU A 1 158 ? -31.124 -2.833 44.800 1.00 84.38 158 LEU A CA 1
ATOM 1265 C C . LEU A 1 158 ? -29.782 -2.090 44.638 1.00 84.38 158 LEU A C 1
ATOM 1267 O O . LEU A 1 158 ? -29.744 -1.004 44.060 1.00 84.38 158 LEU A O 1
ATOM 1271 N N . GLY A 1 159 ? -28.672 -2.729 45.019 1.00 84.75 159 GLY A N 1
ATOM 1272 C CA . GLY A 1 159 ? -27.305 -2.307 44.713 1.00 84.75 159 GLY A CA 1
ATOM 1273 C C . GLY A 1 159 ? -27.033 -2.281 43.208 1.00 84.75 159 GLY A C 1
ATOM 1274 O O . GLY A 1 159 ? -26.576 -1.261 42.691 1.00 84.75 159 GLY A O 1
ATOM 1275 N N . LEU A 1 160 ? -27.409 -3.346 42.487 1.00 85.25 160 LEU A N 1
ATOM 1276 C CA . LEU A 1 160 ? -27.377 -3.370 41.021 1.00 85.25 160 LEU A CA 1
ATOM 1277 C C . LEU A 1 160 ? -28.221 -2.228 40.424 1.00 85.25 160 LEU A C 1
ATOM 1279 O O . LEU A 1 160 ? -27.720 -1.484 39.588 1.00 85.25 160 LEU A O 1
ATOM 1283 N N . LEU A 1 161 ? -29.457 -2.005 40.894 1.00 86.69 161 LEU A N 1
ATOM 1284 C CA . LEU A 1 161 ? -30.297 -0.904 40.402 1.00 86.69 161 LEU A CA 1
ATOM 1285 C C . LEU A 1 161 ? -29.661 0.476 40.630 1.00 86.69 161 LEU A C 1
ATOM 1287 O O . LEU A 1 161 ? -29.684 1.310 39.725 1.00 86.69 161 LEU A O 1
ATOM 1291 N N . LYS A 1 162 ? -29.075 0.722 41.812 1.00 86.38 162 LYS A N 1
ATOM 1292 C CA . LYS A 1 162 ? -28.349 1.969 42.109 1.00 86.38 162 LYS A CA 1
ATOM 1293 C C . LYS A 1 162 ? -27.211 2.200 41.116 1.00 86.38 162 LYS A C 1
ATOM 1295 O O . LYS A 1 162 ? -27.128 3.283 40.542 1.00 86.38 162 LYS A O 1
ATOM 1300 N N . LYS A 1 163 ? -26.382 1.176 40.887 1.00 86.62 163 LYS A N 1
ATOM 1301 C CA . LYS A 1 163 ? -25.257 1.233 39.946 1.00 86.62 163 LYS A CA 1
ATOM 1302 C C . LYS A 1 163 ? -25.700 1.352 38.481 1.00 86.62 163 LYS A C 1
ATOM 1304 O O . LYS A 1 163 ? -25.017 1.991 37.695 1.00 86.62 163 LYS A O 1
ATOM 1309 N N . LEU A 1 164 ? -26.843 0.788 38.087 1.00 86.38 164 LEU A N 1
ATOM 1310 C CA . LEU A 1 164 ? -27.374 0.982 36.731 1.00 86.38 164 LEU A CA 1
ATOM 1311 C C . LEU A 1 164 ? -27.900 2.410 36.534 1.00 86.38 164 LEU A C 1
ATOM 1313 O O . LEU A 1 164 ? -27.620 3.024 35.506 1.00 86.38 164 LEU A O 1
ATOM 1317 N N . ARG A 1 165 ? -28.571 2.987 37.541 1.00 86.44 165 ARG A N 1
ATOM 1318 C CA . ARG A 1 165 ? -29.086 4.366 37.485 1.00 86.44 165 ARG A CA 1
ATOM 1319 C C . ARG A 1 165 ? -28.008 5.446 37.371 1.00 86.44 165 ARG A C 1
ATOM 1321 O O . ARG A 1 165 ? -28.314 6.515 36.855 1.00 86.44 165 ARG A O 1
ATOM 1328 N N . THR A 1 166 ? -26.762 5.196 37.781 1.00 85.06 166 THR A N 1
ATOM 1329 C CA . THR A 1 166 ? -25.655 6.142 37.533 1.00 85.06 166 THR A CA 1
ATOM 1330 C C . THR A 1 166 ? -25.212 6.196 36.067 1.00 85.06 166 THR A C 1
ATOM 1332 O O . THR A 1 166 ? -24.580 7.174 35.677 1.00 85.06 166 THR A O 1
ATOM 1335 N N . TYR A 1 167 ? -25.577 5.203 35.243 1.00 82.06 167 TYR A N 1
ATOM 1336 C CA . TYR A 1 167 ? -25.214 5.130 33.818 1.00 82.06 167 TYR A CA 1
ATOM 1337 C C . TYR A 1 167 ? -26.421 5.009 32.871 1.00 82.06 167 TYR A C 1
ATOM 1339 O O . TYR A 1 167 ? -26.233 4.851 31.668 1.00 82.06 167 TYR A O 1
ATOM 1347 N N . SER A 1 168 ? -27.657 5.102 33.377 1.00 79.75 168 SER A N 1
ATOM 1348 C CA . SER A 1 168 ? -28.882 5.093 32.570 1.00 79.75 168 SER A CA 1
ATOM 1349 C C . SER A 1 168 ? -29.688 6.378 32.760 1.00 79.75 168 SER A C 1
ATOM 1351 O O . SER A 1 168 ? -30.145 6.670 33.861 1.00 79.75 168 SER A O 1
ATOM 1353 N N . SER A 1 169 ? -29.981 7.088 31.671 1.00 68.69 169 SER A N 1
ATOM 1354 C CA . SER A 1 169 ? -30.855 8.276 31.645 1.00 68.69 169 SER A CA 1
ATOM 1355 C C . SER A 1 169 ? -32.357 7.972 31.814 1.00 68.69 169 SER A C 1
ATOM 1357 O O . SER A 1 169 ? -33.196 8.841 31.584 1.00 68.69 169 SER A O 1
ATOM 1359 N N . SER A 1 170 ? -32.706 6.734 32.176 1.00 73.38 170 SER A N 1
ATOM 1360 C CA . SER A 1 170 ? -34.076 6.216 32.269 1.00 73.38 170 SER A CA 1
ATOM 1361 C C . SER A 1 170 ? -34.469 5.929 33.720 1.00 73.38 170 SER A C 1
ATOM 1363 O O . SER A 1 170 ? -33.647 5.444 34.497 1.00 73.38 170 SER A O 1
ATOM 1365 N N . ASP A 1 171 ? -35.740 6.156 34.068 1.00 78.88 171 ASP A N 1
ATOM 1366 C CA . ASP A 1 171 ? -36.337 5.801 35.368 1.00 78.88 171 ASP A CA 1
ATOM 1367 C C . ASP A 1 171 ? -36.505 4.271 35.519 1.00 78.88 171 ASP A C 1
ATOM 1369 O O . ASP A 1 171 ? -37.609 3.729 35.492 1.00 78.88 171 ASP A O 1
ATOM 1373 N N . LEU A 1 172 ? -35.383 3.557 35.648 1.00 83.38 172 LEU A N 1
ATOM 1374 C CA . LEU A 1 172 ? -35.325 2.095 35.725 1.00 83.38 172 LEU A CA 1
ATOM 1375 C C . LEU A 1 172 ? -35.998 1.579 37.007 1.00 83.38 172 LEU A C 1
ATOM 1377 O O . LEU A 1 172 ? -35.507 1.876 38.103 1.00 83.38 172 LEU A O 1
ATOM 1381 N N . LYS A 1 173 ? -37.078 0.795 36.928 1.00 84.81 173 LYS A N 1
ATOM 1382 C CA . LYS A 1 173 ? -37.734 0.242 38.125 1.00 84.81 173 LYS A CA 1
ATOM 1383 C C . LYS A 1 173 ? -37.117 -1.084 38.565 1.00 84.81 173 LYS A C 1
ATOM 1385 O O . LYS A 1 173 ? -36.503 -1.814 37.791 1.00 84.81 173 LYS A O 1
ATOM 1390 N N . LEU A 1 174 ? -37.351 -1.424 39.833 1.00 83.56 174 LEU A N 1
ATOM 1391 C CA . LEU A 1 174 ? -37.000 -2.729 40.401 1.00 83.56 174 LEU A CA 1
ATOM 1392 C C . LEU A 1 174 ? -37.760 -3.880 39.715 1.00 83.56 174 LEU A C 1
ATOM 1394 O O . LEU A 1 174 ? -37.207 -4.957 39.514 1.00 83.56 174 LEU A O 1
ATOM 1398 N N . GLU A 1 175 ? -39.014 -3.622 39.336 1.00 82.38 175 GLU A N 1
ATOM 1399 C CA . GLU A 1 175 ? -39.887 -4.531 38.580 1.00 82.38 175 GLU A CA 1
ATOM 1400 C C . GLU A 1 175 ? -39.269 -4.891 37.220 1.00 82.38 175 GLU A C 1
ATOM 1402 O O . GLU A 1 175 ? -39.191 -6.071 36.872 1.00 82.38 175 GLU A O 1
ATOM 1407 N N . ASP A 1 176 ? -38.753 -3.888 36.500 1.00 83.69 176 ASP A N 1
ATOM 1408 C CA . ASP A 1 176 ? -38.090 -4.060 35.204 1.00 83.69 176 ASP A CA 1
ATOM 1409 C C . ASP A 1 176 ? -36.791 -4.869 35.360 1.00 83.69 176 ASP A C 1
ATOM 1411 O O . ASP A 1 176 ? -36.557 -5.827 34.625 1.00 83.69 176 ASP A O 1
ATOM 1415 N N . LEU A 1 177 ? -35.974 -4.553 36.376 1.00 83.75 177 LEU A N 1
ATOM 1416 C CA . LEU A 1 177 ? -34.731 -5.276 36.687 1.00 83.75 177 LEU A CA 1
ATOM 1417 C C . LEU A 1 177 ? -34.967 -6.750 37.079 1.00 83.75 177 LEU A C 1
ATOM 1419 O O . LEU A 1 177 ? -34.067 -7.584 36.968 1.00 83.75 177 LEU A O 1
ATOM 1423 N N . GLY A 1 178 ? -36.176 -7.098 37.525 1.00 78.25 178 GLY A N 1
ATOM 1424 C CA . GLY A 1 178 ? -36.595 -8.486 37.729 1.00 78.25 178 GLY A CA 1
ATOM 1425 C C . GLY A 1 178 ? -36.776 -9.278 36.427 1.00 78.25 178 GLY A C 1
ATOM 1426 O O . GLY A 1 178 ? -36.692 -10.504 36.457 1.00 78.25 178 GLY A O 1
ATOM 1427 N N . GLN A 1 179 ? -37.003 -8.592 35.301 1.00 84.44 179 GLN A N 1
ATOM 1428 C CA . GLN A 1 179 ? -37.298 -9.180 33.987 1.00 84.44 179 GLN A CA 1
ATOM 1429 C C . GLN A 1 179 ? -36.173 -8.971 32.959 1.00 84.44 179 GLN A C 1
ATOM 1431 O O . GLN A 1 179 ? -36.112 -9.700 31.970 1.00 84.44 179 GLN A O 1
ATOM 1436 N N . MET A 1 180 ? -35.282 -7.999 33.182 1.00 86.19 180 MET A N 1
ATOM 1437 C CA . MET A 1 180 ? -34.158 -7.696 32.294 1.00 86.19 180 MET A CA 1
ATOM 1438 C C . MET A 1 180 ? -33.224 -8.890 32.101 1.00 86.19 180 MET A C 1
ATOM 1440 O O . MET A 1 180 ? -32.686 -9.462 33.050 1.00 86.19 180 MET A O 1
ATOM 1444 N N . SER A 1 181 ? -32.957 -9.207 30.837 1.00 88.50 181 SER A N 1
ATOM 1445 C CA . SER A 1 181 ? -31.846 -10.067 30.466 1.00 88.50 181 SER A CA 1
ATOM 1446 C C . SER A 1 181 ? -30.528 -9.290 30.536 1.00 88.50 181 SER A C 1
ATOM 1448 O O . SER A 1 181 ? -30.484 -8.059 30.482 1.00 88.50 181 SER A O 1
ATOM 1450 N N . ILE A 1 182 ? -29.410 -10.015 30.551 1.00 87.62 182 ILE A N 1
ATOM 1451 C CA . ILE A 1 182 ? -28.074 -9.404 30.476 1.00 87.62 182 ILE A CA 1
ATOM 1452 C C . ILE A 1 182 ? -27.891 -8.616 29.164 1.00 87.62 182 ILE A C 1
ATOM 1454 O O . ILE A 1 182 ? -27.111 -7.668 29.128 1.00 87.62 182 ILE A O 1
ATOM 1458 N N . ARG A 1 183 ? -28.659 -8.922 28.106 1.00 89.31 183 ARG A N 1
ATOM 1459 C CA . ARG A 1 183 ? -28.642 -8.130 26.867 1.00 89.31 183 ARG A CA 1
ATOM 1460 C C . ARG A 1 183 ? -29.221 -6.732 27.062 1.00 89.31 183 ARG A C 1
ATOM 1462 O O . ARG A 1 183 ? -28.715 -5.789 26.458 1.00 89.31 183 ARG A O 1
ATOM 1469 N N . ASP A 1 184 ? -30.238 -6.603 27.907 1.00 88.88 184 ASP A N 1
ATOM 1470 C CA . ASP A 1 184 ? -30.892 -5.329 28.210 1.00 88.88 184 ASP A CA 1
ATOM 1471 C C . ASP A 1 184 ? -29.987 -4.478 29.108 1.00 88.88 184 ASP A C 1
ATOM 1473 O O . ASP A 1 184 ? -29.734 -3.318 28.800 1.00 88.88 184 ASP A O 1
ATOM 1477 N N . ILE A 1 185 ? -29.385 -5.095 30.134 1.00 88.19 185 ILE A N 1
ATOM 1478 C CA . ILE A 1 185 ? -28.386 -4.465 31.017 1.00 88.19 185 ILE A CA 1
ATOM 1479 C C . ILE A 1 185 ? -27.191 -3.931 30.207 1.00 88.19 185 ILE A C 1
ATOM 1481 O O . ILE A 1 185 ? -26.845 -2.755 30.306 1.00 88.19 185 ILE A O 1
ATOM 1485 N N . VAL A 1 186 ? -26.598 -4.761 29.341 1.00 88.50 186 VAL A N 1
ATOM 1486 C CA . VAL A 1 186 ? -25.506 -4.348 28.441 1.00 88.50 186 VAL A CA 1
ATOM 1487 C C . VAL A 1 186 ? -25.941 -3.196 27.529 1.00 88.50 186 VAL A C 1
ATOM 1489 O O . VAL A 1 186 ? -25.189 -2.240 27.355 1.00 88.50 186 VAL A O 1
ATOM 1492 N N . SER A 1 187 ? -27.162 -3.245 26.987 1.00 89.19 187 SER A N 1
ATOM 1493 C CA . SER A 1 187 ? -27.691 -2.199 26.098 1.00 89.19 187 SER A CA 1
ATOM 1494 C C . SER A 1 187 ? -28.020 -0.881 26.811 1.00 89.19 187 SER A C 1
ATOM 1496 O O . SER A 1 187 ? -28.111 0.144 26.140 1.00 89.19 187 SER A O 1
ATOM 1498 N N . LEU A 1 188 ? -28.172 -0.882 28.140 1.00 88.56 188 LEU A N 1
ATOM 1499 C CA . LEU A 1 188 ? -28.346 0.324 28.958 1.00 88.56 188 LEU A CA 1
ATOM 1500 C C . LEU A 1 188 ? -27.008 1.001 29.283 1.00 88.56 188 LEU A C 1
ATOM 1502 O O . LEU A 1 188 ? -26.908 2.225 29.207 1.00 88.56 188 LEU A O 1
ATOM 1506 N N . CYS A 1 189 ? -25.981 0.222 29.636 1.00 88.25 189 CYS A N 1
ATOM 1507 C CA . CYS A 1 189 ? -24.701 0.777 30.083 1.00 88.25 189 CYS A CA 1
ATOM 1508 C C . CYS A 1 189 ? -23.748 1.138 28.937 1.00 88.25 189 CYS A C 1
ATOM 1510 O O . CYS A 1 189 ? -23.093 2.176 28.999 1.00 88.25 189 CYS A O 1
ATOM 1512 N N . PHE A 1 190 ? -23.651 0.303 27.895 1.00 89.12 190 PHE A N 1
ATOM 1513 C CA . PHE A 1 190 ? -22.655 0.483 26.829 1.00 89.12 190 PHE A CA 1
ATOM 1514 C C . PHE A 1 190 ? -22.772 1.822 26.070 1.00 89.12 190 PHE A C 1
ATOM 1516 O O . PHE A 1 190 ? -21.727 2.407 25.812 1.00 89.12 190 PHE A O 1
ATOM 1523 N N . PRO A 1 191 ? -23.970 2.378 25.782 1.00 88.44 191 PRO A N 1
ATOM 1524 C CA . PRO A 1 191 ? -24.101 3.702 25.154 1.00 88.44 191 PRO A CA 1
ATOM 1525 C C . PRO A 1 191 ? -23.633 4.892 26.010 1.00 88.44 191 PRO A C 1
ATOM 1527 O O . PRO A 1 191 ? -23.728 6.032 25.564 1.00 88.44 191 PRO A O 1
ATOM 1530 N N . ASN A 1 192 ? -23.204 4.648 27.252 1.00 88.00 192 ASN A N 1
ATOM 1531 C CA . ASN A 1 192 ? -22.650 5.649 28.164 1.00 88.00 192 ASN A CA 1
ATOM 1532 C C . ASN A 1 192 ? -21.235 5.262 28.649 1.00 88.00 192 ASN A C 1
ATOM 1534 O O . ASN A 1 192 ? -20.692 5.917 29.546 1.00 88.00 192 ASN A O 1
ATOM 1538 N N . MET A 1 193 ? -20.641 4.203 28.081 1.00 90.44 193 MET A N 1
ATOM 1539 C CA . MET A 1 193 ? -19.294 3.738 28.408 1.00 90.44 193 MET A CA 1
ATOM 1540 C C . MET A 1 193 ? -18.245 4.679 27.806 1.00 90.44 193 MET A C 1
ATOM 1542 O O . MET A 1 193 ? -18.279 5.014 26.629 1.00 90.44 193 MET A O 1
ATOM 1546 N N . ASN A 1 194 ? -17.310 5.119 28.639 1.00 90.81 194 ASN A N 1
ATOM 1547 C CA . ASN A 1 194 ? -16.167 5.949 28.275 1.00 90.81 194 ASN A CA 1
ATOM 1548 C C . ASN A 1 194 ? -15.018 5.684 29.262 1.00 90.81 194 ASN A C 1
ATOM 1550 O O . ASN A 1 194 ? -15.196 4.969 30.250 1.00 90.81 194 ASN A O 1
ATOM 1554 N N . THR A 1 195 ? -13.844 6.273 29.037 1.00 90.19 195 THR A N 1
ATOM 1555 C CA . THR A 1 195 ? -12.665 6.061 29.895 1.00 90.19 195 THR A CA 1
ATOM 1556 C C . THR A 1 195 ? -12.923 6.326 31.381 1.00 90.19 195 THR A C 1
ATOM 1558 O O . THR A 1 195 ? -12.469 5.559 32.220 1.00 90.19 195 THR A O 1
ATOM 1561 N N . SER A 1 196 ? -13.724 7.331 31.745 1.00 90.19 196 SER A N 1
ATOM 1562 C CA . SER A 1 196 ? -13.964 7.653 33.162 1.00 90.19 196 SER A CA 1
ATOM 1563 C C . SER A 1 196 ? -14.862 6.664 33.922 1.00 90.19 196 SER A C 1
ATOM 1565 O O . SER A 1 196 ? -14.952 6.769 35.142 1.00 90.19 196 SER A O 1
ATOM 1567 N N . ASN A 1 197 ? -15.539 5.727 33.239 1.00 91.50 197 ASN A N 1
ATOM 1568 C CA . ASN A 1 197 ? -16.507 4.812 33.865 1.00 91.50 197 ASN A CA 1
ATOM 1569 C C . ASN A 1 197 ? -16.501 3.364 33.334 1.00 91.50 197 ASN A C 1
ATOM 1571 O O . ASN A 1 197 ? -17.274 2.534 33.817 1.00 91.50 197 ASN A O 1
ATOM 1575 N N . CYS A 1 198 ? -15.656 3.029 32.355 1.00 91.75 198 CYS A N 1
ATOM 1576 C CA . CYS A 1 198 ? -15.650 1.707 31.728 1.00 91.75 198 CYS A CA 1
ATOM 1577 C C . CYS A 1 198 ? -15.356 0.577 32.724 1.00 91.75 198 CYS A C 1
ATOM 1579 O O . CYS A 1 198 ? -15.989 -0.475 32.653 1.00 91.75 198 CYS A O 1
ATOM 1581 N N . VAL A 1 199 ? -14.460 0.817 33.687 1.00 92.88 199 VAL A N 1
ATOM 1582 C CA . VAL A 1 199 ? -14.119 -0.122 34.769 1.00 92.88 199 VAL A CA 1
ATOM 1583 C C . VAL A 1 199 ? -15.351 -0.445 35.622 1.00 92.88 199 VAL A C 1
ATOM 1585 O O . VAL A 1 199 ? -15.672 -1.618 35.806 1.00 92.88 199 VAL A O 1
ATOM 1588 N N . ASP A 1 200 ? -16.085 0.578 36.076 1.00 89.69 200 ASP A N 1
ATOM 1589 C CA . ASP A 1 200 ? -17.300 0.409 36.884 1.00 89.69 200 ASP A CA 1
ATOM 1590 C C . ASP A 1 200 ? -18.381 -0.359 36.114 1.00 89.69 200 ASP A C 1
ATOM 1592 O O . ASP A 1 200 ? -18.980 -1.296 36.641 1.00 89.69 200 ASP A O 1
ATOM 1596 N N . ILE A 1 201 ? -18.614 0.008 34.848 1.00 90.00 201 ILE A N 1
ATOM 1597 C CA . ILE A 1 201 ? -19.615 -0.631 33.981 1.00 90.00 201 ILE A CA 1
ATOM 1598 C C . ILE A 1 201 ? -19.289 -2.113 33.753 1.00 90.00 201 ILE A C 1
ATOM 1600 O O . ILE A 1 201 ? -20.188 -2.957 33.809 1.00 90.00 201 ILE A O 1
ATOM 1604 N N . MET A 1 202 ? -18.019 -2.452 33.526 1.00 91.81 202 MET A N 1
ATOM 1605 C CA . MET A 1 202 ? -17.603 -3.843 33.340 1.00 91.81 202 MET A CA 1
ATOM 1606 C C . MET A 1 202 ? -17.701 -4.648 34.645 1.00 91.81 202 MET A C 1
ATOM 1608 O O . MET A 1 202 ? -18.154 -5.794 34.608 1.00 91.81 202 MET A O 1
ATOM 1612 N N . ASP A 1 203 ? -17.403 -4.047 35.802 1.00 90.19 203 ASP A N 1
ATOM 1613 C CA . ASP A 1 203 ? -17.643 -4.664 37.114 1.00 90.19 203 ASP A CA 1
ATOM 1614 C C . ASP A 1 203 ? -19.135 -4.910 37.383 1.00 90.19 203 ASP A C 1
ATOM 1616 O O . ASP A 1 203 ? -19.507 -6.006 37.802 1.00 90.19 203 ASP A O 1
ATOM 1620 N N . ILE A 1 204 ? -20.010 -3.949 37.079 1.00 86.88 204 ILE A N 1
ATOM 1621 C CA . ILE A 1 204 ? -21.471 -4.100 37.204 1.00 86.88 204 ILE A CA 1
ATOM 1622 C C . ILE A 1 204 ? -21.975 -5.282 36.376 1.00 86.88 204 ILE A C 1
ATOM 1624 O O . ILE A 1 204 ? -22.760 -6.108 36.845 1.00 86.88 204 ILE A O 1
ATOM 1628 N N . ILE A 1 205 ? -21.519 -5.385 35.131 1.00 85.94 205 ILE A N 1
ATOM 1629 C CA . ILE A 1 205 ? -22.026 -6.389 34.198 1.00 85.94 205 ILE A CA 1
ATOM 1630 C C . ILE A 1 205 ? -21.470 -7.779 34.525 1.00 85.94 205 ILE A C 1
ATOM 1632 O O . ILE A 1 205 ? -22.221 -8.755 34.498 1.00 85.94 205 ILE A O 1
ATOM 1636 N N . ILE A 1 206 ? -20.185 -7.889 34.869 1.00 84.56 206 ILE A N 1
ATOM 1637 C CA . ILE A 1 206 ? -19.527 -9.188 35.061 1.00 84.56 206 ILE A CA 1
ATOM 1638 C C . ILE A 1 206 ? -19.575 -9.658 36.519 1.00 84.56 206 ILE A C 1
ATOM 1640 O O . ILE A 1 206 ? -19.930 -10.814 36.759 1.00 84.56 206 ILE A O 1
ATOM 1644 N N . LYS A 1 207 ? -19.297 -8.790 37.501 1.00 83.19 207 LYS A N 1
ATOM 1645 C CA . LYS A 1 207 ? -19.312 -9.175 38.922 1.00 83.19 207 LYS A CA 1
ATOM 1646 C C . LYS A 1 207 ? -20.721 -9.188 39.512 1.00 83.19 207 LYS A C 1
ATOM 1648 O O . LYS A 1 207 ? -21.031 -10.154 40.203 1.00 83.19 207 LYS A O 1
ATOM 1653 N N . ASP A 1 208 ? -21.586 -8.213 39.214 1.00 79.62 208 ASP A N 1
ATOM 1654 C CA . ASP A 1 208 ? -22.940 -8.177 39.802 1.00 79.62 208 ASP A CA 1
ATOM 1655 C C . ASP A 1 208 ? -23.983 -8.937 38.943 1.00 79.62 208 ASP A C 1
ATOM 1657 O O . ASP A 1 208 ? -24.674 -9.837 39.435 1.00 79.62 208 ASP A O 1
ATOM 1661 N N . ALA A 1 209 ? -24.096 -8.617 37.646 1.00 78.19 209 ALA A N 1
ATOM 1662 C CA . ALA A 1 209 ? -25.185 -9.116 36.791 1.00 78.19 209 ALA A CA 1
ATOM 1663 C C . ALA A 1 209 ? -24.962 -10.523 36.188 1.00 78.19 209 ALA A C 1
ATOM 1665 O O . ALA A 1 209 ? -25.932 -11.246 35.953 1.00 78.19 209 ALA A O 1
ATOM 1666 N N . ILE A 1 210 ? -23.714 -10.941 35.938 1.00 81.69 210 ILE A N 1
ATOM 1667 C CA . ILE A 1 210 ? -23.395 -12.294 35.434 1.00 81.69 210 ILE A CA 1
ATOM 1668 C C . ILE A 1 210 ? -23.219 -13.308 36.571 1.00 81.69 210 ILE A C 1
ATOM 1670 O O . ILE A 1 210 ? -23.644 -14.457 36.428 1.00 81.69 210 ILE A O 1
ATOM 1674 N N . SER A 1 211 ? -22.653 -12.919 37.719 1.00 74.69 211 SER A N 1
ATOM 1675 C CA . SER A 1 211 ? -22.433 -13.840 38.850 1.00 74.69 211 SER A CA 1
ATOM 1676 C C . SER A 1 211 ? -23.709 -14.493 39.379 1.00 74.69 211 SER A C 1
ATOM 1678 O O . SER A 1 211 ? -23.657 -15.640 39.828 1.00 74.69 211 SER A O 1
ATOM 1680 N N . SER A 1 212 ? -24.833 -13.784 39.288 1.00 66.31 212 SER A N 1
ATOM 1681 C CA . SER A 1 212 ? -26.166 -14.196 39.737 1.00 66.31 212 SER A CA 1
ATOM 1682 C C . SER A 1 212 ? -26.958 -15.012 38.699 1.00 66.31 212 SER A C 1
ATOM 1684 O O . SER A 1 212 ? -28.046 -15.496 39.006 1.00 66.31 212 SER A O 1
ATOM 1686 N N . ASN A 1 213 ? -26.435 -15.201 37.479 1.00 68.19 213 ASN A N 1
ATOM 1687 C CA . ASN A 1 213 ? -27.148 -15.860 36.380 1.00 68.19 213 ASN A CA 1
ATOM 1688 C C . ASN A 1 213 ? -26.650 -17.298 36.113 1.00 68.19 213 ASN A C 1
ATOM 1690 O O . ASN A 1 213 ? -25.500 -17.643 36.394 1.00 68.19 213 ASN A O 1
ATOM 1694 N N . SER A 1 214 ? -27.517 -18.152 35.561 1.00 63.34 214 SER A N 1
ATOM 1695 C CA . SER A 1 214 ? -27.247 -19.578 35.330 1.00 63.34 214 SER A CA 1
ATOM 1696 C C . SER A 1 214 ? -26.482 -19.862 34.029 1.00 63.34 214 SER A C 1
ATOM 1698 O O . SER A 1 214 ? -25.708 -20.815 33.983 1.00 63.34 214 SER A O 1
ATOM 1700 N N . SER A 1 215 ? -26.628 -19.031 32.990 1.00 76.88 215 SER A N 1
ATOM 1701 C CA . SER A 1 215 ? -26.000 -19.212 31.666 1.00 76.88 215 SER A CA 1
ATOM 1702 C C . SER A 1 215 ? -24.719 -18.380 31.464 1.00 76.88 215 SER A C 1
ATOM 1704 O O . SER A 1 215 ? -24.515 -17.747 30.425 1.00 76.88 215 SER A O 1
ATOM 1706 N N . LYS A 1 216 ? -23.822 -18.375 32.463 1.00 81.94 216 LYS A N 1
ATOM 1707 C CA . LYS A 1 216 ? -22.662 -17.455 32.543 1.00 81.94 216 LYS A CA 1
ATOM 1708 C C . LYS A 1 216 ? -21.804 -17.369 31.272 1.00 81.94 216 LYS A C 1
ATOM 1710 O O . LYS A 1 216 ? -21.397 -16.272 30.901 1.00 81.94 216 LYS A O 1
ATOM 1715 N N . GLN A 1 217 ? -21.549 -18.487 30.589 1.00 83.50 217 GLN A N 1
ATOM 1716 C CA . GLN A 1 217 ? -20.718 -18.508 29.375 1.00 83.50 217 GLN A CA 1
ATOM 1717 C C . GLN A 1 217 ? -21.370 -17.784 28.185 1.00 83.50 217 GLN A C 1
ATOM 1719 O O . GLN A 1 217 ? -20.709 -16.979 27.531 1.00 83.50 217 GLN A O 1
ATOM 1724 N N . GLU A 1 218 ? -22.664 -18.005 27.927 1.00 84.62 218 GLU A N 1
ATOM 1725 C CA . GLU A 1 218 ? -23.392 -17.314 26.848 1.00 84.62 218 GLU A CA 1
ATOM 1726 C C . GLU A 1 218 ? -23.503 -15.808 27.118 1.00 84.62 218 GLU A C 1
ATOM 1728 O O . GLU A 1 218 ? -23.394 -14.990 26.202 1.00 84.62 218 GLU A O 1
ATOM 1733 N N . ALA A 1 219 ? -23.685 -15.440 28.389 1.00 86.50 219 ALA A N 1
ATOM 1734 C CA . ALA A 1 219 ? -23.728 -14.051 28.818 1.00 86.50 219 ALA A CA 1
ATOM 1735 C C . ALA A 1 219 ? -22.379 -13.341 28.611 1.00 86.50 219 ALA A C 1
ATOM 1737 O O . ALA A 1 219 ? -22.345 -12.273 28.000 1.00 86.50 219 ALA A O 1
ATOM 1738 N N . LEU A 1 220 ? -21.270 -13.952 29.047 1.00 88.00 220 LEU A N 1
ATOM 1739 C CA . LEU A 1 220 ? -19.919 -13.424 28.825 1.00 88.00 220 LEU A CA 1
ATOM 1740 C C . LEU A 1 220 ? -19.606 -13.281 27.330 1.00 88.00 220 LEU A C 1
ATOM 1742 O O . LEU A 1 220 ? -19.139 -12.228 26.908 1.00 88.00 220 LEU A O 1
ATOM 1746 N N . ALA A 1 221 ? -19.929 -14.288 26.511 1.00 88.25 221 ALA A N 1
ATOM 1747 C CA . ALA A 1 221 ? -19.735 -14.222 25.061 1.00 88.25 221 ALA A CA 1
ATOM 1748 C C . ALA A 1 221 ? -20.467 -13.023 24.423 1.00 88.25 221 ALA A C 1
ATOM 1750 O O . ALA A 1 221 ? -19.893 -12.331 23.583 1.00 88.25 221 ALA A O 1
ATOM 1751 N N . PHE A 1 222 ? -21.697 -12.725 24.862 1.00 89.94 222 PHE A N 1
ATOM 1752 C CA . PHE A 1 222 ? -22.440 -11.549 24.400 1.00 89.94 222 PHE A CA 1
ATOM 1753 C C . PHE A 1 222 ? -21.807 -10.221 24.854 1.00 89.94 222 PHE A C 1
ATOM 1755 O O . PHE A 1 222 ? -21.770 -9.274 24.069 1.00 89.94 222 PHE A O 1
ATOM 1762 N N . VAL A 1 223 ? -21.280 -10.140 26.083 1.00 91.56 223 VAL A N 1
ATOM 1763 C CA . VAL A 1 223 ? -20.551 -8.952 26.575 1.00 91.56 223 VAL A CA 1
ATOM 1764 C C . VAL A 1 223 ? -19.297 -8.699 25.736 1.00 91.56 223 VAL A C 1
ATOM 1766 O O . VAL A 1 223 ? -19.083 -7.576 25.284 1.00 91.56 223 VAL A O 1
ATOM 1769 N N . TRP A 1 224 ? -18.507 -9.738 25.457 1.00 92.44 224 TRP A N 1
ATOM 1770 C CA . TRP A 1 224 ? -17.300 -9.629 24.634 1.00 92.44 224 TRP A CA 1
ATOM 1771 C C . TRP A 1 224 ? -17.609 -9.262 23.174 1.00 92.44 224 TRP A C 1
ATOM 1773 O O . TRP A 1 224 ? -16.932 -8.404 22.605 1.00 92.44 224 TRP A O 1
ATOM 1783 N N . GLU A 1 225 ? -18.673 -9.822 22.580 1.00 90.75 225 GLU A N 1
ATOM 1784 C CA . GLU A 1 225 ? -19.136 -9.404 21.249 1.00 90.75 225 GLU A CA 1
ATOM 1785 C C . GLU A 1 225 ? -19.578 -7.932 21.248 1.00 90.75 225 GLU A C 1
ATOM 1787 O O . GLU A 1 225 ? -19.272 -7.193 20.311 1.00 90.75 225 GLU A O 1
ATOM 1792 N N . LYS A 1 226 ? -20.268 -7.477 22.303 1.00 90.62 226 LYS A N 1
ATOM 1793 C CA . LYS A 1 226 ? -20.713 -6.083 22.432 1.00 90.62 226 LYS A CA 1
ATOM 1794 C C . LYS A 1 226 ? -19.565 -5.108 22.650 1.00 90.62 226 LYS A C 1
ATOM 1796 O O . LYS A 1 226 ? -19.606 -4.019 22.080 1.00 90.62 226 LYS A O 1
ATOM 1801 N N . LEU A 1 227 ? -18.515 -5.509 23.361 1.00 91.62 227 LEU A N 1
ATOM 1802 C CA . LEU A 1 227 ? -17.299 -4.712 23.516 1.00 91.62 227 LEU A CA 1
ATOM 1803 C C . LEU A 1 227 ? -16.589 -4.540 22.163 1.00 91.62 227 LEU A C 1
ATOM 1805 O O . LEU A 1 227 ? -16.338 -3.410 21.755 1.00 91.62 227 LEU A O 1
ATOM 1809 N N . LEU A 1 228 ? -16.457 -5.613 21.372 1.00 90.94 228 LEU A N 1
ATOM 1810 C CA . LEU A 1 228 ? -15.968 -5.562 19.980 1.00 90.94 228 LEU A CA 1
ATOM 1811 C C . LEU A 1 228 ? -16.938 -4.869 18.983 1.00 90.94 228 LEU A C 1
ATOM 1813 O O . LEU A 1 228 ? -16.631 -4.685 17.798 1.00 90.94 228 LEU A O 1
ATOM 1817 N N . GLN A 1 229 ? -18.152 -4.507 19.409 1.00 88.62 229 GLN A N 1
ATOM 1818 C CA . GLN A 1 229 ? -19.067 -3.656 18.639 1.00 88.62 229 GLN A CA 1
ATOM 1819 C C . GLN A 1 229 ? -18.910 -2.177 19.016 1.00 88.62 229 GLN A C 1
ATOM 1821 O O . GLN A 1 229 ? -18.804 -1.359 18.107 1.00 88.62 229 GLN A O 1
ATOM 1826 N N . HIS A 1 230 ? -18.834 -1.845 20.307 1.00 87.88 230 HIS A N 1
ATOM 1827 C CA . HIS A 1 230 ? -18.635 -0.479 20.813 1.00 87.88 230 HIS A CA 1
ATOM 1828 C C . HIS A 1 230 ? -17.256 0.097 20.436 1.00 87.88 230 HIS A C 1
ATOM 1830 O O . HIS A 1 230 ? -17.149 1.267 20.075 1.00 87.88 230 HIS A O 1
ATOM 1836 N N . THR A 1 231 ? -16.212 -0.734 20.336 1.00 85.56 231 THR A N 1
ATOM 1837 C CA . THR A 1 231 ? -14.895 -0.288 19.836 1.00 85.56 231 THR A CA 1
ATOM 1838 C C . THR A 1 231 ? -14.893 0.150 18.371 1.00 85.56 231 THR A C 1
ATOM 1840 O O . THR A 1 231 ? -13.916 0.735 17.920 1.00 85.56 231 THR A O 1
ATOM 1843 N N . LYS A 1 232 ? -15.978 -0.068 17.611 1.00 82.44 232 LYS A N 1
ATOM 1844 C CA . LYS A 1 232 ? -16.152 0.486 16.252 1.00 82.44 232 LYS A CA 1
ATOM 1845 C C . LYS A 1 232 ? -16.702 1.914 16.247 1.00 82.44 232 LYS A C 1
ATOM 1847 O O . LYS A 1 232 ? -16.649 2.549 15.197 1.00 82.44 232 LYS A O 1
ATOM 1852 N N . THR A 1 233 ? -17.272 2.383 17.359 1.00 77.38 233 THR A N 1
ATOM 1853 C CA . THR A 1 233 ? -17.961 3.680 17.467 1.00 77.38 233 THR A CA 1
ATOM 1854 C C . THR A 1 233 ? -17.259 4.641 18.415 1.00 77.38 233 THR A C 1
ATOM 1856 O O . THR A 1 233 ? -17.124 5.812 18.076 1.00 77.38 233 THR A O 1
ATOM 1859 N N . GLU A 1 234 ? -16.794 4.157 19.568 1.00 66.94 234 GLU A N 1
ATOM 1860 C CA . GLU A 1 234 ? -16.348 5.002 20.691 1.00 66.94 234 GLU A CA 1
ATOM 1861 C C . GLU A 1 234 ? -14.884 4.760 21.115 1.00 66.94 234 GLU A C 1
ATOM 1863 O O . GLU A 1 234 ? -14.395 5.376 22.057 1.00 66.94 234 GLU A O 1
ATOM 1868 N N . GLY A 1 235 ? -14.140 3.962 20.336 1.00 76.56 235 GLY A N 1
ATOM 1869 C CA . GLY A 1 235 ? -12.674 4.027 20.266 1.00 76.56 235 GLY A CA 1
ATOM 1870 C C . GLY A 1 235 ? -11.889 2.862 20.877 1.00 76.56 235 GLY A C 1
ATOM 1871 O O . GLY A 1 235 ? -12.406 2.034 21.625 1.00 76.56 235 GLY A O 1
ATOM 1872 N N . LEU A 1 236 ? -10.591 2.822 20.548 1.00 90.12 236 LEU A N 1
ATOM 1873 C CA . LEU A 1 236 ? -9.600 1.943 21.189 1.00 90.12 236 LEU A CA 1
ATOM 1874 C C . LEU A 1 236 ? -9.228 2.406 22.609 1.0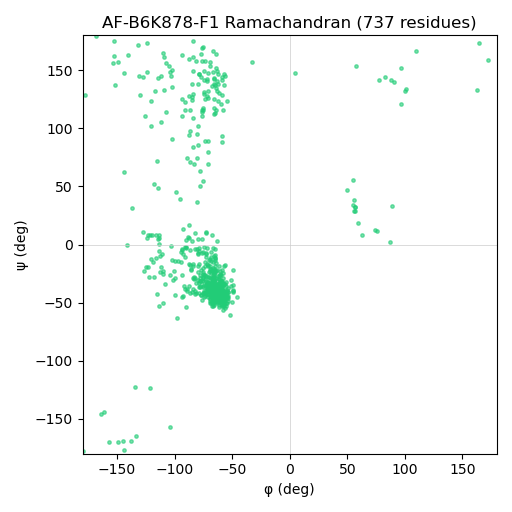0 90.12 236 LEU A C 1
ATOM 1876 O O . LEU A 1 236 ? -8.828 1.586 23.430 1.00 90.12 236 LEU A O 1
ATOM 1880 N N . GLU A 1 237 ? -9.364 3.701 22.899 1.00 91.62 237 GLU A N 1
ATOM 1881 C CA . GLU A 1 237 ? -8.970 4.331 24.168 1.00 91.62 237 GLU A CA 1
ATOM 1882 C C . GLU A 1 237 ? -9.627 3.652 25.385 1.00 91.62 237 GLU A C 1
ATOM 1884 O O . GLU A 1 237 ? -8.956 3.320 26.361 1.00 91.62 237 GLU A O 1
ATOM 1889 N N . VAL A 1 238 ? -10.924 3.336 25.281 1.00 92.81 238 VAL A N 1
ATOM 1890 C CA . VAL A 1 238 ? -11.696 2.617 26.311 1.00 92.81 238 VAL A CA 1
ATOM 1891 C C . VAL A 1 238 ? -11.102 1.234 26.615 1.00 92.81 238 VAL A C 1
ATOM 1893 O O . VAL A 1 238 ? -11.113 0.794 27.761 1.00 92.81 238 VAL A O 1
ATOM 1896 N N . ILE A 1 239 ? -10.542 0.549 25.614 1.00 94.19 239 ILE A N 1
ATOM 1897 C CA . ILE A 1 239 ? -9.924 -0.776 25.772 1.00 94.19 239 ILE A CA 1
ATOM 1898 C C . ILE A 1 239 ? -8.543 -0.682 26.409 1.00 94.19 239 ILE A C 1
ATOM 1900 O O . ILE A 1 239 ? -8.239 -1.478 27.297 1.00 94.19 239 ILE A O 1
ATOM 1904 N N . ALA A 1 240 ? -7.723 0.280 25.977 1.00 92.88 240 ALA A N 1
ATOM 1905 C CA . ALA A 1 240 ? -6.423 0.538 26.590 1.00 92.88 240 ALA A CA 1
ATOM 1906 C C . ALA A 1 240 ? -6.594 0.825 28.091 1.00 92.88 240 ALA A C 1
ATOM 1908 O O . ALA A 1 240 ? -5.947 0.197 28.925 1.00 92.88 240 ALA A O 1
ATOM 1909 N N . HIS A 1 241 ? -7.558 1.681 28.438 1.00 93.56 241 HIS A N 1
ATOM 1910 C CA . HIS A 1 241 ? -7.829 2.053 29.823 1.00 93.56 241 HIS A CA 1
ATOM 1911 C C . HIS A 1 241 ? -8.470 0.923 30.654 1.00 93.56 241 HIS A C 1
ATOM 1913 O O . HIS A 1 241 ? -8.179 0.786 31.844 1.00 93.56 241 HIS A O 1
ATOM 1919 N N . LEU A 1 242 ? -9.292 0.061 30.037 1.00 93.81 242 LEU A N 1
ATOM 1920 C CA . LEU A 1 242 ? -9.759 -1.177 30.674 1.00 93.81 242 LEU A CA 1
ATOM 1921 C C . LEU A 1 242 ? -8.593 -2.122 30.997 1.00 93.81 242 LEU A C 1
ATOM 1923 O O . LEU A 1 242 ? -8.541 -2.629 32.111 1.00 93.81 242 LEU A O 1
ATOM 1927 N N . LEU A 1 243 ? -7.655 -2.347 30.072 1.00 93.12 243 LEU A N 1
ATOM 1928 C CA . LEU A 1 243 ? -6.481 -3.195 30.327 1.00 93.12 243 LEU A CA 1
ATOM 1929 C C . LEU A 1 243 ? -5.536 -2.608 31.389 1.00 93.12 243 LEU A C 1
ATOM 1931 O O . LEU A 1 243 ? -4.961 -3.366 32.164 1.00 93.12 243 LEU A O 1
ATOM 1935 N N . GLU A 1 244 ? -5.392 -1.283 31.439 1.00 93.19 244 GLU A N 1
ATOM 1936 C CA . GLU A 1 244 ? -4.527 -0.584 32.397 1.00 93.19 244 GLU A CA 1
ATOM 1937 C C . GLU A 1 244 ? -5.078 -0.624 33.838 1.00 93.19 244 GLU A C 1
ATOM 1939 O O . GLU A 1 244 ? -4.333 -0.872 34.790 1.00 93.19 244 GLU A O 1
ATOM 1944 N N . LEU A 1 245 ? -6.382 -0.373 34.024 1.00 93.19 245 LEU A N 1
ATOM 1945 C CA . LEU A 1 245 ? -6.967 -0.168 35.357 1.00 93.19 245 LEU A CA 1
ATOM 1946 C C . LEU A 1 245 ? -7.777 -1.351 35.908 1.00 93.19 245 LEU A C 1
ATOM 1948 O O . LEU A 1 245 ? -7.910 -1.478 37.132 1.00 93.19 245 LEU A O 1
ATOM 1952 N N . TRP A 1 246 ? -8.357 -2.205 35.059 1.00 93.75 246 TRP A N 1
ATOM 1953 C CA . TRP A 1 246 ? -9.370 -3.170 35.498 1.00 93.75 246 TRP A CA 1
ATOM 1954 C C . TRP A 1 246 ? -8.758 -4.490 35.987 1.00 93.75 246 TRP A C 1
ATOM 1956 O O . TRP A 1 246 ? -8.505 -5.430 35.235 1.00 93.75 246 TRP A O 1
ATOM 1966 N N . LYS A 1 247 ? -8.542 -4.574 37.303 1.00 90.62 247 LYS A N 1
ATOM 1967 C CA . LYS A 1 247 ? -7.953 -5.751 37.960 1.00 90.62 247 LYS A CA 1
ATOM 1968 C C . LYS A 1 247 ? -8.980 -6.882 38.084 1.00 90.62 247 LYS A C 1
ATOM 1970 O O . LYS A 1 247 ? -9.935 -6.788 38.861 1.00 90.62 247 LYS A O 1
ATOM 1975 N N . VAL A 1 248 ? -8.756 -7.948 37.317 1.00 89.88 248 VAL A N 1
ATOM 1976 C CA . VAL A 1 248 ? -9.650 -9.107 37.155 1.00 89.88 248 VAL A CA 1
ATOM 1977 C C . VAL A 1 248 ? -8.907 -10.440 37.301 1.00 89.88 248 VAL A C 1
ATOM 1979 O O . VAL A 1 248 ? -7.682 -10.481 37.385 1.00 89.88 248 VAL A O 1
ATOM 1982 N N . GLU A 1 249 ? -9.663 -11.536 37.344 1.00 90.44 249 GLU A N 1
ATOM 1983 C CA . GLU A 1 249 ? -9.141 -12.907 37.339 1.00 90.44 249 GLU A CA 1
ATOM 1984 C C . GLU A 1 249 ? -8.510 -13.269 35.981 1.00 90.44 249 GLU A C 1
ATOM 1986 O O . GLU A 1 249 ? -8.902 -12.732 34.944 1.00 90.44 249 GLU A O 1
ATOM 1991 N N . GLU A 1 250 ? -7.550 -14.200 35.971 1.00 88.38 250 GLU A N 1
ATOM 1992 C CA . GLU A 1 250 ? -6.712 -14.491 34.796 1.00 88.38 250 GLU A CA 1
ATOM 1993 C C . GLU A 1 250 ? -7.518 -14.918 33.554 1.00 88.38 250 GLU A C 1
ATOM 1995 O O . GLU A 1 250 ? -7.236 -14.454 32.451 1.00 88.38 250 GLU A O 1
ATOM 2000 N N . ASP A 1 251 ? -8.568 -15.729 33.718 1.00 87.94 251 ASP A N 1
ATOM 2001 C CA . ASP A 1 251 ? -9.447 -16.146 32.613 1.00 87.94 251 ASP A CA 1
ATOM 2002 C C . ASP A 1 251 ? -10.215 -14.962 31.993 1.00 87.94 251 ASP A C 1
ATOM 2004 O O . ASP A 1 251 ? -10.415 -14.900 30.775 1.00 87.94 251 ASP A O 1
ATOM 2008 N N . ILE A 1 252 ? -10.610 -13.989 32.823 1.00 90.62 252 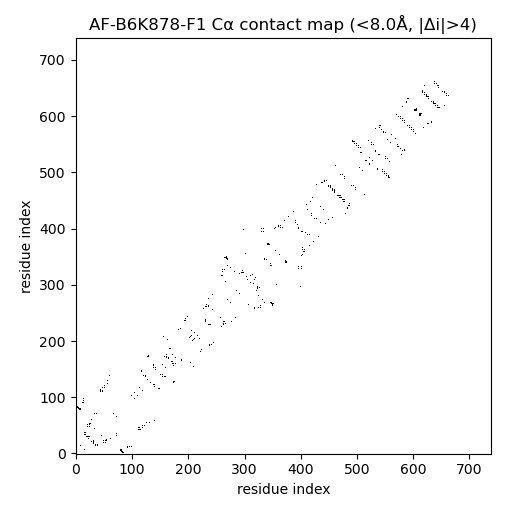ILE A N 1
ATOM 2009 C CA . ILE A 1 252 ? -11.265 -12.752 32.379 1.00 90.62 252 ILE A CA 1
ATOM 2010 C C . ILE A 1 252 ? -10.238 -11.860 31.676 1.00 90.62 252 ILE A C 1
ATOM 2012 O O . ILE A 1 252 ? -10.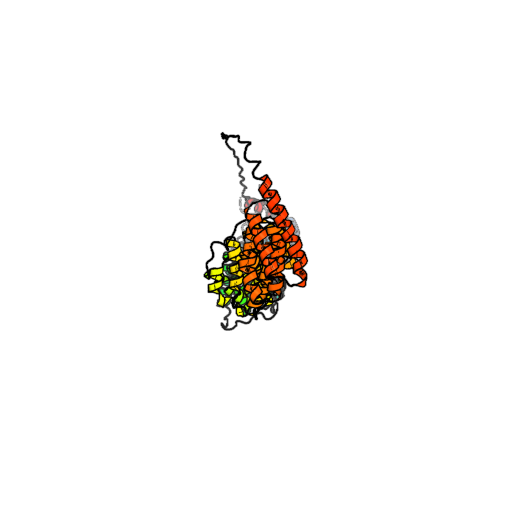535 -11.338 30.602 1.00 90.62 252 ILE A O 1
ATOM 2016 N N . PHE A 1 253 ? -9.022 -11.737 32.221 1.00 91.81 253 PHE A N 1
ATOM 2017 C CA . PHE A 1 253 ? -7.941 -10.973 31.595 1.00 91.81 253 PHE A CA 1
ATOM 2018 C C . PHE A 1 253 ? -7.576 -11.546 30.221 1.00 91.81 253 PHE A C 1
ATOM 2020 O O . PHE A 1 253 ? -7.577 -10.815 29.237 1.00 91.81 253 PHE A O 1
ATOM 2027 N N . ARG A 1 254 ? -7.380 -12.868 30.110 1.00 90.06 254 ARG A N 1
ATOM 2028 C CA . ARG A 1 254 ? -7.109 -13.565 28.839 1.00 90.06 254 ARG A CA 1
ATOM 2029 C C . ARG A 1 254 ? -8.177 -13.261 27.780 1.00 90.06 254 ARG A C 1
ATOM 2031 O O . ARG A 1 254 ? -7.828 -13.027 26.621 1.00 90.06 254 ARG A O 1
ATOM 2038 N N . LYS A 1 255 ? -9.462 -13.216 28.162 1.00 90.62 255 LYS A N 1
ATOM 2039 C CA . LYS A 1 255 ? -10.563 -12.859 27.249 1.00 90.62 255 LYS A CA 1
ATOM 2040 C C . LYS A 1 255 ? -10.643 -11.363 26.936 1.00 90.62 255 LYS A C 1
ATOM 2042 O O . LYS A 1 255 ? -10.897 -11.022 25.782 1.00 90.62 255 LYS A O 1
ATOM 2047 N N . LEU A 1 256 ? -10.354 -10.481 27.891 1.00 93.00 256 LEU A N 1
ATOM 2048 C CA . LEU A 1 256 ? -10.223 -9.041 27.648 1.00 93.00 256 LEU A CA 1
ATOM 2049 C C . LEU A 1 256 ? -9.080 -8.745 26.663 1.00 93.00 256 LEU A C 1
ATOM 2051 O O . LEU A 1 256 ? -9.291 -8.024 25.691 1.00 93.00 256 LEU A O 1
ATOM 2055 N N . SER A 1 257 ? -7.909 -9.361 26.849 1.00 93.06 257 SER A N 1
ATOM 2056 C CA . SER A 1 257 ? -6.771 -9.273 25.926 1.00 93.06 257 SER A CA 1
ATOM 2057 C C . SER A 1 257 ? -7.131 -9.765 24.519 1.00 93.06 257 SER A C 1
ATOM 2059 O O . SER A 1 257 ? -6.781 -9.108 23.541 1.00 93.06 257 SER A O 1
ATOM 2061 N N . GLN A 1 258 ? -7.900 -10.858 24.398 1.00 92.62 258 GLN A N 1
ATOM 2062 C CA . GLN A 1 258 ? -8.397 -11.327 23.099 1.00 92.62 258 GLN A CA 1
ATOM 2063 C C . GLN A 1 258 ? -9.318 -10.293 22.425 1.00 92.62 258 GLN A C 1
ATOM 2065 O O . GLN A 1 258 ? -9.150 -10.000 21.240 1.00 92.62 258 GLN A O 1
ATOM 2070 N N . VAL A 1 259 ? -10.264 -9.701 23.166 1.00 93.06 259 VAL A N 1
ATOM 2071 C CA . VAL A 1 259 ? -11.145 -8.631 22.651 1.00 93.06 259 VAL A CA 1
ATOM 2072 C C . VAL A 1 259 ? -10.348 -7.379 22.273 1.00 93.06 259 VAL A C 1
ATOM 2074 O O . VAL A 1 259 ? -10.685 -6.712 21.291 1.00 93.06 259 VAL A O 1
ATOM 2077 N N . ALA A 1 260 ? -9.282 -7.068 23.010 1.00 93.88 260 ALA A N 1
ATOM 2078 C CA . ALA A 1 260 ? -8.425 -5.925 22.738 1.00 93.88 260 ALA A CA 1
ATOM 2079 C C . ALA A 1 260 ? -7.642 -6.095 21.433 1.00 93.88 260 ALA A C 1
ATOM 2081 O O . ALA A 1 260 ? -7.772 -5.267 20.531 1.00 93.88 260 ALA A O 1
ATOM 2082 N N . ILE A 1 261 ? -6.936 -7.220 21.279 1.00 93.50 261 ILE A N 1
ATOM 2083 C CA . ILE A 1 261 ? -6.232 -7.575 20.041 1.00 93.50 261 ILE A CA 1
ATOM 2084 C C . ILE A 1 261 ? -7.219 -7.602 18.858 1.00 93.50 261 ILE A C 1
ATOM 2086 O O . ILE A 1 261 ? -6.957 -6.999 17.816 1.00 93.50 261 ILE A O 1
ATOM 2090 N N . ALA A 1 262 ? -8.400 -8.212 19.025 1.00 92.12 262 ALA A N 1
ATOM 2091 C CA . ALA A 1 262 ? -9.455 -8.211 18.009 1.00 92.12 262 ALA A CA 1
ATOM 2092 C C . ALA A 1 262 ? -9.940 -6.795 17.635 1.00 92.12 262 ALA A C 1
ATOM 2094 O O . ALA A 1 262 ? -10.229 -6.539 16.464 1.00 92.12 262 ALA A O 1
ATOM 2095 N N . SER A 1 263 ? -10.006 -5.867 18.596 1.00 92.69 263 SER A N 1
ATOM 2096 C CA . SER A 1 263 ? -10.417 -4.476 18.358 1.00 92.69 263 SER A CA 1
ATOM 2097 C C . SER A 1 263 ? -9.407 -3.724 17.490 1.00 92.69 263 SER A C 1
ATOM 2099 O O . SER A 1 263 ? -9.817 -3.031 16.557 1.00 92.69 263 SER A O 1
ATOM 2101 N N . CYS A 1 264 ? -8.105 -3.944 17.694 1.00 92.50 264 CYS A N 1
ATOM 2102 C CA . CYS A 1 264 ? -7.044 -3.366 16.862 1.00 92.50 264 CYS A CA 1
ATOM 2103 C C . CYS A 1 264 ? -7.165 -3.769 15.376 1.00 92.50 264 CYS A C 1
ATOM 2105 O O . CYS A 1 264 ? -6.955 -2.939 14.492 1.00 92.50 264 CYS A O 1
ATOM 2107 N N . TYR A 1 265 ? -7.579 -5.010 15.079 1.00 89.94 265 TYR A N 1
ATOM 2108 C CA . TYR A 1 265 ? -7.844 -5.469 13.703 1.00 89.94 265 TYR A CA 1
ATOM 2109 C C . TYR A 1 265 ? -9.201 -5.025 13.128 1.00 89.94 265 TYR A C 1
ATOM 2111 O O . TYR A 1 265 ? -9.430 -5.122 11.922 1.00 89.94 265 TYR A O 1
ATOM 2119 N N . VAL A 1 266 ? -10.138 -4.591 13.970 1.00 88.81 266 VAL A N 1
ATOM 2120 C CA . VAL A 1 266 ? -11.500 -4.191 13.576 1.00 88.81 266 VAL A CA 1
ATOM 2121 C C . VAL A 1 266 ? -11.611 -2.687 13.310 1.00 88.81 266 VAL A C 1
ATOM 2123 O O . VAL A 1 266 ? -12.458 -2.258 12.516 1.00 88.81 266 VAL A O 1
ATOM 2126 N N . TRP A 1 267 ? -10.747 -1.900 13.945 1.00 88.88 267 TRP A N 1
ATOM 2127 C CA . TRP A 1 267 ? -10.650 -0.455 13.796 1.00 88.88 267 TRP A CA 1
ATOM 2128 C C . TRP A 1 267 ? -10.187 -0.043 12.386 1.00 88.88 267 TRP A C 1
ATOM 2130 O O . TRP A 1 267 ? -9.390 -0.717 11.726 1.00 88.88 267 TRP A O 1
ATOM 2140 N N . ASN A 1 268 ? -10.738 1.067 11.888 1.00 85.62 268 ASN A N 1
ATOM 2141 C CA . ASN A 1 268 ? -10.552 1.507 10.497 1.00 85.62 268 ASN A CA 1
ATOM 2142 C C . ASN A 1 268 ? -9.738 2.801 10.366 1.00 85.62 268 ASN A C 1
ATOM 2144 O O . ASN A 1 268 ? -9.373 3.159 9.249 1.00 85.62 268 ASN A O 1
ATOM 2148 N N . ASP A 1 269 ? -9.453 3.492 11.471 1.00 85.88 269 ASP A N 1
ATOM 2149 C CA . ASP A 1 269 ? -8.626 4.698 11.451 1.00 85.88 269 ASP A CA 1
ATOM 2150 C C . ASP A 1 269 ? -7.122 4.356 11.486 1.00 85.88 269 ASP A C 1
ATOM 2152 O O . ASP A 1 269 ? -6.717 3.232 11.784 1.00 85.88 269 ASP A O 1
ATOM 2156 N N . SER A 1 270 ? -6.298 5.324 11.089 1.00 87.69 270 SER A N 1
ATOM 2157 C CA . SER A 1 270 ? -4.848 5.211 10.879 1.00 87.69 270 SER A CA 1
ATOM 2158 C C . SER A 1 270 ? -4.097 6.422 11.455 1.00 87.69 270 SER A C 1
ATOM 2160 O O . SER A 1 270 ? -3.066 6.845 10.920 1.00 87.69 270 SER A O 1
ATOM 2162 N N . THR A 1 271 ? -4.625 7.011 12.529 1.00 89.31 271 THR A N 1
ATOM 2163 C CA . THR A 1 271 ? -4.078 8.173 13.250 1.00 89.31 271 THR A CA 1
ATOM 2164 C C . THR A 1 271 ? -2.872 7.832 14.143 1.00 89.31 271 THR A C 1
ATOM 2166 O O . THR A 1 271 ? -2.686 6.669 14.514 1.00 89.31 271 THR A O 1
ATOM 2169 N N . PRO A 1 272 ? -2.013 8.813 14.490 1.00 88.00 272 PRO A N 1
ATOM 2170 C CA . PRO A 1 272 ? -0.953 8.635 15.488 1.00 88.00 272 PRO A CA 1
ATOM 2171 C C . PRO A 1 272 ? -1.477 8.147 16.846 1.00 88.00 272 PRO A C 1
ATOM 2173 O O . PRO A 1 272 ? -0.893 7.240 17.432 1.00 88.00 272 PRO A O 1
ATOM 2176 N N . GLU A 1 273 ? -2.605 8.692 17.296 1.00 89.44 273 GLU A N 1
ATOM 2177 C CA . GLU A 1 273 ? -3.292 8.344 18.540 1.00 89.44 273 GLU A CA 1
ATOM 2178 C C . GLU A 1 273 ? -3.732 6.872 18.526 1.00 89.44 273 GLU A C 1
ATOM 2180 O O . GLU A 1 273 ? -3.424 6.125 19.451 1.00 89.44 273 GLU A O 1
ATOM 2185 N N . THR A 1 274 ? -4.336 6.416 17.418 1.00 88.31 274 THR A N 1
ATOM 2186 C CA . THR A 1 274 ? -4.657 4.995 17.189 1.00 88.31 274 THR A CA 1
ATOM 2187 C C . THR A 1 274 ? -3.427 4.095 17.341 1.00 88.31 274 THR A C 1
ATOM 2189 O O . THR A 1 274 ? -3.517 3.050 17.980 1.00 88.31 274 THR A O 1
ATOM 2192 N N . CYS A 1 275 ? -2.277 4.481 16.775 1.00 89.25 275 CYS A N 1
ATOM 2193 C CA . CYS A 1 275 ? -1.044 3.704 16.922 1.00 89.25 275 CYS A CA 1
ATOM 2194 C C . CYS A 1 275 ? -0.568 3.658 18.381 1.00 89.25 275 CYS A C 1
ATOM 2196 O O . CYS A 1 275 ? -0.179 2.584 18.832 1.00 89.25 275 CYS A O 1
ATOM 2198 N N . SER A 1 276 ? -0.643 4.772 19.126 1.00 91.94 276 SER A N 1
ATOM 2199 C CA . SER A 1 276 ? -0.320 4.775 20.563 1.00 91.94 276 SER A CA 1
ATOM 2200 C C . SER A 1 276 ? -1.190 3.775 21.311 1.00 91.94 276 SER A C 1
ATOM 2202 O O . SER A 1 276 ? -0.650 2.871 21.934 1.00 91.94 276 SER A O 1
ATOM 2204 N N . PHE A 1 277 ? -2.518 3.842 21.152 1.00 92.56 277 PHE A N 1
ATOM 2205 C CA . PHE A 1 277 ? -3.427 2.932 21.851 1.00 92.56 277 PHE A CA 1
ATOM 2206 C C . PHE A 1 277 ? -3.158 1.453 21.540 1.00 92.56 277 PHE A C 1
ATOM 2208 O O . PHE A 1 277 ? -3.338 0.618 22.420 1.00 92.56 277 PHE A O 1
ATOM 2215 N N . ILE A 1 278 ? -2.691 1.108 20.333 1.00 92.62 278 ILE A N 1
ATOM 2216 C CA . ILE A 1 278 ? -2.267 -0.266 20.014 1.00 92.62 278 ILE A CA 1
ATOM 2217 C C . ILE A 1 278 ? -1.008 -0.652 20.809 1.00 92.62 278 ILE A C 1
ATOM 2219 O O . ILE A 1 278 ? -0.975 -1.740 21.380 1.00 92.62 278 ILE A O 1
ATOM 2223 N N . HIS A 1 279 ? 0.001 0.221 20.893 1.00 92.00 279 HIS A N 1
ATOM 2224 C CA . HIS A 1 279 ? 1.198 -0.028 21.709 1.00 92.00 279 HIS A CA 1
ATOM 2225 C C . HIS A 1 279 ? 0.892 -0.060 23.217 1.00 92.00 279 HIS A C 1
ATOM 2227 O O . HIS A 1 279 ? 1.450 -0.892 23.926 1.00 92.00 279 HIS A O 1
ATOM 2233 N N . ASP A 1 280 ? -0.013 0.791 23.707 1.00 93.19 280 ASP A N 1
ATOM 2234 C CA . ASP A 1 280 ? -0.469 0.799 25.100 1.00 93.19 280 ASP A CA 1
ATOM 2235 C C . ASP A 1 280 ? -1.230 -0.497 25.449 1.00 93.19 280 ASP A C 1
ATOM 2237 O O . ASP A 1 280 ? -0.928 -1.133 26.458 1.00 93.19 280 ASP A O 1
ATOM 2241 N N . ILE A 1 281 ? -2.141 -0.949 24.572 1.00 94.25 281 ILE A N 1
ATOM 2242 C CA . ILE A 1 281 ? -2.821 -2.254 24.677 1.00 94.25 281 ILE A CA 1
ATOM 2243 C C . ILE A 1 281 ? -1.806 -3.400 24.718 1.00 94.25 281 ILE A C 1
ATOM 2245 O O . ILE A 1 281 ? -1.922 -4.283 25.565 1.00 94.25 281 ILE A O 1
ATOM 2249 N N . VAL A 1 282 ? -0.820 -3.399 23.815 1.00 92.12 282 VAL A N 1
ATOM 2250 C CA . VAL A 1 282 ? 0.204 -4.450 23.754 1.00 92.12 282 VAL A CA 1
ATOM 2251 C C . VAL A 1 282 ? 1.044 -4.474 25.032 1.00 92.12 282 VAL A C 1
ATOM 2253 O O . VAL A 1 282 ? 1.107 -5.528 25.664 1.00 92.12 282 VAL A O 1
ATOM 2256 N N . ARG A 1 283 ? 1.573 -3.328 25.484 1.00 92.06 283 ARG A N 1
ATOM 2257 C CA . ARG A 1 283 ? 2.350 -3.221 26.732 1.00 92.06 283 ARG A CA 1
ATOM 2258 C C . ARG A 1 283 ? 1.583 -3.793 27.926 1.00 92.06 283 ARG A C 1
ATOM 2260 O O . ARG A 1 283 ? 2.119 -4.612 28.665 1.00 92.06 283 ARG A O 1
ATOM 2267 N N . CYS A 1 284 ? 0.318 -3.412 28.107 1.00 91.62 284 CYS A N 1
ATOM 2268 C CA . CYS A 1 284 ? -0.476 -3.903 29.235 1.00 91.62 284 CYS A CA 1
ATOM 2269 C C . CYS A 1 284 ? -0.759 -5.416 29.161 1.00 91.62 284 CYS A C 1
ATOM 2271 O O . CYS A 1 284 ? -0.969 -6.040 30.200 1.00 91.62 284 CYS A O 1
ATOM 2273 N N . ILE A 1 285 ? -0.739 -6.030 27.972 1.00 91.50 285 ILE A N 1
ATOM 2274 C CA . ILE A 1 285 ? -0.826 -7.491 27.815 1.00 91.50 285 ILE A CA 1
ATOM 2275 C C . ILE A 1 285 ? 0.532 -8.153 28.115 1.00 91.50 285 ILE A C 1
ATOM 2277 O O . ILE A 1 285 ? 0.557 -9.162 28.817 1.00 91.50 285 ILE A O 1
ATOM 2281 N N . GLU A 1 286 ? 1.645 -7.578 27.651 1.00 89.12 286 GLU A N 1
ATOM 2282 C CA . GLU A 1 286 ? 3.022 -8.036 27.923 1.00 89.12 286 GLU A CA 1
ATOM 2283 C C . GLU A 1 286 ? 3.372 -8.002 29.424 1.00 89.12 286 GLU A C 1
ATOM 2285 O O . GLU A 1 286 ? 4.017 -8.916 29.935 1.00 89.12 286 GLU A O 1
ATOM 2290 N N . GLU A 1 287 ? 2.888 -6.997 30.160 1.00 88.31 287 GLU A N 1
ATOM 2291 C CA . GLU A 1 287 ? 3.061 -6.872 31.617 1.00 88.31 287 GLU A CA 1
ATOM 2292 C C . GLU A 1 287 ? 2.353 -7.982 32.424 1.00 88.31 287 GLU A C 1
ATOM 2294 O O . GLU A 1 287 ? 2.741 -8.258 33.562 1.00 88.31 287 GLU A O 1
ATOM 2299 N N . HIS A 1 288 ? 1.327 -8.625 31.854 1.00 83.50 288 HIS A N 1
ATOM 2300 C CA . HIS A 1 288 ? 0.482 -9.616 32.536 1.00 83.50 288 HIS A CA 1
ATOM 2301 C C . HIS A 1 288 ? 0.632 -11.047 31.997 1.00 83.50 288 HIS A C 1
ATOM 2303 O O . HIS A 1 288 ? 0.337 -12.003 32.717 1.00 83.50 288 HIS A O 1
ATOM 2309 N N . ILE A 1 289 ? 1.079 -11.218 30.750 1.00 79.00 289 ILE A N 1
ATOM 2310 C CA . ILE A 1 289 ? 1.296 -12.521 30.115 1.00 79.00 289 ILE A CA 1
ATOM 2311 C C . ILE A 1 289 ? 2.777 -12.605 29.717 1.00 79.00 289 ILE A C 1
ATOM 2313 O O . ILE A 1 289 ? 3.162 -12.011 28.713 1.00 79.00 289 ILE A O 1
ATOM 2317 N N . PRO A 1 290 ? 3.624 -13.328 30.477 1.00 68.62 290 PRO A N 1
ATOM 2318 C CA . PRO A 1 290 ? 5.051 -13.391 30.187 1.00 68.62 290 PRO A CA 1
ATOM 2319 C C . PRO A 1 290 ? 5.299 -14.107 28.857 1.00 68.62 290 PRO A C 1
ATOM 2321 O O . PRO A 1 290 ? 4.864 -15.246 28.657 1.00 68.62 290 PRO A O 1
ATOM 2324 N N . PHE A 1 291 ? 6.020 -13.439 27.961 1.00 68.62 291 PHE A N 1
ATOM 2325 C CA . PHE A 1 291 ? 6.378 -13.959 26.646 1.00 68.62 291 PHE A CA 1
ATOM 2326 C C . PHE A 1 291 ? 7.840 -14.400 26.587 1.00 68.62 291 PHE A C 1
ATOM 2328 O O . PHE A 1 291 ? 8.703 -13.851 27.267 1.00 68.62 291 PHE A O 1
ATOM 2335 N N . ASP A 1 292 ? 8.094 -15.412 25.762 1.00 63.41 292 ASP A N 1
ATOM 2336 C CA . ASP A 1 292 ? 9.428 -15.937 25.479 1.00 63.41 292 ASP A CA 1
ATOM 2337 C C . ASP A 1 292 ? 9.977 -15.188 24.251 1.00 63.41 292 ASP A C 1
ATOM 2339 O O . ASP A 1 292 ? 9.373 -15.252 23.176 1.00 63.41 292 ASP A O 1
ATOM 2343 N N . GLU A 1 293 ? 11.061 -14.419 24.408 1.00 56.41 293 GLU A N 1
ATOM 2344 C CA . GLU A 1 293 ? 11.522 -13.441 23.398 1.00 56.41 293 GLU A CA 1
ATOM 2345 C C . GLU A 1 293 ? 11.897 -14.094 22.051 1.00 56.41 293 GLU A C 1
ATOM 2347 O O . GLU A 1 293 ? 11.705 -13.496 20.991 1.00 56.41 293 GLU A O 1
ATOM 2352 N N . ASP A 1 294 ? 12.355 -15.351 22.075 1.00 50.84 294 ASP A N 1
ATOM 2353 C CA . ASP A 1 294 ? 12.736 -16.128 20.885 1.00 50.84 294 ASP A CA 1
ATOM 2354 C C . ASP A 1 294 ? 11.533 -16.603 20.032 1.00 50.84 294 ASP A C 1
ATOM 2356 O O . ASP A 1 294 ? 11.713 -17.144 18.936 1.00 50.84 294 ASP A O 1
ATOM 2360 N N . ALA A 1 295 ? 10.288 -16.413 20.488 1.00 52.16 295 ALA A N 1
ATOM 2361 C CA . ALA A 1 295 ? 9.081 -16.960 19.860 1.00 52.16 295 ALA A CA 1
ATOM 2362 C C . ALA A 1 295 ? 8.596 -16.190 18.606 1.00 52.16 295 ALA A C 1
ATOM 2364 O O . ALA A 1 295 ? 7.405 -15.888 18.468 1.00 52.16 295 ALA A O 1
ATOM 2365 N N . PHE A 1 296 ? 9.486 -15.925 17.640 1.00 55.28 296 PHE A N 1
ATOM 2366 C CA . PHE A 1 296 ? 9.146 -15.349 16.326 1.00 55.28 296 PHE A CA 1
ATOM 2367 C C . PHE A 1 296 ? 8.488 -16.388 15.388 1.00 55.28 296 PHE A C 1
ATOM 2369 O O . PHE A 1 296 ? 8.942 -16.659 14.274 1.00 55.28 296 PHE A O 1
ATOM 2376 N N . LEU A 1 297 ? 7.405 -17.008 15.859 1.00 53.69 297 LEU A N 1
ATOM 2377 C CA . LEU A 1 297 ? 6.588 -17.929 15.076 1.00 53.69 297 LEU A CA 1
ATOM 2378 C C . LEU A 1 297 ? 5.709 -17.141 14.101 1.00 53.69 297 LEU A C 1
ATOM 2380 O O . LEU A 1 297 ? 4.805 -16.407 14.498 1.00 53.69 297 LEU A O 1
ATOM 2384 N N . MET A 1 298 ? 5.978 -17.327 12.809 1.00 57.50 298 MET A N 1
ATOM 2385 C CA . MET A 1 298 ? 5.132 -16.836 11.722 1.00 57.50 298 MET A CA 1
ATOM 2386 C C . MET A 1 298 ? 3.707 -17.385 11.872 1.00 57.50 298 MET A C 1
ATOM 2388 O O . MET A 1 298 ? 3.512 -18.548 12.231 1.00 57.50 298 MET A O 1
ATOM 2392 N N . LEU A 1 299 ? 2.704 -16.600 11.477 1.00 62.25 299 LEU A N 1
ATOM 2393 C CA . LEU A 1 299 ? 1.396 -17.158 11.138 1.00 62.25 299 LEU A CA 1
ATOM 2394 C C . LEU A 1 299 ? 1.534 -17.916 9.804 1.00 62.25 299 LEU A C 1
ATOM 2396 O O . LEU A 1 299 ? 1.405 -17.342 8.725 1.00 62.25 299 LEU A O 1
ATOM 2400 N N . ASP A 1 300 ? 1.879 -19.205 9.886 1.00 56.22 300 ASP A N 1
ATOM 2401 C CA . ASP A 1 300 ? 2.084 -20.093 8.727 1.00 56.22 300 ASP A CA 1
ATOM 2402 C C . ASP A 1 300 ? 0.785 -20.450 7.974 1.00 56.22 300 ASP A C 1
ATOM 2404 O O . ASP A 1 300 ? 0.838 -20.944 6.849 1.00 56.22 300 ASP A O 1
ATOM 2408 N N . GLU A 1 301 ? -0.378 -20.175 8.566 1.00 61.84 301 GLU A N 1
ATOM 2409 C CA . GLU A 1 301 ? -1.701 -20.379 7.968 1.00 61.84 301 GLU A CA 1
ATOM 2410 C C . GLU A 1 301 ? -2.411 -19.040 7.745 1.00 61.84 301 GLU A C 1
ATOM 2412 O O . GLU A 1 301 ? -2.332 -18.140 8.580 1.00 61.84 301 GLU A O 1
ATOM 2417 N N . GLU A 1 302 ? -3.156 -18.934 6.641 1.00 64.19 302 GLU A N 1
ATOM 2418 C CA . GLU A 1 302 ? -3.990 -17.772 6.324 1.00 64.19 302 GLU A CA 1
ATOM 2419 C C . GLU A 1 302 ? -5.149 -17.648 7.340 1.00 64.19 302 GLU A C 1
ATOM 2421 O O . GLU A 1 302 ? -6.024 -18.520 7.387 1.00 64.19 302 GLU A O 1
ATOM 2426 N N . PRO A 1 303 ? -5.168 -16.605 8.191 1.00 62.12 303 PRO A N 1
ATOM 2427 C CA . PRO A 1 303 ? -6.092 -16.522 9.309 1.00 62.12 303 PRO A CA 1
ATOM 2428 C C . PRO A 1 303 ? -7.480 -16.055 8.860 1.00 62.12 303 PRO A C 1
ATOM 2430 O O . PRO A 1 303 ? -7.633 -15.110 8.084 1.00 62.12 303 PRO A O 1
ATOM 2433 N N . GLN A 1 304 ? -8.525 -16.689 9.396 1.00 61.38 304 GLN A N 1
ATOM 2434 C CA . GLN A 1 304 ? -9.909 -16.425 8.998 1.00 61.38 304 GLN A CA 1
ATOM 2435 C C . GLN A 1 304 ? -10.409 -15.075 9.537 1.00 61.38 304 GLN A C 1
ATOM 2437 O O . GLN A 1 304 ? -10.999 -14.985 10.614 1.00 61.38 304 GLN A O 1
ATOM 2442 N N . PHE A 1 305 ? -10.205 -14.007 8.760 1.00 65.06 305 PHE A N 1
ATOM 2443 C CA . PHE A 1 305 ? -10.682 -12.663 9.090 1.00 65.06 305 PHE A CA 1
ATOM 2444 C C . PHE A 1 305 ? -12.185 -12.476 8.799 1.00 65.06 305 PHE A C 1
ATOM 2446 O O . PHE A 1 305 ? -12.596 -11.655 7.975 1.00 65.06 305 PHE A O 1
ATOM 2453 N N . GLN A 1 306 ? -13.033 -13.230 9.502 1.00 66.44 306 GLN A N 1
ATOM 2454 C CA . GLN A 1 306 ? -14.455 -12.909 9.642 1.00 66.44 306 GLN A CA 1
ATOM 2455 C C . GLN A 1 306 ? -14.699 -12.294 11.021 1.00 66.44 306 GLN A C 1
ATOM 2457 O O . GLN A 1 306 ? -14.231 -12.804 12.034 1.00 66.44 306 GLN A O 1
ATOM 2462 N N . SER A 1 307 ? -15.484 -11.219 11.096 1.00 61.78 307 SER A N 1
ATOM 2463 C CA . SER A 1 307 ? -15.693 -10.467 12.346 1.00 61.78 307 SER A CA 1
ATOM 2464 C C . SER A 1 307 ? -16.412 -11.241 13.460 1.00 61.78 307 SER A C 1
ATOM 2466 O O . SER A 1 307 ? -16.393 -10.796 14.603 1.00 61.78 307 SER A O 1
ATOM 2468 N N . LYS A 1 308 ? -17.025 -12.389 13.140 1.00 64.62 308 LYS A N 1
ATOM 2469 C CA . LYS A 1 308 ? -17.610 -13.336 14.107 1.00 64.62 308 LYS A CA 1
ATOM 2470 C C . LYS A 1 308 ? -16.605 -14.360 14.644 1.00 64.62 308 LYS A C 1
ATOM 2472 O O . LYS A 1 308 ? -16.856 -14.971 15.675 1.00 64.62 308 LYS A O 1
ATOM 2477 N N . ASP A 1 309 ? -15.482 -14.535 13.954 1.00 79.94 309 ASP A N 1
ATOM 2478 C CA . ASP A 1 309 ? -14.486 -15.564 14.251 1.00 79.94 309 ASP A CA 1
ATOM 2479 C C . ASP A 1 309 ? -13.323 -15.021 15.097 1.00 79.94 309 ASP A C 1
ATOM 2481 O O . ASP A 1 309 ? -12.581 -15.798 15.689 1.00 79.94 309 ASP A O 1
ATOM 2485 N N . LEU A 1 310 ? -13.188 -13.693 15.215 1.00 83.00 310 LEU A N 1
ATOM 2486 C CA . LEU A 1 310 ? -12.149 -12.999 15.996 1.00 83.00 310 LEU A CA 1
ATOM 2487 C C . LEU A 1 310 ? -12.227 -13.205 17.521 1.00 83.00 310 LEU A C 1
ATOM 2489 O O . LEU A 1 310 ? -11.318 -12.790 18.228 1.00 83.00 310 LEU A O 1
ATOM 2493 N N . LEU A 1 311 ? -13.299 -13.808 18.040 1.00 85.06 311 LEU A N 1
ATOM 2494 C CA . LEU A 1 311 ? -13.464 -14.095 19.474 1.00 85.06 311 LEU A CA 1
ATOM 2495 C C . LEU A 1 311 ? -13.477 -15.602 19.791 1.00 85.06 311 LEU A C 1
ATOM 2497 O O . LEU A 1 311 ? -13.755 -15.986 20.928 1.00 85.06 311 LEU A O 1
ATOM 2501 N N . LYS A 1 312 ? -13.178 -16.456 18.801 1.00 84.88 312 LYS A N 1
ATOM 2502 C CA . LYS A 1 312 ? -13.023 -17.902 19.003 1.00 84.88 312 LYS A CA 1
ATOM 2503 C C . LYS A 1 312 ? -11.678 -18.227 19.650 1.00 84.88 312 LYS A C 1
ATOM 2505 O O . LYS A 1 312 ? -10.658 -17.618 19.335 1.00 84.88 312 LYS A O 1
ATOM 2510 N N . ASP A 1 313 ? -11.675 -19.233 20.510 1.00 81.12 313 ASP A N 1
ATOM 2511 C CA . ASP A 1 313 ? -10.516 -19.680 21.292 1.00 81.12 313 ASP A CA 1
ATOM 2512 C C . ASP A 1 313 ? -9.369 -20.247 20.428 1.00 81.12 313 ASP A C 1
ATOM 2514 O O . ASP A 1 313 ? -8.231 -20.307 20.883 1.00 81.12 313 ASP A O 1
ATOM 2518 N N . ASP A 1 314 ? -9.652 -20.628 19.179 1.00 82.19 314 ASP A N 1
ATOM 2519 C CA . ASP A 1 314 ? -8.696 -21.151 18.195 1.00 82.19 314 ASP A CA 1
ATOM 2520 C C . ASP A 1 314 ? -8.104 -20.078 17.255 1.00 82.19 314 ASP A C 1
ATOM 2522 O O . ASP A 1 314 ? -7.227 -20.379 16.439 1.00 82.19 314 ASP A O 1
ATOM 2526 N N . ASN A 1 315 ? -8.549 -18.817 17.345 1.00 84.88 315 ASN A N 1
ATOM 2527 C CA . ASN A 1 315 ? -8.166 -17.787 16.382 1.00 84.88 315 ASN A CA 1
ATOM 2528 C C . ASN A 1 315 ? -6.781 -17.182 16.669 1.00 84.88 315 ASN A C 1
ATOM 2530 O O . ASN A 1 315 ? -6.650 -16.191 17.396 1.00 84.88 315 ASN A O 1
ATOM 2534 N N . LYS A 1 316 ? -5.774 -17.738 15.983 1.00 84.56 316 LYS A N 1
ATOM 2535 C CA . LYS A 1 316 ? -4.340 -17.391 16.026 1.00 84.56 316 LYS A CA 1
ATOM 2536 C C . LYS A 1 316 ? -3.992 -15.896 15.879 1.00 84.56 316 LYS A C 1
ATOM 2538 O O . LYS A 1 316 ? -2.911 -15.509 16.307 1.00 84.56 316 LYS A O 1
ATOM 2543 N N . LEU A 1 317 ? -4.858 -15.046 15.306 1.00 84.94 317 LEU A N 1
ATOM 2544 C CA . LEU A 1 317 ? -4.636 -13.584 15.275 1.00 84.94 317 LEU A CA 1
ATOM 2545 C C . LEU A 1 317 ? -4.908 -12.901 16.621 1.00 84.94 317 LEU A C 1
ATOM 2547 O O . LEU A 1 317 ? -4.438 -11.791 16.841 1.00 84.94 317 LEU A O 1
ATOM 2551 N N . THR A 1 318 ? -5.730 -13.513 17.472 1.00 88.31 318 THR A N 1
ATOM 2552 C CA . THR A 1 318 ? -6.373 -12.858 18.627 1.00 88.31 318 THR A CA 1
ATOM 2553 C C . THR A 1 318 ? -6.108 -13.567 19.949 1.00 88.31 318 THR A C 1
ATOM 2555 O O . THR A 1 318 ? -6.218 -12.953 21.005 1.00 88.31 318 THR A O 1
ATOM 2558 N N . THR A 1 319 ? -5.710 -14.840 19.910 1.00 86.88 319 THR A N 1
ATOM 2559 C CA . THR A 1 319 ? -5.167 -15.559 21.063 1.00 86.88 319 THR A CA 1
ATOM 2560 C C . THR A 1 319 ? -3.930 -14.837 21.594 1.00 86.88 319 THR A C 1
ATOM 2562 O O . THR A 1 319 ? -2.917 -14.767 20.894 1.00 86.88 319 THR A O 1
ATOM 2565 N N . SER A 1 320 ? -4.007 -14.329 22.825 1.00 84.06 320 SER A N 1
ATOM 2566 C CA . SER A 1 320 ? -2.960 -13.556 23.508 1.00 84.06 320 SER A CA 1
ATOM 2567 C C . SER A 1 320 ? -1.663 -14.363 23.638 1.00 84.06 320 SER A C 1
ATOM 2569 O O . SER A 1 320 ? -1.500 -15.182 24.540 1.00 84.06 320 SER A O 1
ATOM 2571 N N . SER A 1 321 ? -0.771 -14.182 22.668 1.00 85.50 321 SER A N 1
ATOM 2572 C CA . SER A 1 321 ? 0.416 -15.004 22.431 1.00 85.50 321 SER A CA 1
ATOM 2573 C C . SER A 1 321 ? 1.494 -14.169 21.729 1.00 85.50 321 SER A C 1
ATOM 2575 O O . SER A 1 321 ? 1.136 -13.213 21.029 1.00 85.50 321 SER A O 1
ATOM 2577 N N . PRO A 1 322 ? 2.789 -14.535 21.839 1.00 83.25 322 PRO A N 1
ATOM 2578 C CA . PRO A 1 322 ? 3.874 -13.759 21.235 1.00 83.25 322 PRO A CA 1
ATOM 2579 C C . PRO A 1 322 ? 3.683 -13.564 19.727 1.00 83.25 322 PRO A C 1
ATOM 2581 O O . PRO A 1 322 ? 3.859 -12.466 19.214 1.00 83.25 322 PRO A O 1
ATOM 2584 N N . ALA A 1 323 ? 3.256 -14.613 19.016 1.00 83.12 323 ALA A N 1
ATOM 2585 C CA . ALA A 1 323 ? 3.033 -14.577 17.572 1.00 83.12 323 ALA A CA 1
ATOM 2586 C C . ALA A 1 323 ? 1.932 -13.579 17.165 1.00 83.12 323 ALA A C 1
ATOM 2588 O O . ALA A 1 323 ? 2.139 -12.771 16.261 1.00 83.12 323 ALA A O 1
ATOM 2589 N N . ALA A 1 324 ? 0.783 -13.593 17.852 1.00 86.00 324 ALA A N 1
ATOM 2590 C CA . ALA A 1 324 ? -0.331 -12.685 17.570 1.00 86.00 324 ALA A CA 1
ATOM 2591 C C . ALA A 1 324 ? 0.041 -11.210 17.808 1.00 86.00 324 ALA A C 1
ATOM 2593 O O . ALA A 1 324 ? -0.335 -10.334 17.026 1.00 86.00 324 ALA A O 1
ATOM 2594 N N . ILE A 1 325 ? 0.804 -10.950 18.874 1.00 87.94 325 ILE A N 1
ATOM 2595 C CA . ILE A 1 325 ? 1.221 -9.607 19.293 1.00 87.94 325 ILE A CA 1
ATOM 2596 C C . ILE A 1 325 ? 2.341 -9.071 18.398 1.00 87.94 325 ILE A C 1
ATOM 2598 O O . ILE A 1 325 ? 2.202 -7.978 17.856 1.00 87.94 325 ILE A O 1
ATOM 2602 N N . ASN A 1 326 ? 3.387 -9.859 18.133 1.00 85.81 326 ASN A N 1
ATOM 2603 C CA . ASN A 1 326 ? 4.456 -9.486 17.200 1.00 85.81 326 ASN A CA 1
ATOM 2604 C C . ASN A 1 326 ? 3.920 -9.212 15.784 1.00 85.81 326 ASN A C 1
ATOM 2606 O O . ASN A 1 326 ? 4.398 -8.305 15.103 1.00 85.81 326 ASN A O 1
ATOM 2610 N N . TYR A 1 327 ? 2.897 -9.954 15.344 1.00 87.12 327 TYR A N 1
ATOM 2611 C CA . TYR A 1 327 ? 2.243 -9.717 14.056 1.00 87.12 327 TYR A CA 1
ATOM 2612 C C . TYR A 1 327 ? 1.399 -8.428 14.048 1.00 87.12 327 TYR A C 1
ATOM 2614 O O . TYR A 1 327 ? 1.452 -7.668 13.079 1.00 87.12 327 TYR A O 1
ATOM 2622 N N . LEU A 1 328 ? 0.685 -8.125 15.141 1.00 90.25 328 LEU A N 1
ATOM 2623 C CA . LEU A 1 328 ? -0.045 -6.862 15.312 1.00 90.25 328 LEU A CA 1
ATOM 2624 C C . LEU A 1 328 ? 0.899 -5.645 15.373 1.00 90.25 328 LEU A C 1
ATOM 2626 O O . LEU A 1 328 ? 0.632 -4.625 14.731 1.00 90.25 328 LEU A O 1
ATOM 2630 N N . LEU A 1 329 ? 2.015 -5.754 16.099 1.00 89.56 329 LEU A N 1
ATOM 2631 C CA . LEU A 1 329 ? 3.059 -4.728 16.145 1.00 89.56 329 LEU A CA 1
ATOM 2632 C C . LEU A 1 329 ? 3.652 -4.491 14.753 1.00 89.56 329 LEU A C 1
ATOM 2634 O O . LEU A 1 329 ? 3.651 -3.359 14.283 1.00 89.56 329 LEU A O 1
ATOM 2638 N N . ALA A 1 330 ? 4.045 -5.545 14.034 1.00 88.81 330 ALA A N 1
ATOM 2639 C CA . ALA A 1 330 ? 4.609 -5.399 12.694 1.00 88.81 330 ALA A CA 1
ATOM 2640 C C . ALA A 1 330 ? 3.598 -4.847 11.664 1.00 88.81 330 ALA A C 1
ATOM 2642 O O . ALA A 1 330 ? 3.982 -4.136 10.735 1.00 88.81 330 ALA A O 1
ATOM 2643 N N . LEU A 1 331 ? 2.296 -5.117 11.819 1.00 90.44 331 LEU A N 1
ATOM 2644 C CA . LEU A 1 331 ? 1.257 -4.432 11.039 1.00 90.44 331 LEU A CA 1
ATOM 2645 C C . LEU A 1 331 ? 1.148 -2.946 11.403 1.00 90.44 331 LEU A C 1
ATOM 2647 O O . LEU A 1 331 ? 0.895 -2.123 10.527 1.00 90.44 331 LEU A O 1
ATOM 2651 N N . THR A 1 332 ? 1.371 -2.590 12.667 1.00 91.69 332 THR A N 1
ATOM 2652 C CA . THR A 1 332 ? 1.406 -1.196 13.136 1.00 91.69 332 THR A CA 1
ATOM 2653 C C . THR A 1 332 ? 2.648 -0.464 12.607 1.00 91.69 332 THR A C 1
ATOM 2655 O O . THR A 1 332 ? 2.521 0.678 12.157 1.00 91.69 332 THR A O 1
ATOM 2658 N N . ASP A 1 333 ? 3.800 -1.141 12.506 1.00 90.44 333 ASP A N 1
ATOM 2659 C CA . ASP A 1 333 ? 4.994 -0.644 11.800 1.00 90.44 333 ASP A CA 1
ATOM 2660 C C . ASP A 1 333 ? 4.672 -0.312 10.331 1.00 90.44 333 ASP A C 1
ATOM 2662 O O . ASP A 1 333 ? 5.065 0.744 9.832 1.00 90.44 333 ASP A O 1
ATOM 2666 N N . VAL A 1 334 ? 3.902 -1.165 9.636 1.00 90.94 334 VAL A N 1
ATOM 2667 C CA . VAL A 1 334 ? 3.445 -0.899 8.257 1.00 90.94 334 VAL A CA 1
ATOM 2668 C C . VAL A 1 334 ? 2.561 0.354 8.182 1.00 90.94 334 VAL A C 1
ATOM 2670 O O . VAL A 1 334 ? 2.714 1.135 7.238 1.00 90.94 334 VAL A O 1
ATOM 2673 N N . VAL A 1 335 ? 1.675 0.599 9.159 1.00 91.81 335 VAL A N 1
ATOM 2674 C CA . VAL A 1 335 ? 0.882 1.847 9.233 1.00 91.81 335 VAL A CA 1
ATOM 2675 C C . VAL A 1 335 ? 1.801 3.063 9.412 1.00 91.81 335 VAL A C 1
ATOM 2677 O O . VAL A 1 335 ? 1.661 4.050 8.684 1.00 91.81 335 VAL A O 1
ATOM 2680 N N . GLY A 1 336 ? 2.763 2.986 10.338 1.00 90.38 336 GLY A N 1
ATOM 2681 C CA . GLY A 1 336 ? 3.739 4.047 10.606 1.00 90.38 336 GLY A CA 1
ATOM 2682 C C . GLY A 1 336 ? 4.585 4.390 9.377 1.00 90.38 336 GLY A C 1
ATOM 2683 O O . GLY A 1 336 ? 4.609 5.543 8.943 1.00 90.38 336 GLY A O 1
ATOM 2684 N N . PHE A 1 337 ? 5.180 3.375 8.752 1.00 90.56 337 PHE A N 1
ATOM 2685 C CA . PHE A 1 337 ? 5.957 3.484 7.516 1.00 90.56 337 PHE A CA 1
ATOM 2686 C C . PHE A 1 337 ? 5.132 4.076 6.363 1.00 90.56 337 PHE A C 1
ATOM 2688 O O . PHE A 1 337 ? 5.576 5.002 5.686 1.00 90.56 337 PHE A O 1
ATOM 2695 N N . CYS A 1 338 ? 3.886 3.629 6.166 1.00 90.50 338 CYS A N 1
ATOM 2696 C CA . CYS A 1 338 ? 3.007 4.210 5.147 1.00 90.50 338 CYS A CA 1
ATOM 2697 C C . CYS A 1 338 ? 2.686 5.692 5.416 1.00 90.50 338 CYS A C 1
ATOM 2699 O O . CYS A 1 338 ? 2.565 6.469 4.465 1.00 90.50 338 CYS A O 1
ATOM 2701 N N . ARG A 1 339 ? 2.572 6.103 6.686 1.00 88.62 339 ARG A N 1
ATOM 2702 C CA . ARG A 1 339 ? 2.360 7.506 7.074 1.00 88.62 339 ARG A CA 1
ATOM 2703 C C . ARG A 1 339 ? 3.603 8.357 6.801 1.00 88.62 339 ARG A C 1
ATOM 2705 O O . ARG A 1 339 ? 3.480 9.406 6.174 1.00 88.62 339 ARG A O 1
ATOM 2712 N N . GLU A 1 340 ? 4.789 7.893 7.192 1.00 87.81 340 GLU A N 1
ATOM 2713 C CA . GLU A 1 340 ? 6.072 8.557 6.910 1.00 87.81 340 GLU A CA 1
ATOM 2714 C C . GLU A 1 340 ? 6.291 8.735 5.396 1.00 87.81 340 GLU A C 1
ATOM 2716 O O . GLU A 1 340 ? 6.616 9.821 4.912 1.00 87.81 340 GLU A O 1
ATOM 2721 N N . PHE A 1 341 ? 5.996 7.696 4.613 1.00 85.56 341 PHE A N 1
ATOM 2722 C CA . PHE A 1 341 ? 6.093 7.716 3.152 1.00 85.56 341 PHE A CA 1
ATOM 2723 C C . PHE A 1 341 ? 4.939 8.475 2.467 1.00 85.56 341 PHE A C 1
ATOM 2725 O O . PHE A 1 341 ? 4.899 8.565 1.237 1.00 85.56 341 PHE A O 1
ATOM 2732 N N . SER A 1 342 ? 4.048 9.100 3.247 1.00 86.06 342 SER A N 1
ATOM 2733 C CA . SER A 1 342 ? 2.929 9.926 2.773 1.00 86.06 342 SER A CA 1
ATOM 2734 C C . SER A 1 342 ? 1.998 9.177 1.807 1.00 86.06 342 SER A C 1
ATOM 2736 O O . SER A 1 342 ? 1.534 9.729 0.809 1.00 86.06 342 SER A O 1
ATOM 2738 N N . VAL A 1 343 ? 1.746 7.892 2.072 1.00 85.69 343 VAL A N 1
ATOM 2739 C CA . VAL A 1 343 ? 0.802 7.071 1.303 1.00 85.69 343 VAL A CA 1
ATOM 2740 C C . VAL A 1 343 ? -0.621 7.528 1.608 1.00 85.69 343 VAL A C 1
ATOM 2742 O O . VAL A 1 343 ? -1.026 7.550 2.767 1.00 85.69 343 VAL A O 1
ATOM 2745 N N . PHE A 1 344 ? -1.402 7.860 0.575 1.00 80.50 344 PHE A N 1
ATOM 2746 C CA . PHE A 1 344 ? -2.806 8.241 0.734 1.00 80.50 344 PHE A CA 1
ATOM 2747 C C . PHE A 1 344 ? -3.768 7.263 0.022 1.00 80.50 344 PHE A C 1
ATOM 2749 O O . PHE A 1 344 ? -3.559 6.955 -1.157 1.00 80.50 344 PHE A O 1
ATOM 2756 N N . PRO A 1 345 ? -4.842 6.801 0.694 1.00 84.62 345 PRO A N 1
ATOM 2757 C CA . PRO A 1 345 ? -5.008 6.806 2.151 1.00 84.62 345 PRO A CA 1
ATOM 2758 C C . PRO A 1 345 ? -3.944 5.926 2.830 1.00 84.62 345 PRO A C 1
ATOM 2760 O O . PRO A 1 345 ? -3.510 4.919 2.257 1.00 84.62 345 PRO A O 1
ATOM 2763 N N . VAL A 1 346 ? -3.560 6.287 4.057 1.00 87.69 346 VAL A N 1
ATOM 2764 C CA . VAL A 1 346 ? -2.777 5.405 4.936 1.00 87.69 346 VAL A CA 1
ATOM 2765 C C . VAL A 1 346 ? -3.647 4.172 5.234 1.00 87.69 346 VAL A C 1
ATOM 2767 O O . VAL A 1 346 ? -4.835 4.342 5.516 1.00 87.69 346 VAL A O 1
ATOM 2770 N N . PRO A 1 347 ? -3.130 2.936 5.119 1.00 89.75 347 PRO A N 1
ATOM 2771 C CA . PRO A 1 347 ? -3.884 1.747 5.501 1.00 89.75 347 PRO A CA 1
ATOM 2772 C C . PRO A 1 347 ? -3.995 1.659 7.028 1.00 89.75 347 PRO A C 1
ATOM 2774 O O . PRO A 1 347 ? -3.007 1.887 7.720 1.00 89.75 347 PRO A O 1
ATOM 2777 N N . SER A 1 348 ? -5.153 1.248 7.551 1.00 90.12 348 SER A N 1
ATOM 2778 C CA . SER A 1 348 ? -5.244 0.801 8.947 1.00 90.12 348 SER A CA 1
ATOM 2779 C C . SER A 1 348 ? -4.664 -0.608 9.090 1.00 90.12 348 SER A C 1
ATOM 2781 O O . SER A 1 348 ? -4.469 -1.302 8.088 1.00 90.12 348 SER A O 1
ATOM 2783 N N . VAL A 1 349 ? -4.464 -1.081 10.326 1.00 89.62 349 VAL A N 1
ATOM 2784 C CA . VAL A 1 349 ? -4.055 -2.472 10.622 1.00 89.62 349 VAL A CA 1
ATOM 2785 C C . VAL A 1 349 ? -4.929 -3.486 9.872 1.00 89.62 349 VAL A C 1
ATOM 2787 O O . VAL A 1 349 ? -4.417 -4.434 9.280 1.00 89.62 349 VAL A O 1
ATOM 2790 N N . ARG A 1 350 ? -6.245 -3.241 9.801 1.00 87.88 350 ARG A N 1
ATOM 2791 C CA . ARG A 1 350 ? -7.205 -4.051 9.037 1.00 87.88 350 ARG A CA 1
ATOM 2792 C C . ARG A 1 350 ? -6.904 -4.100 7.536 1.00 87.88 350 ARG A C 1
ATOM 2794 O O . ARG A 1 350 ? -7.009 -5.158 6.922 1.00 87.88 350 ARG A O 1
ATOM 2801 N N . ILE A 1 351 ? -6.562 -2.961 6.934 1.00 86.44 351 ILE A N 1
ATOM 2802 C CA . ILE A 1 351 ? -6.256 -2.860 5.498 1.00 86.44 351 ILE A CA 1
ATOM 2803 C C . ILE A 1 351 ? -4.871 -3.456 5.209 1.00 86.44 351 ILE A C 1
ATOM 2805 O O . ILE A 1 351 ? -4.697 -4.106 4.180 1.00 86.44 351 ILE A O 1
ATOM 2809 N N . GLY A 1 352 ? -3.916 -3.300 6.133 1.00 87.44 352 GLY A N 1
ATOM 2810 C CA . GLY A 1 352 ? -2.634 -4.007 6.120 1.00 87.44 352 GLY A CA 1
ATOM 2811 C C . GLY A 1 352 ? -2.841 -5.521 6.096 1.00 87.44 352 GLY A C 1
ATOM 2812 O O . GLY A 1 352 ? -2.426 -6.165 5.139 1.00 87.44 352 GLY A O 1
ATOM 2813 N N . LEU A 1 353 ? -3.602 -6.058 7.057 1.00 87.62 353 LEU A N 1
ATOM 2814 C CA . LEU A 1 353 ? -3.978 -7.474 7.138 1.00 87.62 353 LEU A CA 1
ATOM 2815 C C . LEU A 1 353 ? -4.627 -7.979 5.836 1.00 87.62 353 LEU A C 1
ATOM 2817 O O . LEU A 1 353 ? -4.257 -9.025 5.311 1.00 87.62 353 LEU A O 1
ATOM 2821 N N . GLN A 1 354 ? -5.566 -7.218 5.267 1.00 86.62 354 GLN A N 1
ATOM 2822 C CA . GLN A 1 354 ? -6.188 -7.561 3.982 1.00 86.62 354 GLN A CA 1
ATOM 2823 C C . GLN A 1 354 ? -5.191 -7.535 2.810 1.00 86.62 354 GLN A C 1
ATOM 2825 O O . GLN A 1 354 ? -5.334 -8.326 1.880 1.00 86.62 354 GLN A O 1
ATOM 2830 N N . MET A 1 355 ? -4.160 -6.686 2.853 1.00 86.94 355 MET A N 1
ATOM 2831 C CA . MET A 1 355 ? -3.062 -6.695 1.880 1.00 86.94 355 MET A CA 1
ATOM 2832 C C . MET A 1 355 ? -2.073 -7.850 2.093 1.00 86.94 355 MET A C 1
ATOM 2834 O O . MET A 1 355 ? -1.473 -8.292 1.116 1.00 86.94 355 MET A O 1
ATOM 2838 N N . CYS A 1 356 ? -1.925 -8.402 3.304 1.00 85.69 356 CYS A N 1
ATOM 2839 C CA . CYS A 1 356 ? -1.113 -9.606 3.542 1.00 85.69 356 CYS A CA 1
ATOM 2840 C C . CYS A 1 356 ? -1.629 -10.823 2.759 1.00 85.69 356 CYS A C 1
ATOM 2842 O O . CYS A 1 356 ? -0.835 -11.666 2.343 1.00 85.69 356 CYS A O 1
ATOM 2844 N N . PHE A 1 357 ? -2.946 -10.910 2.550 1.00 83.88 357 PHE A N 1
ATOM 2845 C CA . PHE A 1 357 ? -3.614 -12.066 1.935 1.00 83.88 357 PHE A CA 1
ATOM 2846 C C . PHE A 1 357 ? -4.239 -11.762 0.565 1.00 83.88 357 PHE A C 1
ATOM 2848 O O . PHE A 1 357 ? -4.784 -12.657 -0.078 1.00 83.88 357 PHE A O 1
ATOM 2855 N N . SER A 1 358 ? -4.115 -10.526 0.070 1.00 88.75 358 SER A N 1
ATOM 2856 C CA . SER A 1 358 ? -4.531 -10.167 -1.287 1.00 88.75 358 SER A CA 1
ATOM 2857 C C . SER A 1 358 ? -3.674 -10.852 -2.366 1.00 88.75 358 SER A C 1
ATOM 2859 O O . SER A 1 358 ? -2.633 -11.459 -2.089 1.00 88.75 358 SER A O 1
ATOM 2861 N N . ASN A 1 359 ? -4.143 -10.801 -3.616 1.00 91.94 359 ASN A N 1
ATOM 2862 C CA . ASN A 1 359 ? -3.435 -11.399 -4.746 1.00 91.94 359 ASN A CA 1
ATOM 2863 C C . ASN A 1 359 ? -2.217 -10.559 -5.178 1.00 91.94 359 ASN A C 1
ATOM 2865 O O . ASN A 1 359 ? -2.035 -9.412 -4.760 1.00 91.94 359 ASN A O 1
ATOM 2869 N N . GLU A 1 360 ? -1.395 -11.137 -6.056 1.00 93.75 360 GLU A N 1
ATOM 2870 C CA . GLU A 1 360 ? -0.171 -10.502 -6.553 1.00 93.75 360 GLU A CA 1
ATOM 2871 C C . GLU A 1 360 ? -0.444 -9.124 -7.187 1.00 93.75 360 GLU A C 1
ATOM 2873 O O . GLU A 1 360 ? 0.256 -8.161 -6.879 1.00 93.75 360 GLU A O 1
ATOM 2878 N N . ASP A 1 361 ? -1.519 -8.987 -7.974 1.00 94.06 361 ASP A N 1
ATOM 2879 C CA . ASP A 1 361 ? -1.906 -7.725 -8.622 1.00 94.06 361 ASP A CA 1
ATOM 2880 C C . ASP A 1 361 ? -2.245 -6.608 -7.625 1.00 94.06 361 ASP A C 1
ATOM 2882 O O . ASP A 1 361 ? -1.849 -5.455 -7.821 1.00 94.06 361 ASP A O 1
ATOM 2886 N N . MET A 1 362 ? -2.968 -6.918 -6.542 1.00 91.88 362 MET A N 1
ATOM 2887 C CA . MET A 1 362 ? -3.295 -5.939 -5.500 1.00 91.88 362 MET A CA 1
ATOM 2888 C C . MET A 1 362 ? -2.045 -5.513 -4.730 1.00 91.88 362 MET A C 1
ATOM 2890 O O . MET A 1 362 ? -1.852 -4.316 -4.505 1.00 91.88 362 MET A O 1
ATOM 2894 N N . GLN A 1 363 ?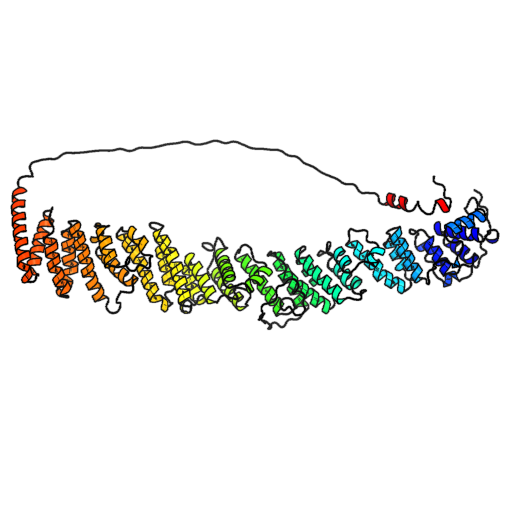 -1.162 -6.457 -4.389 1.00 93.62 363 GLN A N 1
ATOM 2895 C CA . GLN A 1 363 ? 0.116 -6.152 -3.741 1.00 93.62 363 GLN A CA 1
ATOM 2896 C C . GLN A 1 363 ? 1.034 -5.326 -4.657 1.00 93.62 363 GLN A C 1
ATOM 2898 O O . GLN A 1 363 ? 1.599 -4.329 -4.212 1.00 93.62 363 GLN A O 1
ATOM 2903 N N . MET A 1 364 ? 1.114 -5.660 -5.947 1.00 94.25 364 MET A N 1
ATOM 2904 C CA . MET A 1 364 ? 1.831 -4.908 -6.987 1.00 94.25 364 MET A CA 1
ATOM 2905 C C . MET A 1 364 ? 1.246 -3.499 -7.206 1.00 94.25 364 MET A C 1
ATOM 2907 O O . MET A 1 364 ? 1.980 -2.532 -7.423 1.00 94.25 364 MET A O 1
ATOM 2911 N N . THR A 1 365 ? -0.074 -3.346 -7.109 1.00 92.69 365 THR A N 1
ATOM 2912 C CA . THR A 1 365 ? -0.747 -2.040 -7.206 1.00 92.69 365 THR A CA 1
ATOM 2913 C C . THR A 1 365 ? -0.470 -1.182 -5.970 1.00 92.69 365 THR A C 1
ATOM 2915 O O . THR A 1 365 ? -0.154 0.004 -6.096 1.00 92.69 365 THR A O 1
ATOM 2918 N N . PHE A 1 366 ? -0.513 -1.774 -4.772 1.00 92.00 366 PHE A N 1
ATOM 2919 C CA . PHE A 1 366 ? -0.142 -1.093 -3.530 1.00 92.00 366 PHE A CA 1
ATOM 2920 C C . PHE A 1 366 ? 1.343 -0.700 -3.518 1.00 92.00 366 PHE A C 1
ATOM 2922 O O . PHE A 1 366 ? 1.664 0.427 -3.150 1.00 92.00 366 PHE A O 1
ATOM 2929 N N . LEU A 1 367 ? 2.229 -1.580 -3.996 1.00 92.56 367 LEU A N 1
ATOM 2930 C CA . LEU A 1 367 ? 3.662 -1.337 -4.188 1.00 92.56 367 LEU A CA 1
ATOM 2931 C C . LEU A 1 367 ? 3.914 -0.111 -5.073 1.00 92.56 367 LEU A C 1
ATOM 2933 O O . LEU A 1 367 ? 4.601 0.823 -4.665 1.00 92.56 367 LEU A O 1
ATOM 2937 N N . LYS A 1 368 ? 3.307 -0.073 -6.265 1.00 91.19 368 LYS A N 1
ATOM 2938 C CA . LYS A 1 368 ? 3.416 1.073 -7.179 1.00 91.19 368 LYS A CA 1
ATOM 2939 C C . LYS A 1 368 ? 2.874 2.353 -6.545 1.00 91.19 368 LYS A C 1
ATOM 2941 O O . LYS A 1 368 ? 3.495 3.400 -6.695 1.00 91.19 368 LYS A O 1
ATOM 2946 N N . ARG A 1 369 ? 1.780 2.288 -5.775 1.00 89.31 369 ARG A N 1
ATOM 2947 C CA . ARG A 1 369 ? 1.260 3.445 -5.023 1.00 89.31 369 ARG A CA 1
ATOM 2948 C C . ARG A 1 369 ? 2.224 3.918 -3.928 1.00 89.31 369 ARG A C 1
ATOM 2950 O O . ARG A 1 369 ? 2.444 5.116 -3.821 1.00 89.31 369 ARG A O 1
ATOM 2957 N N . LEU A 1 370 ? 2.828 3.010 -3.162 1.00 89.56 370 LEU A N 1
ATOM 2958 C CA . LEU A 1 370 ? 3.841 3.317 -2.140 1.00 89.56 370 LEU A CA 1
ATOM 2959 C C . LEU A 1 370 ? 5.075 4.013 -2.744 1.00 89.56 370 LEU A C 1
ATOM 2961 O O . LEU A 1 370 ? 5.567 4.989 -2.183 1.00 89.56 370 LEU A O 1
ATOM 2965 N N . ILE A 1 371 ? 5.544 3.564 -3.914 1.00 88.56 371 ILE A N 1
ATOM 2966 C CA . ILE A 1 371 ? 6.709 4.150 -4.604 1.00 88.56 371 ILE A CA 1
ATOM 2967 C C . ILE A 1 371 ? 6.347 5.444 -5.376 1.00 88.56 371 ILE A C 1
ATOM 2969 O O . ILE A 1 371 ? 7.232 6.164 -5.826 1.00 88.56 371 ILE A O 1
ATOM 2973 N N . THR A 1 372 ? 5.064 5.816 -5.497 1.00 86.00 372 THR A N 1
ATOM 2974 C CA . THR A 1 372 ? 4.632 7.028 -6.238 1.00 86.00 372 THR A CA 1
ATOM 2975 C C . THR A 1 372 ? 3.893 8.081 -5.408 1.00 86.00 372 THR A C 1
ATOM 2977 O O . THR A 1 372 ? 3.800 9.223 -5.851 1.00 86.00 372 THR A O 1
ATOM 2980 N N . SER A 1 373 ? 3.416 7.760 -4.201 1.00 79.81 373 SER A N 1
ATOM 2981 C CA . SER A 1 373 ? 2.534 8.636 -3.407 1.00 79.81 373 SER A CA 1
ATOM 2982 C C . SER A 1 373 ? 3.143 9.986 -3.024 1.00 79.81 373 SER A C 1
ATOM 2984 O O . SER A 1 373 ? 2.431 10.986 -2.936 1.00 79.81 373 SER A O 1
ATOM 2986 N N . ASN A 1 374 ? 4.456 10.037 -2.795 1.00 69.31 374 ASN A N 1
ATOM 2987 C CA . ASN A 1 374 ? 5.132 11.243 -2.339 1.00 69.31 374 ASN A CA 1
ATOM 2988 C C . ASN A 1 374 ? 5.488 12.172 -3.516 1.00 69.31 374 ASN A C 1
ATOM 2990 O O . ASN A 1 374 ? 6.426 11.924 -4.272 1.00 69.31 374 ASN A O 1
ATOM 2994 N N . GLN A 1 375 ? 4.799 13.310 -3.634 1.00 58.12 375 GLN A N 1
ATOM 2995 C CA . GLN A 1 375 ? 5.021 14.306 -4.699 1.00 58.12 375 GLN A CA 1
ATOM 2996 C C . GLN A 1 375 ? 6.426 14.961 -4.694 1.00 58.12 375 GLN A C 1
ATOM 2998 O O . GLN A 1 375 ? 6.701 15.856 -5.493 1.00 58.12 375 GLN A O 1
ATOM 3003 N N . HIS A 1 376 ? 7.331 14.549 -3.801 1.00 61.75 376 HIS A N 1
ATOM 3004 C CA . HIS A 1 376 ? 8.704 15.040 -3.696 1.00 61.75 376 HIS A CA 1
ATOM 3005 C C . HIS A 1 376 ? 9.789 13.982 -3.967 1.00 61.75 376 HIS A C 1
ATOM 3007 O O . HIS A 1 376 ? 10.974 14.283 -3.791 1.00 61.75 376 HIS A O 1
ATOM 3013 N N . TRP A 1 377 ? 9.429 12.777 -4.437 1.00 67.38 377 TRP A N 1
ATOM 3014 C CA . TRP A 1 377 ? 10.380 11.721 -4.838 1.00 67.38 377 TRP A CA 1
ATOM 3015 C C . TRP A 1 377 ? 11.493 12.214 -5.786 1.00 67.38 377 TRP A C 1
ATOM 3017 O O . TRP A 1 377 ? 12.642 11.775 -5.699 1.00 67.38 377 TRP A O 1
ATOM 3027 N N . SER A 1 378 ? 11.176 13.159 -6.676 1.00 60.59 378 SER A N 1
ATOM 3028 C CA . SER A 1 378 ? 12.125 13.753 -7.623 1.00 60.59 378 SER A CA 1
ATOM 3029 C C . SER A 1 378 ? 13.134 14.709 -6.974 1.00 60.59 378 SER A C 1
ATOM 3031 O O . SER A 1 378 ? 14.272 14.773 -7.438 1.00 60.59 378 SER A O 1
ATOM 3033 N N . THR A 1 379 ? 12.777 15.424 -5.901 1.00 62.72 379 THR A N 1
ATOM 3034 C CA . THR A 1 379 ? 13.528 16.608 -5.433 1.00 62.72 379 THR A CA 1
ATOM 3035 C C . THR A 1 379 ? 14.058 16.558 -4.002 1.00 62.72 379 THR A C 1
ATOM 3037 O O . THR A 1 379 ? 15.061 17.217 -3.748 1.00 62.72 379 THR A O 1
ATOM 3040 N N . LYS A 1 380 ? 13.435 15.824 -3.066 1.00 63.84 380 LYS A N 1
ATOM 3041 C CA . LYS A 1 380 ? 13.774 15.941 -1.627 1.00 63.84 380 LYS A CA 1
ATOM 3042 C C . LYS A 1 380 ? 14.494 14.748 -0.995 1.00 63.84 380 LYS A C 1
ATOM 3044 O O . LYS A 1 380 ? 15.131 14.941 0.034 1.00 63.84 380 LYS A O 1
ATOM 3049 N N . ARG A 1 381 ? 14.382 13.537 -1.551 1.00 68.94 381 ARG A N 1
ATOM 3050 C CA . ARG A 1 381 ? 14.898 12.323 -0.892 1.00 68.94 381 ARG A CA 1
ATOM 3051 C C . ARG A 1 381 ? 16.380 12.054 -1.140 1.00 68.94 381 ARG A C 1
ATOM 3053 O O . ARG A 1 381 ? 16.871 12.184 -2.262 1.00 68.94 381 ARG A O 1
ATOM 3060 N N . SER A 1 382 ? 17.044 11.656 -0.060 1.00 80.12 382 SER A N 1
ATOM 3061 C CA . SER A 1 382 ? 18.437 11.235 0.024 1.00 80.12 382 SER A CA 1
ATOM 3062 C C . SER A 1 382 ? 18.612 9.754 -0.332 1.00 80.12 382 SER A C 1
ATOM 3064 O O . SER A 1 382 ? 17.652 9.009 -0.524 1.00 80.12 382 SER A O 1
ATOM 3066 N N . GLU A 1 383 ? 19.862 9.308 -0.382 1.00 83.81 383 GLU A N 1
ATOM 3067 C CA . GLU A 1 383 ? 20.234 7.894 -0.494 1.00 83.81 383 GLU A CA 1
ATOM 3068 C C . GLU A 1 383 ? 19.748 7.038 0.687 1.00 83.81 383 GLU A C 1
ATOM 3070 O O . GLU A 1 383 ? 19.333 5.891 0.495 1.00 83.81 383 GLU A O 1
ATOM 3075 N N . ALA A 1 384 ? 19.736 7.607 1.896 1.00 86.81 384 ALA A N 1
ATOM 3076 C CA . ALA A 1 384 ? 19.261 6.919 3.091 1.00 86.81 384 ALA A CA 1
ATOM 3077 C C . ALA A 1 384 ? 17.757 6.615 3.007 1.00 86.81 384 ALA A C 1
ATOM 3079 O O . ALA A 1 384 ? 17.344 5.524 3.384 1.00 86.81 384 ALA A O 1
ATOM 3080 N N . ASP A 1 385 ? 16.951 7.520 2.439 1.00 87.81 385 ASP A N 1
ATOM 3081 C CA . ASP A 1 385 ? 15.508 7.316 2.254 1.00 87.81 385 ASP A CA 1
ATOM 3082 C C . ASP A 1 385 ? 15.188 6.140 1.314 1.00 87.81 385 ASP A C 1
ATOM 3084 O O . ASP A 1 385 ? 14.277 5.354 1.576 1.00 87.81 385 ASP A O 1
ATOM 3088 N N . TRP A 1 386 ? 15.928 6.019 0.205 1.00 89.62 386 TRP A N 1
ATOM 3089 C CA . TRP A 1 386 ? 15.766 4.920 -0.757 1.00 89.62 386 TRP A CA 1
ATOM 3090 C C . TRP A 1 386 ? 16.271 3.589 -0.195 1.00 89.62 386 TRP A C 1
ATOM 3092 O O . TRP A 1 386 ? 15.644 2.550 -0.409 1.00 89.62 386 TRP A O 1
ATOM 3102 N N . SER A 1 387 ? 17.364 3.624 0.569 1.00 90.88 387 SER A N 1
ATOM 3103 C CA . SER A 1 387 ? 17.874 2.457 1.294 1.00 90.88 387 SER A CA 1
ATOM 3104 C C . SER A 1 387 ? 16.872 1.986 2.352 1.00 90.88 387 SER A C 1
ATOM 3106 O O . SER A 1 387 ? 16.550 0.801 2.413 1.00 90.88 387 SER A O 1
ATOM 3108 N N . TYR A 1 388 ? 16.315 2.912 3.139 1.00 91.19 388 TYR A N 1
ATOM 3109 C CA . TYR A 1 388 ? 15.323 2.619 4.173 1.00 91.19 388 TYR A CA 1
ATOM 3110 C C . TYR A 1 388 ? 14.011 2.077 3.588 1.00 91.19 388 TYR A C 1
ATOM 3112 O O . TYR A 1 388 ? 13.491 1.093 4.113 1.00 91.19 388 TYR A O 1
ATOM 3120 N N . LEU A 1 389 ? 13.530 2.633 2.466 1.00 91.75 389 LEU A N 1
ATOM 3121 C CA . LEU A 1 389 ? 12.412 2.082 1.688 1.00 91.75 389 LEU A CA 1
ATOM 3122 C C . LEU A 1 389 ? 12.650 0.601 1.360 1.00 91.75 389 LEU A C 1
ATOM 3124 O O . LEU A 1 389 ? 11.858 -0.258 1.745 1.00 91.75 389 LEU A O 1
ATOM 3128 N N . LEU A 1 390 ? 13.735 0.311 0.633 1.00 92.62 390 LEU A N 1
ATOM 3129 C CA . LEU A 1 390 ? 13.989 -1.016 0.077 1.00 92.62 390 LEU A CA 1
ATOM 3130 C C . LEU A 1 390 ? 14.217 -2.054 1.182 1.00 92.62 390 LEU A C 1
ATOM 3132 O O . LEU A 1 390 ? 13.620 -3.128 1.140 1.00 92.62 390 LEU A O 1
ATOM 3136 N N . LEU A 1 391 ? 15.031 -1.724 2.189 1.00 93.31 391 LEU A N 1
ATOM 3137 C CA . LEU A 1 391 ? 15.329 -2.623 3.306 1.00 93.31 391 LEU A CA 1
ATOM 3138 C C . LEU A 1 391 ? 14.084 -2.907 4.157 1.00 93.31 391 LEU A C 1
ATOM 3140 O O . LEU A 1 391 ? 13.819 -4.065 4.467 1.00 93.31 391 LEU A O 1
ATOM 3144 N N . THR A 1 392 ? 13.280 -1.888 4.473 1.00 92.69 392 THR A N 1
ATOM 3145 C CA . THR A 1 392 ? 12.047 -2.059 5.262 1.00 92.69 392 THR A CA 1
ATOM 3146 C C . THR A 1 392 ? 10.997 -2.870 4.503 1.00 92.69 392 THR A C 1
ATOM 3148 O O . THR A 1 392 ? 10.340 -3.731 5.082 1.00 92.69 392 THR A O 1
ATOM 3151 N N . MET A 1 393 ? 10.877 -2.684 3.185 1.00 93.00 393 MET A N 1
ATOM 3152 C CA . MET A 1 393 ? 9.972 -3.487 2.355 1.00 93.00 393 MET A CA 1
ATOM 3153 C C . MET A 1 393 ? 10.407 -4.953 2.243 1.00 93.00 393 MET A C 1
ATOM 3155 O O . MET A 1 393 ? 9.559 -5.839 2.338 1.00 93.00 393 MET A O 1
ATOM 3159 N N . LEU A 1 394 ? 11.708 -5.218 2.076 1.00 93.25 394 LEU A N 1
ATOM 3160 C CA . LEU A 1 394 ? 12.263 -6.576 2.090 1.00 93.25 394 LEU A CA 1
ATOM 3161 C C . LEU A 1 394 ? 12.109 -7.233 3.474 1.00 93.25 394 LEU A C 1
ATOM 3163 O O . LEU A 1 394 ? 11.829 -8.426 3.560 1.00 93.25 394 LEU A O 1
ATOM 3167 N N . GLU A 1 395 ? 12.218 -6.466 4.561 1.00 91.69 395 GLU A N 1
ATOM 3168 C CA . GLU A 1 395 ? 11.988 -6.953 5.924 1.00 91.69 395 GLU A CA 1
ATOM 3169 C C . GLU A 1 395 ? 10.505 -7.271 6.185 1.00 91.69 395 GLU A C 1
ATOM 3171 O O . GLU A 1 395 ? 10.197 -8.346 6.700 1.00 91.69 395 GLU A O 1
ATOM 3176 N N . PHE A 1 396 ? 9.561 -6.417 5.770 1.00 91.25 396 PHE A N 1
ATOM 3177 C CA . PHE A 1 396 ? 8.125 -6.725 5.859 1.00 91.25 396 PHE A CA 1
ATOM 3178 C C . PHE A 1 396 ? 7.729 -7.940 5.007 1.00 91.25 396 PHE A C 1
ATOM 3180 O O . PHE A 1 396 ? 6.878 -8.729 5.428 1.00 91.25 396 PHE A O 1
ATOM 3187 N N . GLN A 1 397 ? 8.372 -8.131 3.852 1.00 91.94 397 GLN A N 1
ATOM 3188 C CA . GLN A 1 397 ? 8.226 -9.333 3.032 1.00 91.94 397 GLN A CA 1
ATOM 3189 C C . GLN A 1 397 ? 8.778 -10.573 3.753 1.00 91.94 397 GLN A C 1
ATOM 3191 O O . GLN A 1 397 ? 8.080 -11.582 3.858 1.00 91.94 397 GLN A O 1
ATOM 3196 N N . ARG A 1 398 ? 9.989 -10.490 4.324 1.00 89.00 398 ARG A N 1
ATOM 3197 C CA . ARG A 1 398 ? 10.620 -11.568 5.107 1.00 89.00 398 ARG A CA 1
ATOM 3198 C C . ARG A 1 398 ? 9.785 -11.964 6.329 1.00 89.00 398 ARG A C 1
ATOM 3200 O O . ARG A 1 398 ? 9.679 -13.150 6.627 1.00 89.00 398 ARG A O 1
ATOM 3207 N N . ARG A 1 399 ? 9.160 -10.989 7.002 1.00 84.75 399 ARG A N 1
ATOM 3208 C CA . ARG A 1 399 ? 8.212 -11.185 8.119 1.00 84.75 399 ARG A CA 1
ATOM 3209 C C . ARG A 1 399 ? 6.819 -11.669 7.680 1.00 84.75 399 ARG A C 1
ATOM 3211 O O . ARG A 1 399 ? 5.994 -11.955 8.538 1.00 84.75 399 ARG A O 1
ATOM 3218 N N . ARG A 1 400 ? 6.534 -11.747 6.371 1.00 85.50 400 ARG A N 1
ATOM 3219 C CA . ARG A 1 400 ? 5.205 -12.035 5.784 1.00 85.50 400 ARG A CA 1
ATOM 3220 C C . ARG A 1 400 ? 4.087 -11.066 6.220 1.00 85.50 400 ARG A C 1
ATOM 3222 O O . ARG A 1 400 ? 2.918 -11.443 6.295 1.00 85.50 400 ARG A O 1
ATOM 3229 N N . VAL A 1 401 ? 4.438 -9.807 6.475 1.00 86.25 401 VAL A N 1
ATOM 3230 C CA . VAL A 1 401 ? 3.510 -8.750 6.927 1.00 86.25 401 VAL A CA 1
ATOM 3231 C C . VAL A 1 401 ? 3.086 -7.830 5.776 1.00 86.25 401 VAL A C 1
ATOM 3233 O O . VAL A 1 401 ? 2.014 -7.237 5.814 1.00 86.25 401 VAL A O 1
ATOM 3236 N N . LEU A 1 402 ? 3.867 -7.748 4.698 1.00 88.62 402 LEU A N 1
ATOM 3237 C CA . LEU A 1 402 ? 3.471 -7.054 3.470 1.00 88.62 402 LEU A CA 1
ATOM 3238 C C . LEU A 1 402 ? 4.119 -7.732 2.258 1.00 88.62 402 LEU A C 1
ATOM 3240 O O . LEU A 1 402 ? 5.127 -8.413 2.406 1.00 88.62 402 LEU A O 1
ATOM 3244 N N . PHE A 1 403 ? 3.548 -7.564 1.062 1.00 91.50 403 PHE A N 1
ATOM 3245 C CA . PHE A 1 403 ? 4.113 -8.085 -0.197 1.00 91.50 403 PHE A CA 1
ATOM 3246 C C . PHE A 1 403 ? 4.369 -9.609 -0.220 1.00 91.50 403 PHE A C 1
ATOM 3248 O O . PHE A 1 403 ? 5.248 -10.092 -0.929 1.00 91.50 403 PHE A O 1
ATOM 3255 N N . THR A 1 404 ? 3.576 -10.373 0.537 1.00 89.81 404 THR A N 1
ATOM 3256 C CA . THR A 1 404 ? 3.722 -11.823 0.778 1.00 89.81 404 THR A CA 1
ATOM 3257 C C . THR A 1 404 ? 3.688 -12.707 -0.474 1.00 89.81 404 THR A C 1
ATOM 3259 O O . THR A 1 404 ? 4.158 -13.842 -0.420 1.00 89.81 404 THR A O 1
ATOM 3262 N N . LYS A 1 405 ? 3.102 -12.224 -1.577 1.00 92.06 405 LYS A N 1
ATOM 3263 C CA . LYS A 1 405 ? 2.999 -12.929 -2.864 1.00 92.06 405 LYS A CA 1
ATOM 3264 C C . LYS A 1 405 ? 4.057 -12.465 -3.874 1.00 92.06 405 LYS A C 1
ATOM 3266 O O . LYS A 1 405 ? 4.265 -13.142 -4.872 1.00 92.06 405 LYS A O 1
ATOM 3271 N N . LEU A 1 406 ? 4.724 -11.333 -3.628 1.00 93.94 406 LEU A N 1
ATOM 3272 C CA . LEU A 1 406 ? 5.790 -10.814 -4.487 1.00 93.94 406 LEU A CA 1
ATOM 3273 C C . LEU A 1 406 ? 7.128 -11.480 -4.144 1.00 93.94 406 LEU A C 1
ATOM 3275 O O . LEU A 1 406 ? 7.384 -11.818 -2.988 1.00 93.94 406 LEU A O 1
ATOM 3279 N N . SER A 1 407 ? 8.013 -11.629 -5.134 1.00 94.38 407 SER A N 1
ATOM 3280 C CA . SER A 1 407 ? 9.397 -12.061 -4.893 1.00 94.38 407 SER A CA 1
ATOM 3281 C C . SER A 1 407 ? 10.286 -10.887 -4.431 1.00 94.38 407 SER A C 1
ATOM 3283 O O . SER A 1 407 ? 9.962 -9.729 -4.723 1.00 94.38 407 SER A O 1
ATOM 3285 N N . PRO A 1 408 ? 11.423 -11.141 -3.746 1.00 94.56 408 PRO A N 1
ATOM 3286 C CA . PRO A 1 408 ? 12.358 -10.079 -3.353 1.00 94.56 408 PRO A CA 1
ATOM 3287 C C . PRO A 1 408 ? 12.879 -9.302 -4.568 1.00 94.56 408 PRO A C 1
ATOM 3289 O O . PRO A 1 408 ? 13.028 -8.081 -4.531 1.00 94.56 408 PRO A O 1
ATOM 3292 N N . ASP A 1 409 ? 13.079 -10.003 -5.683 1.00 95.12 409 ASP A N 1
ATOM 3293 C CA . ASP A 1 409 ? 13.564 -9.420 -6.930 1.00 95.12 409 ASP A CA 1
ATOM 3294 C C . ASP A 1 409 ? 12.472 -8.615 -7.641 1.00 95.12 409 ASP A C 1
ATOM 3296 O O . ASP A 1 409 ? 12.760 -7.570 -8.216 1.00 95.12 409 ASP A O 1
ATOM 3300 N N . THR A 1 410 ? 11.200 -9.008 -7.508 1.00 94.88 410 THR A N 1
ATOM 3301 C CA . THR A 1 410 ? 10.047 -8.203 -7.947 1.00 94.88 410 THR A CA 1
ATOM 3302 C C . THR A 1 410 ? 9.997 -6.857 -7.209 1.00 94.88 410 THR A C 1
ATOM 3304 O O . THR A 1 410 ? 9.736 -5.826 -7.835 1.00 94.88 410 THR A O 1
ATOM 3307 N N . LEU A 1 411 ? 10.293 -6.838 -5.901 1.00 94.62 411 LEU A N 1
ATOM 3308 C CA . LEU A 1 411 ? 10.396 -5.601 -5.113 1.00 94.62 411 LEU A CA 1
ATOM 3309 C C . LEU A 1 411 ? 11.590 -4.745 -5.561 1.00 94.62 411 LEU A C 1
ATOM 3311 O O . LEU A 1 411 ? 11.412 -3.564 -5.868 1.00 94.62 411 LEU A O 1
ATOM 3315 N N . ARG A 1 412 ? 12.785 -5.345 -5.669 1.00 95.50 412 ARG A N 1
ATOM 3316 C CA . ARG A 1 412 ? 14.009 -4.680 -6.159 1.00 95.50 412 ARG A CA 1
ATOM 3317 C C . ARG A 1 412 ? 13.804 -4.051 -7.535 1.00 95.50 412 ARG A C 1
ATOM 3319 O O . ARG A 1 412 ? 14.090 -2.869 -7.703 1.00 95.50 412 ARG A O 1
ATOM 3326 N N . LEU A 1 413 ? 13.266 -4.807 -8.493 1.00 95.12 413 LEU A N 1
ATOM 3327 C CA . LEU A 1 413 ? 13.021 -4.356 -9.865 1.00 95.12 413 LEU A CA 1
ATOM 3328 C C . LEU A 1 413 ? 12.036 -3.184 -9.922 1.00 95.12 413 LEU A C 1
ATOM 3330 O O . LEU A 1 413 ? 12.277 -2.242 -10.671 1.00 95.12 413 LEU A O 1
ATOM 3334 N N . GLN A 1 414 ? 10.962 -3.192 -9.124 1.00 94.69 414 GLN A N 1
ATOM 3335 C CA . GLN A 1 414 ? 10.020 -2.068 -9.092 1.00 94.69 414 GLN A CA 1
ATOM 3336 C C . GLN A 1 414 ? 10.611 -0.814 -8.438 1.00 94.69 414 GLN A C 1
ATOM 3338 O O . GLN A 1 414 ? 10.390 0.280 -8.955 1.00 94.69 414 GLN A O 1
ATOM 3343 N N . VAL A 1 415 ? 11.387 -0.933 -7.355 1.00 93.94 415 VAL A N 1
ATOM 3344 C CA . VAL A 1 415 ? 12.083 0.228 -6.767 1.00 93.94 415 VAL A CA 1
ATOM 3345 C C . VAL A 1 415 ? 13.120 0.785 -7.753 1.00 93.94 415 VAL A C 1
ATOM 3347 O O . VAL A 1 415 ? 13.119 1.988 -8.020 1.00 93.94 415 VAL A O 1
ATOM 3350 N N . LEU A 1 416 ? 13.926 -0.085 -8.371 1.00 94.62 416 LEU A N 1
ATOM 3351 C CA . LEU A 1 416 ? 14.921 0.274 -9.387 1.00 94.62 416 LEU A CA 1
ATOM 3352 C C . LEU A 1 416 ? 14.284 1.004 -10.582 1.00 94.62 416 LEU A C 1
ATOM 3354 O O . LEU A 1 416 ? 14.743 2.081 -10.952 1.00 94.62 416 LEU A O 1
ATOM 3358 N N . TYR A 1 417 ? 13.188 0.474 -11.132 1.00 95.06 417 TYR A N 1
ATOM 3359 C CA . TYR A 1 417 ? 12.434 1.076 -12.239 1.00 95.06 417 TYR A CA 1
ATOM 3360 C C . TYR A 1 417 ? 12.001 2.523 -11.948 1.00 95.06 417 TYR A C 1
ATOM 3362 O O . TYR A 1 417 ? 12.208 3.424 -12.766 1.00 95.06 417 TYR A O 1
ATOM 3370 N N . HIS A 1 418 ? 11.458 2.783 -10.755 1.00 92.06 418 HIS A N 1
ATOM 3371 C CA . HIS A 1 418 ? 11.051 4.135 -10.369 1.00 92.06 418 HIS A CA 1
ATOM 3372 C C . HIS A 1 418 ? 12.259 5.055 -10.129 1.00 92.06 418 HIS A C 1
ATOM 3374 O O . HIS A 1 418 ? 12.223 6.217 -10.535 1.00 92.06 418 HIS A O 1
ATOM 3380 N N . MET A 1 419 ? 13.354 4.556 -9.541 1.00 92.25 419 MET A N 1
ATOM 3381 C CA . MET A 1 419 ? 14.598 5.327 -9.398 1.00 92.25 419 MET A CA 1
ATOM 3382 C C . MET A 1 419 ? 15.208 5.709 -10.756 1.00 92.25 419 MET A C 1
ATOM 3384 O O . MET A 1 419 ? 15.693 6.834 -10.902 1.00 92.25 419 MET A O 1
ATOM 3388 N N . LEU A 1 420 ? 15.142 4.820 -11.754 1.00 94.00 420 LEU A N 1
ATOM 3389 C CA . LEU A 1 420 ? 15.587 5.078 -13.128 1.00 94.00 420 LEU A CA 1
ATOM 3390 C C . LEU A 1 420 ? 14.754 6.191 -13.784 1.00 94.00 420 LEU A C 1
ATOM 3392 O O . LEU A 1 420 ? 15.323 7.164 -14.276 1.00 94.00 420 LEU A O 1
ATOM 3396 N N . ILE A 1 421 ? 13.419 6.110 -13.716 1.00 92.44 421 ILE A N 1
ATOM 3397 C CA . ILE A 1 421 ? 12.502 7.151 -14.227 1.00 92.44 421 ILE A CA 1
ATOM 3398 C C . ILE A 1 421 ? 12.733 8.511 -13.549 1.00 92.44 421 ILE A C 1
ATOM 3400 O O . ILE A 1 421 ? 12.656 9.557 -14.196 1.00 92.44 421 ILE A O 1
ATOM 3404 N N . LEU A 1 422 ? 13.062 8.509 -12.256 1.00 90.56 422 LEU A N 1
ATOM 3405 C CA . LEU A 1 422 ? 13.386 9.706 -11.472 1.00 90.56 422 LEU A CA 1
ATOM 3406 C C . LEU A 1 422 ? 14.845 10.183 -11.643 1.00 90.56 422 LEU A C 1
ATOM 3408 O O . LEU A 1 422 ? 15.285 11.067 -10.902 1.00 90.56 422 LEU A O 1
ATOM 3412 N N . MET A 1 423 ? 15.587 9.612 -12.600 1.00 91.75 423 MET A N 1
ATOM 3413 C CA . MET A 1 423 ? 16.985 9.925 -12.930 1.00 91.75 423 MET A CA 1
ATOM 3414 C C . MET A 1 423 ? 17.964 9.802 -11.743 1.00 91.75 423 MET A C 1
ATOM 3416 O O . MET A 1 423 ? 18.993 10.477 -11.696 1.00 91.75 423 MET A O 1
ATOM 3420 N N . LYS A 1 424 ? 17.685 8.930 -10.765 1.00 90.94 424 LYS A N 1
ATOM 3421 C CA . LYS A 1 424 ? 18.489 8.761 -9.535 1.00 90.94 424 LYS A CA 1
ATOM 3422 C C . LYS A 1 424 ? 19.738 7.892 -9.737 1.00 90.94 424 LYS A C 1
ATOM 3424 O O . LYS A 1 424 ? 20.134 7.145 -8.847 1.00 90.94 424 LYS A O 1
ATOM 3429 N N . PHE A 1 425 ? 20.388 8.006 -10.897 1.00 91.81 425 PHE A N 1
ATOM 3430 C CA . PHE A 1 425 ? 21.504 7.152 -11.324 1.00 91.81 425 PHE A CA 1
ATOM 3431 C C . PHE A 1 425 ? 22.700 7.154 -10.358 1.00 91.81 425 PHE A C 1
ATOM 3433 O O . PHE A 1 425 ? 23.340 6.122 -10.181 1.00 91.81 425 PHE A O 1
ATOM 3440 N N . SER A 1 426 ? 22.994 8.278 -9.696 1.00 90.69 426 SER A N 1
ATOM 3441 C CA . SER A 1 426 ? 24.035 8.349 -8.658 1.00 90.69 426 SER A CA 1
ATOM 3442 C C . SER A 1 426 ? 23.696 7.486 -7.439 1.00 90.69 426 SER A C 1
ATOM 3444 O O . SER A 1 426 ? 24.533 6.703 -7.003 1.00 90.69 426 SER A O 1
ATOM 3446 N N . THR A 1 427 ? 22.461 7.577 -6.942 1.00 90.62 427 THR A N 1
ATOM 3447 C CA . THR A 1 427 ? 21.955 6.778 -5.817 1.00 90.62 427 THR A CA 1
ATOM 3448 C C . THR A 1 427 ? 21.830 5.296 -6.171 1.00 90.62 427 THR A C 1
ATOM 3450 O O . THR A 1 427 ? 22.128 4.443 -5.346 1.00 90.62 427 THR A O 1
ATOM 3453 N N . ILE A 1 428 ? 21.448 4.958 -7.409 1.00 92.38 428 ILE A N 1
ATOM 3454 C CA . ILE A 1 428 ? 21.448 3.556 -7.853 1.00 92.38 428 ILE A CA 1
ATOM 3455 C C . ILE A 1 428 ? 22.879 2.998 -7.838 1.00 92.38 428 ILE A C 1
ATOM 3457 O O . ILE A 1 428 ? 23.088 1.902 -7.330 1.00 92.38 428 ILE A O 1
ATOM 3461 N N . ARG A 1 429 ? 23.871 3.760 -8.327 1.00 90.25 429 ARG A N 1
ATOM 3462 C CA . ARG A 1 429 ? 25.283 3.335 -8.348 1.00 90.25 429 ARG A CA 1
ATOM 3463 C C . ARG A 1 429 ? 25.844 3.052 -6.952 1.00 90.25 429 ARG A C 1
ATOM 3465 O O . ARG A 1 429 ? 26.597 2.091 -6.809 1.00 90.25 429 ARG A O 1
ATOM 3472 N N . THR A 1 430 ? 25.479 3.818 -5.924 1.00 89.94 430 THR A N 1
ATOM 3473 C CA . THR A 1 430 ? 25.898 3.507 -4.545 1.00 89.94 430 THR A CA 1
ATOM 3474 C C . THR A 1 430 ? 25.111 2.335 -3.947 1.00 89.94 430 THR A C 1
ATOM 3476 O O . THR A 1 430 ? 25.697 1.482 -3.285 1.00 89.94 430 THR A O 1
ATOM 3479 N N . MET A 1 431 ? 23.817 2.210 -4.266 1.00 90.38 431 MET A N 1
ATOM 3480 C CA . MET A 1 431 ? 22.950 1.101 -3.841 1.00 90.38 431 MET A CA 1
ATOM 3481 C C . MET A 1 431 ? 23.098 -0.201 -4.661 1.00 90.38 431 MET A C 1
ATOM 3483 O O . MET A 1 431 ? 22.359 -1.154 -4.411 1.00 90.38 431 MET A O 1
ATOM 3487 N N . THR A 1 432 ? 24.031 -0.289 -5.620 1.00 86.94 432 THR A N 1
ATOM 3488 C CA . THR A 1 432 ? 24.190 -1.441 -6.544 1.00 86.94 432 THR A CA 1
ATOM 3489 C C . THR A 1 432 ? 24.219 -2.795 -5.821 1.00 86.94 432 THR A C 1
ATOM 3491 O O . THR A 1 432 ? 23.592 -3.759 -6.263 1.00 86.94 432 THR A O 1
ATOM 3494 N N . SER A 1 433 ? 24.875 -2.857 -4.658 1.00 87.19 433 SER A N 1
ATOM 3495 C CA . SER A 1 433 ? 24.971 -4.056 -3.814 1.00 87.19 433 SER A CA 1
ATOM 3496 C C . SER A 1 433 ? 23.663 -4.458 -3.116 1.00 87.19 433 SER A C 1
ATOM 3498 O O . SER A 1 433 ? 23.498 -5.630 -2.796 1.00 87.19 433 SER A O 1
ATOM 3500 N N . MET A 1 434 ? 22.720 -3.532 -2.900 1.00 89.44 434 MET A N 1
ATOM 3501 C CA . MET A 1 434 ? 21.388 -3.831 -2.342 1.00 89.44 434 MET A CA 1
ATOM 3502 C C . MET A 1 434 ? 20.420 -4.358 -3.409 1.00 89.44 434 MET A C 1
ATOM 3504 O O . MET A 1 434 ? 19.555 -5.192 -3.121 1.00 89.44 434 MET A O 1
ATOM 3508 N N . PHE A 1 435 ? 20.569 -3.870 -4.645 1.00 89.75 435 PHE A N 1
ATOM 3509 C CA . PHE A 1 435 ? 19.795 -4.330 -5.799 1.00 89.75 435 PHE A CA 1
ATOM 3510 C C . PHE A 1 435 ? 20.280 -5.671 -6.359 1.00 89.75 435 PHE A C 1
ATOM 3512 O O . PHE A 1 435 ? 19.496 -6.344 -7.019 1.00 89.75 435 PHE A O 1
ATOM 3519 N N . GLU A 1 436 ? 21.538 -6.052 -6.099 1.00 91.62 436 GLU A N 1
ATOM 3520 C CA . GLU A 1 436 ? 22.174 -7.277 -6.610 1.00 91.62 436 GLU A CA 1
ATOM 3521 C C . GLU A 1 436 ? 21.993 -7.439 -8.134 1.00 91.62 436 GLU A C 1
ATOM 3523 O O . GLU A 1 436 ? 21.605 -8.502 -8.612 1.00 91.62 436 GLU A O 1
ATOM 3528 N N . ILE A 1 437 ? 22.245 -6.369 -8.905 1.00 89.88 437 ILE A N 1
ATOM 3529 C CA . ILE A 1 437 ? 21.836 -6.256 -10.323 1.00 89.88 437 ILE A CA 1
ATOM 3530 C C . ILE A 1 437 ? 22.344 -7.424 -11.190 1.00 89.88 437 ILE A C 1
ATOM 3532 O O . ILE A 1 437 ? 21.609 -7.901 -12.050 1.00 89.88 437 ILE A O 1
ATOM 3536 N N . GLU A 1 438 ? 23.549 -7.937 -10.925 1.00 90.69 438 GLU A N 1
ATOM 3537 C CA . GLU A 1 438 ? 24.128 -9.124 -11.585 1.00 90.69 438 GLU A CA 1
ATOM 3538 C C . GLU A 1 438 ? 23.377 -10.454 -11.344 1.00 90.69 438 GLU A C 1
ATOM 3540 O O . GLU A 1 438 ? 23.614 -11.418 -12.070 1.00 90.69 438 GLU A O 1
ATOM 3545 N N . LYS A 1 439 ? 22.486 -10.524 -10.346 1.00 92.12 439 LYS A N 1
ATOM 3546 C CA . LYS A 1 439 ? 21.723 -11.726 -9.948 1.00 92.12 439 LYS A CA 1
ATOM 3547 C C . LYS A 1 439 ? 20.226 -11.628 -10.251 1.00 92.12 439 LYS A C 1
ATOM 3549 O O . LYS A 1 439 ? 19.515 -12.616 -10.079 1.00 92.12 439 LYS A O 1
ATOM 3554 N N . LEU A 1 440 ? 19.733 -10.457 -10.664 1.00 92.81 440 LEU A N 1
ATOM 3555 C CA . LEU A 1 440 ? 18.310 -10.255 -10.945 1.00 92.81 440 LEU A CA 1
ATOM 3556 C C . LEU A 1 440 ? 17.850 -11.152 -12.114 1.00 92.81 440 LEU A C 1
ATOM 3558 O O . LEU A 1 440 ? 18.583 -11.269 -13.103 1.00 92.81 440 LEU A O 1
ATOM 3562 N N . PRO A 1 441 ? 16.634 -11.736 -12.063 1.00 94.75 441 PRO A N 1
ATOM 3563 C CA . PRO A 1 441 ? 16.122 -12.589 -13.133 1.00 94.75 441 PRO A CA 1
ATOM 3564 C C . PRO A 1 441 ? 16.155 -11.885 -14.493 1.00 94.75 441 PRO A C 1
ATOM 3566 O O . PRO A 1 441 ? 15.561 -10.816 -14.653 1.00 94.75 441 PRO A O 1
ATOM 3569 N N . THR A 1 442 ? 16.829 -12.491 -15.474 1.00 94.06 442 THR A N 1
ATOM 3570 C CA . THR A 1 442 ? 17.184 -11.865 -16.759 1.00 94.06 442 THR A CA 1
ATOM 3571 C C . THR A 1 442 ? 15.985 -11.261 -17.494 1.00 94.06 442 THR A C 1
ATOM 3573 O O . THR A 1 442 ? 16.080 -10.142 -17.988 1.00 94.06 442 THR A O 1
ATOM 3576 N N . GLU A 1 443 ? 14.827 -11.928 -17.500 1.00 94.38 443 GLU A N 1
ATOM 3577 C CA . GLU A 1 443 ? 13.596 -11.390 -18.099 1.00 94.38 443 GLU A CA 1
ATOM 3578 C C . GLU A 1 443 ? 13.064 -10.144 -17.364 1.00 94.38 443 GLU A C 1
ATOM 3580 O O . GLU A 1 443 ? 12.649 -9.171 -17.994 1.00 94.38 443 GLU A O 1
ATOM 3585 N N . GLY A 1 444 ? 13.094 -10.143 -16.029 1.00 93.31 444 GLY A N 1
ATOM 3586 C CA . GLY A 1 444 ? 12.647 -9.009 -15.219 1.00 93.31 444 GLY A CA 1
ATOM 3587 C C . GLY A 1 444 ? 13.590 -7.810 -15.327 1.00 93.31 444 GLY A C 1
ATOM 3588 O O . GLY A 1 444 ? 13.134 -6.672 -15.447 1.00 93.31 444 GLY A O 1
ATOM 3589 N N . ALA A 1 445 ? 14.901 -8.068 -15.345 1.00 94.56 445 ALA A N 1
ATOM 3590 C CA . ALA A 1 445 ? 15.927 -7.053 -15.558 1.00 94.56 445 ALA A CA 1
ATOM 3591 C C . ALA A 1 445 ? 15.865 -6.466 -16.981 1.00 94.56 445 ALA A C 1
ATOM 3593 O O . ALA A 1 445 ? 15.935 -5.247 -17.130 1.00 94.56 445 ALA A O 1
ATOM 3594 N N . LEU A 1 446 ? 15.639 -7.303 -18.004 1.00 94.81 446 LEU A N 1
ATOM 3595 C CA . LEU A 1 446 ? 15.418 -6.876 -19.388 1.00 94.81 446 LEU A CA 1
ATOM 3596 C C . LEU A 1 446 ? 14.222 -5.923 -19.497 1.00 94.81 446 LEU A C 1
ATOM 3598 O O . LEU A 1 446 ? 14.397 -4.790 -19.938 1.00 94.81 446 LEU A O 1
ATOM 3602 N N . ARG A 1 447 ? 13.036 -6.341 -19.032 1.00 95.00 447 ARG A N 1
ATOM 3603 C CA . ARG A 1 447 ? 11.819 -5.509 -19.072 1.00 95.00 447 ARG A CA 1
ATOM 3604 C C . ARG A 1 447 ? 12.015 -4.183 -18.325 1.00 95.00 447 ARG A C 1
ATOM 3606 O O . ARG A 1 447 ? 11.666 -3.132 -18.844 1.00 95.00 447 ARG A O 1
ATOM 3613 N N . CYS A 1 448 ? 12.640 -4.215 -17.143 1.00 95.44 448 CYS A N 1
ATOM 3614 C CA . CYS A 1 448 ? 12.946 -3.013 -16.357 1.00 95.44 448 CYS A CA 1
ATOM 3615 C C . CYS A 1 448 ? 13.887 -2.042 -17.097 1.00 95.44 448 CYS A C 1
ATOM 3617 O O . CYS A 1 448 ? 13.647 -0.832 -17.100 1.00 95.44 448 CYS A O 1
ATOM 3619 N N . MET A 1 449 ? 14.926 -2.564 -17.762 1.00 96.12 449 MET A N 1
ATOM 3620 C CA . MET A 1 449 ? 15.830 -1.780 -18.607 1.00 96.12 449 MET A CA 1
ATOM 3621 C C . MET A 1 449 ? 15.098 -1.181 -19.815 1.00 96.12 449 MET A C 1
ATOM 3623 O O . MET A 1 449 ? 15.276 -0.000 -20.103 1.00 96.12 449 MET A O 1
ATOM 3627 N N . GLU A 1 450 ? 14.279 -1.969 -20.515 1.00 94.06 450 GLU A N 1
ATOM 3628 C CA . GLU A 1 450 ? 13.564 -1.540 -21.722 1.00 94.06 450 GLU A CA 1
ATOM 3629 C C . GLU A 1 450 ? 12.470 -0.512 -21.426 1.00 94.06 450 GLU A C 1
ATOM 3631 O O . GLU A 1 450 ? 12.461 0.546 -22.054 1.00 94.06 450 GLU A O 1
ATOM 3636 N N . ASP A 1 451 ? 11.602 -0.758 -20.440 1.00 94.88 451 ASP A N 1
ATOM 3637 C CA . ASP A 1 451 ? 10.537 0.177 -20.057 1.00 94.88 451 ASP A CA 1
ATOM 3638 C C . ASP A 1 451 ? 11.130 1.535 -19.632 1.00 94.88 451 ASP A C 1
ATOM 3640 O O . ASP A 1 451 ? 10.656 2.592 -20.060 1.00 94.88 451 ASP A O 1
ATOM 3644 N N . ALA A 1 452 ? 12.213 1.530 -18.841 1.00 94.88 452 ALA A N 1
ATOM 3645 C CA . ALA A 1 452 ? 12.899 2.752 -18.418 1.00 94.88 452 ALA A CA 1
ATOM 3646 C C . ALA A 1 452 ? 13.659 3.444 -19.567 1.00 94.88 452 ALA A C 1
ATOM 3648 O O . ALA A 1 452 ? 13.688 4.674 -19.631 1.00 94.88 452 ALA A O 1
ATOM 3649 N N . PHE A 1 453 ? 14.251 2.684 -20.493 1.00 94.44 453 PHE A N 1
ATOM 3650 C CA . PHE A 1 453 ? 14.912 3.224 -21.684 1.00 94.44 453 PHE A CA 1
ATOM 3651 C C . PHE A 1 453 ? 13.901 3.904 -22.617 1.00 94.44 453 PHE A C 1
ATOM 3653 O O . PHE A 1 453 ? 14.072 5.075 -22.968 1.00 94.44 453 PHE A O 1
ATOM 3660 N N . PHE A 1 454 ? 12.817 3.210 -22.981 1.00 91.50 454 PHE A N 1
ATOM 3661 C CA . PHE A 1 454 ? 11.810 3.744 -23.898 1.00 91.50 454 PHE A CA 1
ATOM 3662 C C . PHE A 1 454 ? 11.046 4.929 -23.293 1.00 91.50 454 PHE A C 1
ATOM 3664 O O . PHE A 1 454 ? 10.753 5.884 -24.013 1.00 91.50 454 PHE A O 1
ATOM 3671 N N . HIS A 1 455 ? 10.850 4.957 -21.969 1.00 91.25 455 HIS A N 1
ATOM 3672 C CA . HIS A 1 455 ? 10.315 6.119 -21.250 1.00 91.25 455 HIS A CA 1
ATOM 3673 C C . HIS A 1 455 ? 11.110 7.419 -21.486 1.00 91.25 455 HIS A C 1
ATOM 3675 O O . HIS A 1 455 ? 10.525 8.507 -21.479 1.00 91.25 455 HIS A O 1
ATOM 3681 N N . PHE A 1 456 ? 12.429 7.337 -21.694 1.00 90.62 456 PHE A N 1
ATOM 3682 C CA . PHE A 1 456 ? 13.256 8.490 -22.063 1.00 90.62 456 PHE A CA 1
ATOM 3683 C C . PHE A 1 456 ? 13.373 8.671 -23.582 1.00 90.62 456 PHE A C 1
ATOM 3685 O O . PHE A 1 456 ? 13.284 9.804 -24.056 1.00 90.62 456 PHE A O 1
ATOM 3692 N N . TYR A 1 457 ? 13.484 7.585 -24.353 1.00 87.81 457 TYR A N 1
ATOM 3693 C CA . TYR A 1 457 ? 13.554 7.624 -25.819 1.00 87.81 457 TYR A CA 1
ATOM 3694 C C . TYR A 1 457 ? 12.330 8.305 -26.459 1.00 87.81 457 TYR A C 1
ATOM 3696 O O . TYR A 1 457 ? 12.477 9.195 -27.300 1.00 87.81 457 TYR A O 1
ATOM 3704 N N . ASP A 1 458 ? 11.118 7.972 -26.004 1.00 85.81 458 ASP A N 1
ATOM 3705 C CA . ASP A 1 458 ? 9.880 8.607 -26.475 1.00 85.81 458 ASP A CA 1
ATOM 3706 C C . ASP A 1 458 ? 9.880 10.124 -26.211 1.00 85.81 458 ASP A C 1
ATOM 3708 O O . ASP A 1 458 ? 9.404 10.913 -27.033 1.00 85.81 458 ASP A O 1
ATOM 3712 N N . LYS A 1 459 ? 10.471 10.561 -25.091 1.00 83.50 459 LYS A N 1
ATOM 3713 C CA . LYS A 1 459 ? 10.596 11.984 -24.742 1.00 83.50 459 LYS A CA 1
ATOM 3714 C C . LYS A 1 459 ? 11.621 12.712 -25.613 1.00 83.50 459 LYS A C 1
ATOM 3716 O O . LYS A 1 459 ? 11.385 13.870 -25.952 1.00 83.50 459 LYS A O 1
ATOM 3721 N N . CYS A 1 460 ? 12.706 12.051 -26.029 1.00 80.38 460 CYS A N 1
ATOM 3722 C CA . CYS A 1 460 ? 13.649 12.592 -27.019 1.00 80.38 460 CYS A CA 1
ATOM 3723 C C . CYS A 1 460 ? 12.980 12.867 -28.379 1.00 80.38 460 CYS A C 1
ATOM 3725 O O . CYS A 1 460 ? 13.320 13.838 -29.050 1.00 80.38 460 CYS A O 1
ATOM 3727 N N . ASN A 1 461 ? 12.023 12.024 -28.776 1.00 68.44 461 ASN A N 1
ATOM 3728 C CA . ASN A 1 461 ? 11.271 12.144 -30.030 1.00 68.44 461 ASN A CA 1
ATOM 3729 C C . ASN A 1 461 ? 10.167 13.227 -29.956 1.00 68.44 461 ASN A C 1
ATOM 3731 O O . ASN A 1 461 ? 9.867 13.898 -30.944 1.00 68.44 461 ASN A O 1
ATOM 3735 N N . ALA A 1 462 ? 9.580 13.436 -28.772 1.00 64.50 462 ALA A N 1
ATOM 3736 C CA . ALA A 1 462 ? 8.560 14.461 -28.540 1.00 64.50 462 ALA A CA 1
ATOM 3737 C C . ALA A 1 462 ? 9.127 15.886 -28.362 1.00 64.50 462 ALA A C 1
ATOM 3739 O O . ALA A 1 462 ? 8.501 16.848 -28.809 1.00 64.50 462 ALA A O 1
ATOM 3740 N N . ALA A 1 463 ? 10.288 16.040 -27.711 1.00 54.44 463 ALA A N 1
ATOM 3741 C CA . ALA A 1 463 ? 10.860 17.340 -27.352 1.00 54.44 463 ALA A CA 1
ATOM 3742 C C . ALA A 1 463 ? 12.137 17.652 -28.148 1.00 54.44 463 ALA A C 1
ATOM 3744 O O . ALA A 1 463 ? 13.221 17.136 -27.860 1.00 54.44 463 ALA A O 1
ATOM 3745 N N . SER A 1 464 ? 12.037 18.558 -29.124 1.00 53.38 464 SER A N 1
ATOM 3746 C CA . SER A 1 464 ? 13.190 18.988 -29.915 1.00 53.38 464 SER A CA 1
ATOM 3747 C C . SER A 1 464 ? 14.280 19.622 -29.029 1.00 53.38 464 SER A C 1
ATOM 3749 O O . SER A 1 464 ? 14.068 20.652 -28.397 1.00 53.38 464 SER A O 1
ATOM 3751 N N . ARG A 1 465 ? 15.483 19.020 -29.063 1.00 57.75 465 ARG A N 1
ATOM 3752 C CA . ARG A 1 465 ? 16.755 19.443 -28.420 1.00 57.75 465 ARG A CA 1
ATOM 3753 C C . ARG A 1 465 ? 17.046 19.002 -26.970 1.00 57.75 465 ARG A C 1
ATOM 3755 O O . ARG A 1 465 ? 18.115 19.362 -26.486 1.00 57.75 465 ARG A O 1
ATOM 3762 N N . ASN A 1 466 ? 16.218 18.216 -26.271 1.00 68.25 466 ASN A N 1
ATOM 3763 C CA . ASN A 1 466 ? 16.520 17.884 -24.861 1.00 68.25 466 ASN A CA 1
ATOM 3764 C C . ASN A 1 466 ? 17.577 16.760 -24.683 1.00 68.25 466 ASN A C 1
ATOM 3766 O O . ASN A 1 466 ? 17.223 15.589 -24.524 1.00 68.25 466 ASN A O 1
ATOM 3770 N N . THR A 1 467 ? 18.875 17.104 -24.686 1.00 77.50 467 THR A N 1
ATOM 3771 C CA . THR A 1 467 ? 19.995 16.138 -24.548 1.00 77.50 467 THR A CA 1
ATOM 3772 C C . THR A 1 467 ? 19.933 15.324 -23.257 1.00 77.50 467 THR A C 1
ATOM 3774 O O . THR A 1 467 ? 20.202 14.124 -23.286 1.00 77.50 467 THR A O 1
ATOM 3777 N N . ALA A 1 468 ? 19.451 15.922 -22.162 1.00 84.31 468 ALA A N 1
ATOM 3778 C CA . ALA A 1 468 ? 19.328 15.278 -20.856 1.00 84.31 468 ALA A CA 1
ATOM 3779 C C . ALA A 1 468 ? 18.462 14.001 -20.871 1.00 84.31 468 ALA A C 1
ATOM 3781 O O . ALA A 1 468 ? 18.636 13.126 -20.026 1.00 84.31 468 ALA A O 1
ATOM 3782 N N . HIS A 1 469 ? 17.536 13.844 -21.828 1.00 86.81 469 HIS A N 1
ATOM 3783 C CA . HIS A 1 469 ? 16.792 12.588 -21.996 1.00 86.81 469 HIS A CA 1
ATOM 3784 C C . HIS A 1 469 ? 17.597 11.508 -22.735 1.00 86.81 469 HIS A C 1
ATOM 3786 O O . HIS A 1 469 ? 17.447 10.329 -22.425 1.00 86.81 469 HIS A O 1
ATOM 3792 N N . THR A 1 470 ? 18.500 11.887 -23.644 1.00 87.38 470 THR A N 1
ATOM 3793 C CA . THR A 1 470 ? 19.419 10.939 -24.303 1.00 87.38 470 THR A CA 1
ATOM 3794 C C . THR A 1 470 ? 20.493 10.473 -23.315 1.00 87.38 470 THR A C 1
ATOM 3796 O O . THR A 1 470 ? 20.739 9.276 -23.185 1.00 87.38 470 THR A O 1
ATOM 3799 N N . GLU A 1 471 ? 21.038 11.400 -22.523 1.00 91.12 471 GLU A N 1
ATOM 3800 C CA . GLU A 1 471 ? 21.958 11.119 -21.411 1.00 91.12 471 GLU A CA 1
ATOM 3801 C C . GLU A 1 471 ? 21.310 10.223 -20.337 1.00 91.12 471 GLU A C 1
ATOM 3803 O O . GLU A 1 471 ? 21.942 9.287 -19.841 1.00 91.12 471 GLU A O 1
ATOM 3808 N N . ALA A 1 472 ? 20.028 10.444 -20.013 1.00 92.06 472 ALA A N 1
ATOM 3809 C CA . ALA A 1 472 ? 19.272 9.573 -19.113 1.00 92.06 472 ALA A CA 1
ATOM 3810 C C . ALA A 1 472 ? 19.044 8.173 -19.707 1.00 92.06 472 ALA A C 1
ATOM 3812 O O . ALA A 1 472 ? 19.272 7.186 -19.012 1.00 92.06 472 ALA A O 1
ATOM 3813 N N . ALA A 1 473 ? 18.666 8.057 -20.986 1.00 92.75 473 ALA A N 1
ATOM 3814 C CA . ALA A 1 473 ? 18.512 6.763 -21.655 1.00 92.75 473 ALA A CA 1
ATOM 3815 C C . ALA A 1 473 ? 19.833 5.968 -21.688 1.00 92.75 473 ALA A C 1
ATOM 3817 O O . ALA A 1 473 ? 19.844 4.774 -21.388 1.00 92.75 473 ALA A O 1
ATOM 3818 N N . ALA A 1 474 ? 20.963 6.630 -21.957 1.00 93.69 474 ALA A N 1
ATOM 3819 C CA . ALA A 1 474 ? 22.289 6.021 -21.854 1.00 93.69 474 ALA A CA 1
ATOM 3820 C C . ALA A 1 474 ? 22.625 5.604 -20.406 1.00 93.69 474 ALA A C 1
ATOM 3822 O O . ALA A 1 474 ? 23.152 4.515 -20.182 1.00 93.69 474 ALA A O 1
ATOM 3823 N N . SER A 1 475 ? 22.252 6.419 -19.414 1.00 95.44 475 SER A N 1
ATOM 3824 C CA . SER A 1 475 ? 22.457 6.123 -17.988 1.00 95.44 475 SER A CA 1
ATOM 3825 C C . SER A 1 475 ? 21.614 4.942 -17.481 1.00 95.44 475 SER A C 1
ATOM 3827 O O . SER A 1 475 ? 22.065 4.215 -16.591 1.00 95.44 475 SER A O 1
ATOM 3829 N N . VAL A 1 476 ? 20.432 4.690 -18.066 1.00 95.88 476 VAL A N 1
ATOM 3830 C CA . VAL A 1 476 ? 19.670 3.444 -17.851 1.00 95.88 476 VAL A CA 1
ATOM 3831 C C . VAL A 1 476 ? 20.494 2.247 -18.325 1.00 95.88 476 VAL A C 1
ATOM 3833 O O . VAL A 1 476 ? 20.722 1.326 -17.545 1.00 95.88 476 VAL A O 1
ATOM 3836 N N . LEU A 1 477 ? 21.007 2.275 -19.561 1.00 95.38 477 LEU A N 1
ATOM 3837 C CA . LEU A 1 477 ? 21.817 1.178 -20.104 1.00 95.38 477 LEU A CA 1
ATOM 3838 C C . LEU A 1 477 ? 23.079 0.926 -19.261 1.00 95.38 477 LEU A C 1
ATOM 3840 O O . LEU A 1 477 ? 23.383 -0.220 -18.938 1.00 95.38 477 LEU A O 1
ATOM 3844 N N . ASP A 1 478 ? 23.786 1.979 -18.848 1.00 94.62 478 ASP A N 1
ATOM 3845 C CA . ASP A 1 478 ? 24.970 1.871 -17.985 1.00 94.62 478 ASP A CA 1
ATOM 3846 C C . ASP A 1 478 ? 24.669 1.279 -16.597 1.00 94.62 478 ASP A C 1
ATOM 3848 O O . ASP A 1 478 ? 25.546 0.656 -16.001 1.00 94.62 478 ASP A O 1
ATOM 3852 N N . THR A 1 479 ? 23.441 1.425 -16.088 1.00 94.69 479 THR A N 1
ATOM 3853 C CA . THR A 1 479 ? 23.027 0.835 -14.802 1.00 94.69 479 THR A CA 1
ATOM 3854 C C . THR A 1 479 ? 22.999 -0.697 -14.860 1.00 94.69 479 THR A C 1
ATOM 3856 O O . THR A 1 479 ? 23.360 -1.358 -13.892 1.00 94.69 479 THR A O 1
ATOM 3859 N N . PHE A 1 480 ? 22.652 -1.279 -16.012 1.00 94.75 480 PHE A N 1
ATOM 3860 C CA . PHE A 1 480 ? 22.627 -2.733 -16.223 1.00 94.75 480 PHE A CA 1
ATOM 3861 C C . PHE A 1 480 ? 23.944 -3.292 -16.790 1.00 94.75 480 PHE A C 1
ATOM 3863 O O . PHE A 1 480 ? 23.994 -4.438 -17.232 1.00 94.75 480 PHE A O 1
ATOM 3870 N N . ARG A 1 481 ? 25.037 -2.514 -16.777 1.00 92.62 481 ARG A N 1
ATOM 3871 C CA . ARG A 1 481 ? 26.340 -2.902 -17.354 1.00 92.62 481 ARG A CA 1
ATOM 3872 C C . ARG A 1 481 ? 26.937 -4.188 -16.764 1.00 92.62 481 ARG A C 1
ATOM 3874 O O . ARG A 1 481 ? 27.696 -4.861 -17.459 1.00 92.62 481 ARG A O 1
ATOM 3881 N N . GLU A 1 482 ? 26.626 -4.508 -15.511 1.00 90.44 482 GLU A N 1
ATOM 3882 C CA . GLU A 1 482 ? 27.139 -5.696 -14.811 1.00 90.44 482 GLU A CA 1
ATOM 3883 C C . GLU A 1 482 ? 26.325 -6.971 -15.112 1.00 90.44 482 GLU A C 1
ATOM 3885 O O . GLU A 1 482 ? 26.844 -8.079 -14.965 1.00 90.44 482 GLU A O 1
ATOM 3890 N N . HIS A 1 483 ? 25.088 -6.833 -15.611 1.00 92.62 483 HIS A N 1
ATOM 3891 C CA . HIS A 1 483 ? 24.236 -7.960 -16.006 1.00 92.62 483 HIS A CA 1
ATOM 3892 C C . HIS A 1 483 ? 24.646 -8.474 -17.394 1.00 92.62 483 HIS A C 1
ATOM 3894 O O . HIS A 1 483 ? 24.364 -7.860 -18.427 1.00 92.62 483 HIS A O 1
ATOM 3900 N N . LYS A 1 484 ? 25.384 -9.589 -17.415 1.00 91.31 484 LYS A N 1
ATOM 3901 C CA . LYS A 1 484 ? 26.064 -10.105 -18.616 1.00 91.31 484 LYS A CA 1
ATOM 3902 C C . LYS A 1 484 ? 25.090 -10.524 -19.715 1.00 91.31 484 LYS A C 1
ATOM 3904 O O . LYS A 1 484 ? 25.342 -10.214 -20.877 1.00 91.31 484 LYS A O 1
ATOM 3909 N N . ASP A 1 485 ? 23.980 -11.157 -19.353 1.00 92.31 485 ASP A N 1
ATOM 3910 C CA . ASP A 1 485 ? 22.985 -11.665 -20.304 1.00 92.31 485 ASP A CA 1
ATOM 3911 C C . ASP A 1 485 ? 22.319 -10.533 -21.103 1.00 92.31 485 ASP A C 1
ATOM 3913 O O . ASP A 1 485 ? 21.933 -10.712 -22.255 1.00 92.31 485 ASP A O 1
ATOM 3917 N N . LEU A 1 486 ? 22.223 -9.333 -20.519 1.00 92.81 486 LEU A N 1
ATOM 3918 C CA . LEU A 1 486 ? 21.637 -8.162 -21.177 1.00 92.81 486 LEU A CA 1
ATOM 3919 C C . LEU A 1 486 ? 22.596 -7.481 -22.167 1.00 92.81 486 LEU A C 1
ATOM 3921 O O . LEU A 1 486 ? 22.210 -6.505 -22.811 1.00 92.81 486 LEU A O 1
ATOM 3925 N N . CYS A 1 487 ? 23.844 -7.946 -22.304 1.00 91.00 487 CYS A N 1
ATOM 3926 C CA . CYS A 1 487 ? 24.892 -7.218 -23.022 1.00 91.00 487 CYS A CA 1
ATOM 3927 C C . CYS A 1 487 ? 24.567 -6.969 -24.505 1.00 91.00 487 CYS A C 1
ATOM 3929 O O . CYS A 1 487 ? 24.762 -5.849 -24.976 1.00 91.00 487 CYS A O 1
ATOM 3931 N N . GLU A 1 488 ? 24.041 -7.961 -25.228 1.00 88.88 488 GLU A N 1
ATOM 3932 C CA . GLU A 1 488 ? 23.684 -7.824 -26.650 1.00 88.88 488 GLU A CA 1
ATOM 3933 C C . GLU A 1 488 ? 22.535 -6.828 -26.849 1.00 88.88 488 GLU A C 1
ATOM 3935 O O . GLU A 1 488 ? 22.642 -5.881 -27.633 1.00 88.88 488 GLU A O 1
ATOM 3940 N N . ARG A 1 489 ? 21.456 -6.961 -26.067 1.00 91.00 489 ARG A N 1
ATOM 3941 C CA . ARG A 1 489 ? 20.313 -6.043 -26.148 1.00 91.00 489 ARG A CA 1
ATOM 3942 C C . ARG A 1 489 ? 20.690 -4.623 -25.723 1.00 91.00 489 ARG A C 1
ATOM 3944 O O . ARG A 1 489 ? 20.284 -3.665 -26.373 1.00 91.00 489 ARG A O 1
ATOM 3951 N N . ARG A 1 490 ? 21.542 -4.476 -24.706 1.00 92.88 490 ARG A N 1
ATOM 3952 C CA . ARG A 1 490 ? 22.113 -3.191 -24.276 1.00 92.88 490 ARG A CA 1
ATOM 3953 C C . ARG A 1 490 ? 22.973 -2.542 -25.371 1.00 92.88 490 ARG A C 1
ATOM 3955 O O . ARG A 1 490 ? 22.943 -1.321 -25.508 1.00 92.88 490 ARG A O 1
ATOM 3962 N N . GLN A 1 491 ? 23.698 -3.323 -26.180 1.00 90.25 491 GLN A N 1
ATOM 3963 C CA . GLN A 1 491 ? 24.404 -2.812 -27.367 1.00 90.25 491 GLN A CA 1
ATOM 3964 C C . GLN A 1 491 ? 23.429 -2.361 -28.464 1.00 90.25 491 GLN A C 1
ATOM 3966 O O . GLN A 1 491 ? 23.595 -1.262 -28.986 1.00 90.25 491 GLN A O 1
ATOM 3971 N N . SER A 1 492 ? 22.394 -3.152 -28.768 1.00 89.50 492 SER A N 1
ATOM 3972 C CA . SER A 1 492 ? 21.341 -2.802 -29.738 1.00 89.50 492 SER A CA 1
ATOM 3973 C C . SER A 1 492 ? 20.624 -1.492 -29.355 1.00 89.50 492 SER A C 1
ATOM 3975 O O . SER A 1 492 ? 20.535 -0.572 -30.169 1.00 89.50 492 SER A O 1
ATOM 3977 N N . LEU A 1 493 ? 20.229 -1.325 -28.086 1.00 91.44 493 LEU A N 1
ATOM 3978 C CA . LEU A 1 493 ? 19.622 -0.082 -27.583 1.00 91.44 493 LEU A CA 1
ATOM 3979 C C . LEU A 1 493 ? 20.611 1.102 -27.542 1.00 91.44 493 LEU A C 1
ATOM 3981 O O . LEU A 1 493 ? 20.223 2.241 -27.795 1.00 91.44 493 LEU A O 1
ATOM 3985 N N . SER A 1 494 ? 21.901 0.859 -27.281 1.00 92.81 494 SER A N 1
ATOM 3986 C CA . SER A 1 494 ? 22.937 1.900 -27.376 1.00 92.81 494 SER A CA 1
ATOM 3987 C C . SER A 1 494 ? 23.152 2.365 -28.821 1.00 92.81 494 SER A C 1
ATOM 3989 O O . SER A 1 494 ? 23.322 3.561 -29.062 1.00 92.81 494 SER A O 1
ATOM 3991 N N . ALA A 1 495 ? 23.086 1.447 -29.788 1.00 91.06 495 ALA A N 1
ATOM 3992 C CA . ALA A 1 495 ? 23.117 1.774 -31.206 1.00 91.06 495 ALA A CA 1
ATOM 3993 C C . ALA A 1 495 ? 21.874 2.580 -31.628 1.00 91.06 495 ALA A C 1
ATOM 3995 O O . ALA A 1 495 ? 22.012 3.564 -32.350 1.00 91.06 495 ALA A O 1
ATOM 3996 N N . LEU A 1 496 ? 20.683 2.254 -31.104 1.00 90.38 496 LEU A N 1
ATOM 3997 C CA . LEU A 1 496 ? 19.447 3.014 -31.351 1.00 90.38 496 LEU A CA 1
ATOM 3998 C C . LEU A 1 496 ? 19.555 4.496 -30.940 1.00 90.38 496 LEU A C 1
ATOM 4000 O O . LEU A 1 496 ? 19.063 5.364 -31.663 1.00 90.38 496 LEU A O 1
ATOM 4004 N N . LEU A 1 497 ? 20.221 4.801 -29.816 1.00 89.56 497 LEU A N 1
ATOM 4005 C CA . LEU A 1 497 ? 20.478 6.191 -29.404 1.00 89.56 497 LEU A CA 1
ATOM 4006 C C . LEU A 1 497 ? 21.383 6.922 -30.402 1.00 89.56 497 LEU A C 1
ATOM 4008 O O . LEU A 1 497 ? 21.046 8.021 -30.832 1.00 89.56 497 LEU A O 1
ATOM 4012 N N . LYS A 1 498 ? 22.481 6.298 -30.837 1.00 89.94 498 LYS A N 1
ATOM 4013 C CA . LYS A 1 498 ? 23.398 6.912 -31.811 1.00 89.94 498 LYS A CA 1
ATOM 4014 C C . LYS A 1 498 ? 22.763 7.080 -33.189 1.00 89.94 498 LYS A C 1
ATOM 4016 O O . LYS A 1 498 ? 22.996 8.088 -33.839 1.00 89.94 498 LYS A O 1
ATOM 4021 N N . VAL A 1 499 ? 21.945 6.123 -33.637 1.00 89.81 499 VAL A N 1
ATOM 4022 C CA . VAL A 1 499 ? 21.162 6.239 -34.881 1.00 89.81 499 VAL A CA 1
ATOM 4023 C C . VAL A 1 499 ? 20.241 7.464 -34.805 1.00 89.81 499 VAL A C 1
ATOM 4025 O O . VAL A 1 499 ? 20.181 8.242 -35.756 1.00 89.81 499 VAL A O 1
ATOM 4028 N N . PHE A 1 500 ? 19.587 7.695 -33.661 1.00 87.56 500 PHE A N 1
ATOM 4029 C CA . PHE A 1 500 ? 18.801 8.909 -33.409 1.00 87.56 500 PHE A CA 1
ATOM 4030 C C . PHE A 1 500 ? 19.655 10.193 -33.432 1.00 87.56 500 PHE A C 1
ATOM 4032 O O . PHE A 1 500 ? 19.260 11.177 -34.061 1.00 87.56 500 PHE A O 1
ATOM 4039 N N . GLU A 1 501 ? 20.831 10.194 -32.800 1.00 87.50 501 GLU A N 1
ATOM 4040 C CA . GLU A 1 501 ? 21.741 11.349 -32.786 1.00 87.50 501 GLU A CA 1
ATOM 4041 C C . GLU A 1 501 ? 22.294 11.681 -34.182 1.00 87.50 501 GLU A C 1
ATOM 4043 O O . GLU A 1 501 ? 22.234 12.837 -34.605 1.00 87.50 501 GLU A O 1
ATOM 4048 N N . LEU A 1 502 ? 22.735 10.673 -34.939 1.00 89.44 502 LEU A N 1
ATOM 4049 C CA . LEU A 1 502 ? 23.262 10.819 -36.298 1.00 89.44 502 LEU A CA 1
ATOM 4050 C C . LEU A 1 502 ? 22.184 11.287 -37.284 1.00 89.44 502 LEU A C 1
ATOM 4052 O O . LEU A 1 502 ? 22.438 12.187 -38.082 1.00 89.44 502 LEU A O 1
ATOM 4056 N N . LEU A 1 503 ? 20.955 10.760 -37.208 1.00 87.62 503 LEU A N 1
ATOM 4057 C CA . LEU A 1 503 ? 19.834 11.254 -38.023 1.00 87.62 503 LEU A CA 1
ATOM 4058 C C . LEU A 1 503 ? 19.456 12.703 -37.678 1.00 87.62 503 LEU A C 1
ATOM 4060 O O . LEU A 1 503 ? 19.050 13.459 -38.561 1.00 87.62 503 LEU A O 1
ATOM 4064 N N . ARG A 1 504 ? 19.618 13.122 -36.417 1.00 84.75 504 ARG A N 1
ATOM 4065 C CA . ARG A 1 504 ? 19.433 14.520 -35.996 1.00 84.75 504 ARG A CA 1
ATOM 4066 C C . ARG A 1 504 ? 20.528 15.431 -36.565 1.00 84.75 504 ARG A C 1
ATOM 4068 O O . ARG A 1 504 ? 20.206 16.526 -37.020 1.00 84.75 504 ARG A O 1
ATOM 4075 N N . GLU A 1 505 ? 21.787 14.993 -36.575 1.00 86.38 505 GLU A N 1
ATOM 4076 C CA . GLU A 1 505 ? 22.909 15.727 -37.187 1.00 86.38 505 GLU A CA 1
ATOM 4077 C C . GLU A 1 505 ? 22.776 15.835 -38.712 1.00 86.38 505 GLU A C 1
ATOM 4079 O O . GLU A 1 505 ? 22.958 16.914 -39.274 1.00 86.38 505 GLU A O 1
ATOM 4084 N N . LEU A 1 506 ? 22.337 14.758 -39.371 1.00 86.38 506 LEU A N 1
ATOM 4085 C CA . LEU A 1 506 ? 22.010 14.708 -40.803 1.00 86.38 506 LEU A CA 1
ATOM 4086 C C . LEU A 1 506 ? 20.694 15.442 -41.159 1.00 86.38 506 LEU A C 1
ATOM 4088 O O . LEU A 1 506 ? 20.217 15.354 -42.289 1.00 86.38 506 LEU A O 1
ATOM 4092 N N . GLN A 1 507 ? 20.115 16.190 -40.210 1.00 82.56 507 GLN A N 1
ATOM 4093 C CA . GLN A 1 507 ? 18.909 17.016 -40.361 1.00 82.56 507 GLN A CA 1
ATOM 4094 C C . GLN A 1 507 ? 17.669 16.238 -40.844 1.00 82.56 507 GLN A C 1
ATOM 4096 O O . GLN A 1 507 ? 16.794 16.796 -41.510 1.00 82.56 507 GLN A O 1
ATOM 4101 N N . ALA A 1 508 ? 17.567 14.962 -40.462 1.00 81.94 508 ALA A N 1
ATOM 4102 C CA . ALA A 1 508 ? 16.548 14.011 -40.904 1.00 81.94 508 ALA A CA 1
ATOM 4103 C C . ALA A 1 508 ? 15.647 13.472 -39.760 1.00 81.94 508 ALA A C 1
ATOM 4105 O O . ALA A 1 508 ? 15.473 12.258 -39.620 1.00 81.94 508 ALA A O 1
ATOM 4106 N N . PRO A 1 509 ? 15.027 14.342 -38.930 1.00 74.06 509 PRO A N 1
ATOM 4107 C CA . PRO A 1 509 ? 14.231 13.923 -37.770 1.00 74.06 509 PRO A CA 1
ATOM 4108 C C . PRO A 1 509 ? 12.925 13.196 -38.139 1.00 74.06 509 PRO A C 1
ATOM 4110 O O . PRO A 1 509 ? 12.310 12.570 -37.281 1.00 74.06 509 PRO A O 1
ATOM 4113 N N . SER A 1 510 ? 12.496 13.261 -39.401 1.00 75.69 510 SER A N 1
ATOM 4114 C CA . SER A 1 510 ? 11.367 12.500 -39.951 1.00 75.69 510 SER A CA 1
ATOM 4115 C C . SER A 1 510 ? 11.541 10.991 -39.754 1.00 75.69 510 SER A C 1
ATOM 4117 O O . SER A 1 510 ? 10.611 10.326 -39.304 1.00 75.69 510 SER A O 1
ATOM 4119 N N . PHE A 1 511 ? 12.744 10.472 -40.011 1.00 75.44 511 PHE A N 1
ATOM 4120 C CA . PHE A 1 511 ? 13.061 9.041 -39.947 1.00 75.44 511 PHE A CA 1
ATOM 4121 C C . PHE A 1 511 ? 13.095 8.480 -38.517 1.00 75.44 511 PHE A C 1
ATOM 4123 O O . PHE A 1 511 ? 12.986 7.273 -38.333 1.00 75.44 511 PHE A O 1
ATOM 4130 N N . VAL A 1 512 ? 13.199 9.336 -37.493 1.00 73.00 512 VAL A N 1
ATOM 4131 C CA . VAL A 1 512 ? 13.276 8.921 -36.080 1.00 73.00 512 VAL A CA 1
ATOM 4132 C C . VAL A 1 512 ? 12.004 8.216 -35.610 1.00 73.00 512 VAL A C 1
ATOM 4134 O O . VAL A 1 512 ? 12.074 7.255 -34.845 1.00 73.00 512 VAL A O 1
ATOM 4137 N N . ARG A 1 513 ? 10.830 8.686 -36.049 1.00 66.00 513 ARG A N 1
ATOM 4138 C CA . ARG A 1 513 ? 9.533 8.223 -35.524 1.00 66.00 513 ARG A CA 1
ATOM 4139 C C . ARG A 1 513 ? 9.242 6.753 -35.816 1.00 66.00 513 ARG A C 1
ATOM 4141 O O . ARG A 1 513 ? 8.490 6.132 -35.071 1.00 66.00 513 ARG A O 1
ATOM 4148 N N . ASP A 1 514 ? 9.868 6.209 -36.851 1.00 65.31 514 ASP A N 1
ATOM 4149 C CA . ASP A 1 514 ? 9.691 4.836 -37.308 1.00 65.31 514 ASP A CA 1
ATOM 4150 C C . ASP A 1 514 ? 10.669 3.828 -36.678 1.00 65.31 514 ASP A C 1
ATOM 4152 O O . ASP A 1 514 ? 10.452 2.624 -36.789 1.00 65.31 514 ASP A O 1
ATOM 4156 N N . LEU A 1 515 ? 11.709 4.276 -35.964 1.00 69.50 515 LEU A N 1
ATOM 4157 C CA . LEU A 1 515 ? 12.762 3.395 -35.425 1.00 69.50 515 LEU A CA 1
ATOM 4158 C C . LEU A 1 515 ? 12.329 2.523 -34.232 1.00 69.50 515 LEU A C 1
ATOM 4160 O O . LEU A 1 515 ? 13.095 1.669 -33.790 1.00 69.50 515 LEU A O 1
ATOM 4164 N N . ARG A 1 516 ? 11.125 2.742 -33.686 1.00 67.56 516 ARG A N 1
ATOM 4165 C CA . ARG A 1 516 ? 10.586 1.968 -32.554 1.00 67.56 516 ARG A CA 1
ATOM 4166 C C . ARG A 1 516 ? 9.884 0.671 -32.980 1.00 67.56 516 ARG A C 1
ATOM 4168 O O . ARG A 1 516 ? 9.721 -0.215 -32.147 1.00 67.56 516 ARG A O 1
ATOM 4175 N N . SER A 1 517 ? 9.430 0.551 -34.230 1.00 59.69 517 SER A N 1
ATOM 4176 C CA . SER A 1 517 ? 8.729 -0.660 -34.681 1.00 59.69 517 SER A CA 1
ATOM 4177 C C . SER A 1 517 ? 9.681 -1.847 -34.834 1.00 59.69 517 SER A C 1
ATOM 4179 O O . SER A 1 517 ? 10.777 -1.692 -35.362 1.00 59.69 517 SER A O 1
ATOM 4181 N N . GLU A 1 518 ? 9.210 -3.042 -34.472 1.00 58.31 518 GLU A N 1
ATOM 4182 C CA . GLU A 1 518 ? 9.909 -4.324 -34.683 1.00 58.31 518 GLU A CA 1
ATOM 4183 C C . GLU A 1 518 ? 10.080 -4.689 -36.177 1.00 58.31 518 GLU A C 1
ATOM 4185 O O . GLU A 1 518 ? 10.748 -5.668 -36.505 1.00 58.31 518 GLU A O 1
ATOM 4190 N N . ASP A 1 519 ? 9.524 -3.878 -37.089 1.00 59.62 519 ASP A N 1
ATOM 4191 C CA . ASP A 1 519 ? 9.778 -3.901 -38.533 1.00 59.62 519 ASP A CA 1
ATOM 4192 C C . ASP A 1 519 ? 11.271 -3.677 -38.849 1.00 59.62 519 ASP A C 1
ATOM 4194 O O . ASP A 1 519 ? 11.723 -2.563 -39.139 1.00 59.62 519 ASP A O 1
ATOM 4198 N N . THR A 1 520 ? 12.040 -4.767 -38.882 1.00 63.16 520 THR A N 1
ATOM 4199 C CA . THR A 1 520 ? 13.458 -4.797 -39.290 1.00 63.16 520 THR A CA 1
ATOM 4200 C C . THR A 1 520 ? 13.708 -4.232 -40.693 1.00 63.16 520 THR A C 1
ATOM 4202 O O . THR A 1 520 ? 14.832 -3.851 -41.020 1.00 63.16 520 THR A O 1
ATOM 4205 N N . THR A 1 521 ? 12.661 -4.126 -41.515 1.00 66.75 521 THR A N 1
ATOM 4206 C CA . THR A 1 521 ? 12.664 -3.498 -42.843 1.00 66.75 521 THR A CA 1
ATOM 4207 C C . THR A 1 521 ? 12.875 -1.984 -42.799 1.00 66.75 521 THR A C 1
ATOM 4209 O O . THR A 1 521 ? 13.439 -1.431 -43.741 1.00 66.75 521 THR A O 1
ATOM 4212 N N . LYS A 1 522 ? 12.468 -1.297 -41.721 1.00 72.38 522 LYS A N 1
ATOM 4213 C CA . LYS A 1 522 ? 12.676 0.156 -41.565 1.00 72.38 522 LYS A CA 1
ATOM 4214 C C . LYS A 1 522 ? 14.063 0.498 -41.028 1.00 72.38 522 LYS A C 1
ATOM 4216 O O . LYS A 1 522 ? 14.591 1.561 -41.336 1.00 72.38 522 LYS A O 1
ATOM 4221 N N . THR A 1 523 ? 14.663 -0.409 -40.259 1.00 77.56 523 THR A N 1
ATOM 4222 C CA . THR A 1 523 ? 16.058 -0.321 -39.798 1.00 77.56 523 THR A CA 1
ATOM 4223 C C . THR A 1 523 ? 17.046 -0.958 -40.782 1.00 77.56 523 THR A C 1
ATOM 4225 O O . THR A 1 523 ? 18.237 -1.051 -40.487 1.00 77.56 523 THR A O 1
ATOM 4228 N N . ASP A 1 524 ? 16.583 -1.379 -41.964 1.00 84.06 524 ASP A N 1
ATOM 4229 C CA . ASP A 1 524 ? 17.435 -1.919 -43.019 1.00 84.06 524 ASP A CA 1
ATOM 4230 C C . ASP A 1 524 ? 18.286 -0.822 -43.670 1.00 84.06 524 ASP A C 1
ATOM 4232 O O . ASP A 1 524 ? 17.781 0.197 -44.144 1.00 84.06 524 ASP A O 1
ATOM 4236 N N . ILE A 1 525 ? 19.592 -1.056 -43.738 1.00 86.88 525 ILE A N 1
ATOM 4237 C CA . ILE A 1 525 ? 20.585 -0.150 -44.325 1.00 86.88 525 ILE A CA 1
ATOM 4238 C C . ILE A 1 525 ? 20.300 0.085 -45.812 1.00 86.88 525 ILE A C 1
ATOM 4240 O O . ILE A 1 525 ? 20.464 1.204 -46.304 1.00 86.88 525 ILE A O 1
ATOM 4244 N N . HIS A 1 526 ? 19.814 -0.944 -46.511 1.00 87.62 526 HIS A N 1
ATOM 4245 C CA . HIS A 1 526 ? 19.466 -0.900 -47.928 1.00 87.62 526 HIS A CA 1
ATOM 4246 C C . HIS A 1 526 ? 18.135 -0.186 -48.211 1.00 87.62 526 HIS A C 1
ATOM 4248 O O . HIS A 1 526 ? 17.812 0.062 -49.372 1.00 87.62 526 HIS A O 1
ATOM 4254 N N . VAL A 1 527 ? 17.379 0.179 -47.170 1.00 87.81 527 VAL A N 1
ATOM 4255 C CA . VAL A 1 527 ? 16.136 0.959 -47.268 1.00 87.81 527 VAL A CA 1
ATOM 4256 C C . VAL A 1 527 ? 16.339 2.367 -46.710 1.00 87.81 527 VAL A C 1
ATOM 4258 O O . VAL A 1 527 ? 16.025 3.348 -47.392 1.00 87.81 527 VAL A O 1
ATOM 4261 N N . LEU A 1 528 ? 16.894 2.487 -45.500 1.00 88.00 528 LEU A N 1
ATOM 4262 C CA . LEU A 1 528 ? 17.027 3.754 -44.786 1.00 88.00 528 LEU A CA 1
ATOM 4263 C C . LEU A 1 528 ? 18.038 4.690 -45.455 1.00 88.00 528 LEU A C 1
ATOM 4265 O O . LEU A 1 528 ? 17.687 5.835 -45.717 1.00 88.00 528 LEU A O 1
ATOM 4269 N N . ILE A 1 529 ? 19.260 4.237 -45.769 1.00 90.81 529 ILE A N 1
ATOM 4270 C CA . ILE A 1 529 ? 20.303 5.133 -46.308 1.00 90.81 529 ILE A CA 1
ATOM 4271 C C . ILE A 1 529 ? 19.935 5.673 -47.706 1.00 90.81 529 ILE A C 1
ATOM 4273 O O . ILE A 1 529 ? 19.998 6.892 -47.888 1.00 90.81 529 ILE A O 1
ATOM 4277 N N . PRO A 1 530 ? 19.461 4.858 -48.675 1.00 91.31 530 PRO A N 1
ATOM 4278 C CA . PRO A 1 530 ? 18.967 5.384 -49.950 1.00 91.31 530 PRO A CA 1
ATOM 4279 C C . PRO A 1 530 ? 17.788 6.356 -49.790 1.00 91.31 530 PRO A C 1
ATOM 4281 O O . PRO A 1 530 ? 17.732 7.381 -50.471 1.00 91.31 530 PRO A O 1
ATOM 4284 N N . SER A 1 531 ? 16.857 6.075 -48.871 1.00 89.69 531 SER A N 1
ATOM 4285 C CA . SER A 1 531 ? 15.693 6.943 -48.628 1.00 89.69 531 SER A CA 1
ATOM 4286 C C . SER A 1 531 ? 16.078 8.260 -47.948 1.00 89.69 531 SER A C 1
ATOM 4288 O O . SER A 1 531 ? 15.538 9.312 -48.294 1.00 89.69 531 SER A O 1
ATOM 4290 N N . LEU A 1 532 ? 17.044 8.217 -47.028 1.00 90.00 532 LEU A N 1
ATOM 4291 C CA . LEU A 1 532 ? 17.638 9.373 -46.365 1.00 90.00 532 LEU A CA 1
ATOM 4292 C C . LEU A 1 532 ? 18.315 10.293 -47.382 1.00 90.00 532 LEU A C 1
ATOM 4294 O O . LEU A 1 532 ? 17.956 11.464 -47.458 1.00 90.00 532 LEU A O 1
ATOM 4298 N N . LEU A 1 533 ? 19.228 9.762 -48.203 1.00 90.19 533 LEU A N 1
ATOM 4299 C CA . LEU A 1 533 ? 19.956 10.538 -49.213 1.00 90.19 533 LEU A CA 1
ATOM 4300 C C . LEU A 1 533 ? 19.018 11.136 -50.274 1.00 90.19 533 LEU A C 1
ATOM 4302 O O . LEU A 1 533 ? 19.192 12.286 -50.669 1.00 90.19 533 LEU A O 1
ATOM 4306 N N . LYS A 1 534 ? 17.975 10.400 -50.680 1.00 88.75 534 LYS A N 1
ATOM 4307 C CA . LYS A 1 534 ? 16.948 10.889 -51.613 1.00 88.75 534 LYS A CA 1
ATOM 4308 C C . LYS A 1 534 ? 16.071 12.005 -51.027 1.00 88.75 534 LYS A C 1
ATOM 4310 O O . LYS A 1 534 ? 15.632 12.883 -51.764 1.00 88.75 534 LYS A O 1
ATOM 4315 N N . THR A 1 535 ? 15.784 11.963 -49.725 1.00 87.31 535 THR A N 1
ATOM 4316 C CA . THR A 1 535 ? 14.881 12.926 -49.060 1.00 87.31 535 THR A CA 1
ATOM 4317 C C . THR A 1 535 ? 15.633 14.158 -48.550 1.00 87.31 535 THR A C 1
ATOM 4319 O O . THR A 1 535 ? 15.148 15.281 -48.659 1.00 87.31 535 THR A O 1
ATOM 4322 N N . HIS A 1 536 ? 16.844 13.960 -48.032 1.00 86.94 536 HIS A N 1
ATOM 4323 C CA . HIS A 1 536 ? 17.724 14.988 -47.485 1.00 86.94 536 HIS A CA 1
ATOM 4324 C C . HIS A 1 536 ? 18.983 15.074 -48.347 1.00 86.94 536 HIS A C 1
ATOM 4326 O O . HIS A 1 536 ? 20.065 14.682 -47.923 1.00 86.94 536 HIS A O 1
ATOM 4332 N N . VAL A 1 537 ? 18.847 15.614 -49.562 1.00 80.31 537 VAL A N 1
ATOM 4333 C CA . VAL A 1 537 ? 19.908 15.628 -50.592 1.00 80.31 537 VAL A CA 1
ATOM 4334 C C . VAL A 1 537 ? 21.253 16.166 -50.081 1.00 80.31 537 VAL A C 1
ATOM 4336 O O . VAL A 1 537 ? 22.294 15.699 -50.513 1.00 80.31 537 VAL A O 1
ATOM 4339 N N . LYS A 1 538 ? 21.284 17.089 -49.111 1.00 88.06 538 LYS A N 1
ATOM 4340 C CA . LYS A 1 538 ? 22.547 17.595 -48.531 1.00 88.06 538 LYS A CA 1
ATOM 4341 C C . LYS A 1 538 ? 23.316 16.574 -47.670 1.00 88.06 538 LYS A C 1
ATOM 4343 O O . LYS A 1 538 ? 24.478 16.825 -47.366 1.00 88.06 538 LYS A O 1
ATOM 4348 N N . ALA A 1 539 ? 22.711 15.446 -47.292 1.00 89.69 539 ALA A N 1
ATOM 4349 C CA . ALA A 1 539 ? 23.304 14.457 -46.391 1.00 89.69 539 ALA A CA 1
ATOM 4350 C C . ALA A 1 539 ? 24.520 13.719 -46.983 1.00 89.69 539 ALA A C 1
ATOM 4352 O O . ALA A 1 539 ? 25.361 13.273 -46.205 1.00 89.69 539 ALA A O 1
ATOM 4353 N N . TYR A 1 540 ? 24.681 13.641 -48.317 1.00 91.62 540 TYR A N 1
ATOM 4354 C CA . TYR A 1 540 ? 25.879 13.009 -48.899 1.00 91.62 540 TYR A CA 1
ATOM 4355 C C . TYR A 1 540 ? 27.173 13.701 -48.458 1.00 91.62 540 TYR A C 1
ATOM 4357 O O . TYR A 1 540 ? 28.175 13.021 -48.279 1.00 91.62 540 TYR A O 1
ATOM 4365 N N . LYS A 1 541 ? 27.138 15.023 -48.213 1.00 90.69 541 LYS A N 1
ATOM 4366 C CA . LYS A 1 541 ? 28.299 15.839 -47.808 1.00 90.69 541 LYS A CA 1
ATOM 4367 C C . LYS A 1 541 ? 28.873 15.475 -46.435 1.00 90.69 541 LYS A C 1
ATOM 4369 O O . LYS A 1 541 ? 29.941 15.960 -46.077 1.00 90.69 541 LYS A O 1
ATOM 4374 N N . ALA A 1 542 ? 28.163 14.658 -45.660 1.00 91.44 542 ALA A N 1
ATOM 4375 C CA . ALA A 1 542 ? 28.572 14.178 -44.347 1.00 91.44 542 ALA A CA 1
ATOM 4376 C C . ALA A 1 542 ? 28.804 12.657 -44.379 1.00 91.44 542 ALA A C 1
ATOM 4378 O O . ALA A 1 542 ? 28.277 11.929 -43.538 1.00 91.44 542 ALA A O 1
ATOM 4379 N N . LEU A 1 543 ? 29.568 12.178 -45.373 1.00 91.06 543 LEU A N 1
ATOM 4380 C CA . LEU A 1 543 ? 29.832 10.755 -45.620 1.00 91.06 543 LEU A CA 1
ATOM 4381 C C . LEU A 1 543 ? 30.204 9.979 -44.346 1.00 91.06 543 LEU A C 1
ATOM 4383 O O . LEU A 1 543 ? 29.616 8.929 -44.107 1.00 91.06 543 LEU A O 1
ATOM 4387 N N . ASP A 1 544 ? 31.082 10.507 -43.489 1.00 90.69 544 ASP A N 1
ATOM 4388 C CA . ASP A 1 544 ? 31.465 9.856 -42.224 1.00 90.69 544 ASP A CA 1
ATOM 4389 C C . ASP A 1 544 ? 30.279 9.629 -41.269 1.00 90.69 544 ASP A C 1
ATOM 4391 O O . ASP A 1 544 ? 30.175 8.567 -40.654 1.00 90.69 544 ASP A O 1
ATOM 4395 N N . ASN A 1 545 ? 29.327 10.566 -41.197 1.00 91.19 545 ASN A N 1
ATOM 4396 C CA . ASN A 1 545 ? 28.108 10.402 -40.400 1.00 91.19 545 ASN A CA 1
ATOM 4397 C C . ASN A 1 545 ? 27.144 9.384 -41.033 1.00 91.19 545 ASN A C 1
ATOM 4399 O O . ASN A 1 545 ? 26.468 8.653 -40.309 1.00 91.19 545 ASN A O 1
ATOM 4403 N N . VAL A 1 546 ? 27.091 9.286 -42.368 1.00 91.81 546 VAL A N 1
ATOM 4404 C CA . VAL A 1 546 ? 26.292 8.263 -43.073 1.00 91.81 546 VAL A CA 1
ATOM 4405 C C . VAL A 1 546 ? 26.933 6.868 -42.935 1.00 91.81 546 VAL A C 1
ATOM 4407 O O . VAL A 1 546 ? 26.226 5.873 -42.771 1.00 91.81 546 VAL A O 1
ATOM 4410 N N . LEU A 1 547 ? 28.267 6.786 -42.913 1.00 92.88 547 LEU A N 1
ATOM 4411 C CA . LEU A 1 547 ? 29.027 5.568 -42.609 1.00 92.88 547 LEU A CA 1
ATOM 4412 C C . LEU A 1 547 ? 28.801 5.120 -41.160 1.00 92.88 547 LEU A C 1
ATOM 4414 O O . LEU A 1 547 ? 28.464 3.959 -40.922 1.00 92.88 547 LEU A O 1
ATOM 4418 N N . ALA A 1 548 ? 28.916 6.039 -40.197 1.00 92.75 548 ALA A N 1
ATOM 4419 C CA . ALA A 1 548 ? 28.621 5.780 -38.790 1.00 92.75 548 ALA A CA 1
ATOM 4420 C C . ALA A 1 548 ? 27.170 5.312 -38.590 1.00 92.75 548 ALA A C 1
ATOM 4422 O O . ALA A 1 548 ? 26.930 4.357 -37.849 1.00 92.75 548 ALA A O 1
ATOM 4423 N N . LEU A 1 549 ? 26.215 5.917 -39.307 1.00 92.62 549 LEU A N 1
ATOM 4424 C CA . LEU A 1 549 ? 24.811 5.509 -39.308 1.00 92.62 549 LEU A CA 1
ATOM 4425 C C . LEU A 1 549 ? 24.659 4.063 -39.800 1.00 92.62 549 LEU A C 1
ATOM 4427 O O . LEU A 1 549 ? 24.034 3.258 -39.116 1.00 92.62 549 LEU A O 1
ATOM 4431 N N . GLY A 1 550 ? 25.286 3.694 -40.923 1.00 91.31 550 GLY A N 1
ATOM 4432 C CA . GLY A 1 550 ? 25.297 2.310 -41.412 1.00 91.31 550 GLY A CA 1
ATOM 4433 C C . GLY A 1 550 ? 25.904 1.316 -40.412 1.00 91.31 550 GLY A C 1
ATOM 4434 O O . GLY A 1 550 ? 25.349 0.240 -40.190 1.00 91.31 550 GLY A O 1
ATOM 4435 N N . VAL A 1 551 ? 27.005 1.688 -39.751 1.00 92.06 551 VAL A N 1
ATOM 4436 C CA . VAL A 1 551 ? 27.672 0.854 -38.737 1.00 92.06 551 VAL A CA 1
ATOM 4437 C C . VAL A 1 551 ? 26.794 0.641 -37.498 1.00 92.06 551 VAL A C 1
ATOM 4439 O O . VAL A 1 551 ? 26.761 -0.465 -36.958 1.00 92.06 551 VAL A O 1
ATOM 4442 N N . GLU A 1 552 ? 26.091 1.666 -37.017 1.00 92.25 552 GLU A N 1
ATOM 4443 C CA . GLU A 1 552 ? 25.200 1.522 -35.859 1.00 92.25 552 GLU A CA 1
ATOM 4444 C C . GLU A 1 552 ? 23.859 0.857 -36.236 1.00 92.25 552 GLU A C 1
ATOM 4446 O O . GLU A 1 552 ? 23.312 0.126 -35.417 1.00 92.25 552 GLU A O 1
ATOM 4451 N N . LEU A 1 553 ? 23.383 0.954 -37.485 1.00 90.19 553 LEU A N 1
ATOM 4452 C CA . LEU A 1 553 ? 22.251 0.146 -37.974 1.00 90.19 553 LEU A CA 1
ATOM 4453 C C . LEU A 1 553 ? 22.569 -1.362 -38.006 1.00 90.19 553 LEU A C 1
ATOM 4455 O O . LEU A 1 553 ? 21.739 -2.163 -37.570 1.00 90.19 553 LEU A O 1
ATOM 4459 N N . LEU A 1 554 ? 23.783 -1.762 -38.422 1.00 89.75 554 LEU A N 1
ATOM 4460 C CA . LEU A 1 554 ? 24.234 -3.163 -38.317 1.00 89.75 554 LEU A CA 1
ATOM 4461 C C . LEU A 1 554 ? 24.185 -3.658 -36.863 1.00 89.75 554 LEU A C 1
ATOM 4463 O O . LEU A 1 554 ? 23.736 -4.771 -36.595 1.00 89.75 554 LEU A O 1
ATOM 4467 N N . LYS A 1 555 ? 24.630 -2.830 -35.910 1.00 89.44 555 LYS A N 1
ATOM 4468 C CA . LYS A 1 555 ? 24.628 -3.164 -34.475 1.00 89.44 555 LYS A CA 1
ATOM 4469 C C . LYS A 1 555 ? 23.215 -3.212 -33.896 1.00 89.44 555 LYS A C 1
ATOM 4471 O O . LYS A 1 555 ? 22.922 -4.101 -33.104 1.00 89.44 555 LYS A O 1
ATOM 4476 N N . LEU A 1 556 ? 22.335 -2.30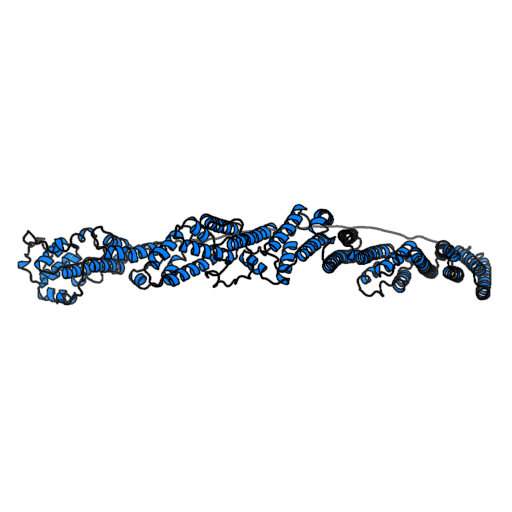3 -34.317 1.00 87.62 556 LEU A N 1
ATOM 4477 C CA . LEU A 1 556 ? 20.925 -2.266 -33.925 1.00 87.62 556 LEU A CA 1
ATOM 4478 C C . LEU A 1 556 ? 20.210 -3.578 -34.281 1.00 87.62 556 LEU A C 1
ATOM 4480 O O . LEU A 1 556 ? 19.501 -4.123 -33.434 1.00 87.62 556 LEU A O 1
ATOM 4484 N N . ARG A 1 557 ? 20.454 -4.104 -35.492 1.00 85.25 557 ARG A N 1
ATOM 4485 C CA . ARG A 1 557 ? 19.916 -5.385 -35.992 1.00 85.25 557 ARG A CA 1
ATOM 4486 C C . ARG A 1 557 ? 20.654 -6.638 -35.492 1.00 85.25 557 ARG A C 1
ATOM 4488 O O . ARG A 1 557 ? 20.186 -7.740 -35.747 1.00 85.25 557 ARG A O 1
ATOM 4495 N N . GLY A 1 558 ? 21.786 -6.500 -34.795 1.00 83.06 558 GLY A N 1
ATOM 4496 C CA . GLY A 1 558 ? 22.628 -7.638 -34.387 1.00 83.06 558 GLY A CA 1
ATOM 4497 C C . GLY A 1 558 ? 23.436 -8.275 -35.530 1.00 83.06 558 GLY A C 1
ATOM 4498 O O . GLY A 1 558 ? 24.003 -9.348 -35.367 1.00 83.06 558 GLY A O 1
ATOM 4499 N N . GLU A 1 559 ? 23.519 -7.613 -36.685 1.00 86.56 559 GLU A N 1
ATOM 4500 C CA . GLU A 1 559 ? 24.199 -8.094 -37.897 1.00 86.56 559 GLU A CA 1
ATOM 4501 C C . GLU A 1 559 ? 25.679 -7.671 -37.963 1.00 86.56 559 GLU A C 1
ATOM 4503 O O . GLU A 1 559 ? 26.398 -8.031 -38.899 1.00 86.56 559 GLU A O 1
ATOM 4508 N N . PHE A 1 560 ? 26.159 -6.903 -36.978 1.00 87.19 560 PHE A N 1
ATOM 4509 C CA . PHE A 1 560 ? 27.550 -6.457 -36.903 1.00 87.19 560 PHE A CA 1
ATOM 4510 C C . PHE A 1 560 ? 28.495 -7.585 -36.448 1.00 87.19 560 PHE A C 1
ATOM 4512 O O . PHE A 1 560 ? 28.436 -8.062 -35.315 1.00 87.19 560 PHE A O 1
ATOM 4519 N N . GLN A 1 561 ? 29.412 -7.986 -37.325 1.00 85.19 561 GLN A N 1
ATOM 4520 C CA . GLN A 1 561 ? 30.338 -9.099 -37.127 1.00 85.19 561 GLN A CA 1
ATOM 4521 C C . GLN A 1 561 ? 31.576 -8.653 -36.340 1.00 85.19 561 GLN A C 1
ATOM 4523 O O . GLN A 1 561 ? 32.632 -8.368 -36.906 1.00 85.19 561 GLN A O 1
ATOM 4528 N N . TYR A 1 562 ? 31.464 -8.640 -35.009 1.00 82.94 562 TYR A N 1
ATOM 4529 C CA . TYR A 1 562 ? 32.562 -8.300 -34.091 1.00 82.94 562 TYR A CA 1
ATOM 4530 C C . TYR A 1 562 ? 33.826 -9.172 -34.242 1.00 82.94 562 TYR A C 1
ATOM 4532 O O . TYR A 1 562 ? 34.902 -8.749 -33.827 1.00 82.94 562 TYR A O 1
ATOM 4540 N N . GLU A 1 563 ? 33.722 -10.351 -34.862 1.00 85.56 563 GLU A N 1
ATOM 4541 C CA . GLU A 1 563 ? 34.859 -11.225 -35.192 1.00 85.56 563 GLU A CA 1
ATOM 4542 C C . GLU A 1 563 ? 35.704 -10.703 -36.370 1.00 85.56 563 GLU A C 1
ATOM 4544 O O . GLU A 1 563 ? 36.907 -10.955 -36.431 1.00 85.56 563 GLU A O 1
ATOM 4549 N N . ASN A 1 564 ? 35.095 -9.968 -37.309 1.00 87.62 564 ASN A N 1
ATOM 4550 C CA . ASN A 1 564 ? 35.771 -9.404 -38.480 1.00 87.62 564 ASN A CA 1
ATOM 4551 C C . ASN A 1 564 ? 35.209 -8.015 -38.860 1.00 87.62 564 ASN A C 1
ATOM 4553 O O . ASN A 1 564 ? 34.688 -7.818 -39.966 1.00 87.62 564 ASN A O 1
ATOM 4557 N N . PRO A 1 565 ? 35.330 -7.018 -37.962 1.00 87.44 565 PRO A N 1
ATOM 4558 C CA . PRO A 1 565 ? 34.745 -5.699 -38.177 1.00 87.44 565 PRO A CA 1
ATOM 4559 C C . PRO A 1 565 ? 35.404 -4.964 -39.350 1.00 87.44 565 PRO A C 1
ATOM 4561 O O . PRO A 1 565 ? 34.746 -4.181 -40.025 1.00 87.44 565 PRO A O 1
ATOM 4564 N N . LEU A 1 566 ? 36.687 -5.226 -39.634 1.00 86.19 566 LEU A N 1
ATOM 4565 C CA . LEU A 1 566 ? 37.427 -4.546 -40.700 1.00 86.19 566 LEU A CA 1
ATOM 4566 C C . LEU A 1 566 ? 36.868 -4.865 -42.091 1.00 86.19 566 LEU A C 1
ATOM 4568 O O . LEU A 1 566 ? 36.682 -3.944 -42.884 1.00 86.19 566 LEU A O 1
ATOM 4572 N N . ASN A 1 567 ? 36.565 -6.133 -42.388 1.00 85.88 567 ASN A N 1
ATOM 4573 C CA . ASN A 1 567 ? 36.013 -6.497 -43.695 1.00 85.88 567 ASN A CA 1
ATOM 4574 C C . ASN A 1 567 ? 34.573 -5.994 -43.859 1.00 85.88 567 ASN A C 1
ATOM 4576 O O . ASN A 1 567 ? 34.225 -5.495 -44.927 1.00 85.88 567 ASN A O 1
ATOM 4580 N N . GLN A 1 568 ? 33.750 -6.077 -42.806 1.00 86.94 568 GLN A N 1
ATOM 4581 C CA . GLN A 1 568 ? 32.368 -5.596 -42.869 1.00 86.94 568 GLN A CA 1
ATOM 4582 C C . GLN A 1 568 ? 32.300 -4.069 -43.008 1.00 86.94 568 GLN A C 1
ATOM 4584 O O . GLN A 1 568 ? 31.498 -3.568 -43.793 1.00 86.94 568 GLN A O 1
ATOM 4589 N N . ILE A 1 569 ? 33.178 -3.329 -42.320 1.00 89.06 569 ILE A N 1
ATOM 4590 C CA . ILE A 1 569 ? 33.315 -1.878 -42.505 1.00 89.06 569 ILE A CA 1
ATOM 4591 C C . ILE A 1 569 ? 33.789 -1.561 -43.931 1.00 89.06 569 ILE A C 1
ATOM 4593 O O . ILE A 1 569 ? 33.246 -0.647 -44.532 1.00 89.06 569 ILE A O 1
ATOM 4597 N N . GLN A 1 570 ? 34.722 -2.317 -44.523 1.00 89.19 570 GLN A N 1
ATOM 4598 C CA . GLN A 1 570 ? 35.152 -2.084 -45.913 1.00 89.19 570 GLN A CA 1
ATOM 4599 C C . GLN A 1 570 ? 34.031 -2.309 -46.942 1.00 89.19 570 GLN A C 1
ATOM 4601 O O . GLN A 1 570 ? 33.817 -1.443 -47.791 1.00 89.19 570 GLN A O 1
ATOM 4606 N N . ASP A 1 571 ? 33.298 -3.428 -46.871 1.00 89.25 571 ASP A N 1
ATOM 4607 C CA . ASP A 1 571 ? 32.160 -3.684 -47.772 1.00 89.25 571 ASP A CA 1
ATOM 4608 C C . ASP A 1 571 ? 31.037 -2.634 -47.561 1.00 89.25 571 ASP A C 1
ATOM 4610 O O . ASP A 1 571 ? 30.435 -2.177 -48.536 1.00 89.25 571 ASP A O 1
ATOM 4614 N N . LEU A 1 572 ? 30.803 -2.171 -46.321 1.00 90.75 572 LEU A N 1
ATOM 4615 C CA . LEU A 1 572 ? 29.869 -1.075 -46.022 1.00 90.75 572 LEU A CA 1
ATOM 4616 C C . LEU A 1 572 ? 30.354 0.281 -46.565 1.00 90.75 572 LEU A C 1
ATOM 4618 O O . LEU A 1 572 ? 29.548 1.022 -47.124 1.00 90.75 572 LEU A O 1
ATOM 4622 N N . THR A 1 573 ? 31.646 0.606 -46.453 1.00 91.75 573 THR A N 1
ATOM 4623 C CA . THR A 1 573 ? 32.221 1.846 -47.002 1.00 91.75 573 THR A CA 1
ATOM 4624 C C . THR A 1 573 ? 32.048 1.901 -48.512 1.00 91.75 573 THR A C 1
ATOM 4626 O O . THR A 1 573 ? 31.607 2.923 -49.027 1.00 91.75 573 THR A O 1
ATOM 4629 N N . LEU A 1 574 ? 32.303 0.798 -49.225 1.00 90.69 574 LEU A N 1
ATOM 4630 C CA . LEU A 1 574 ? 32.063 0.716 -50.670 1.00 90.69 574 LEU A CA 1
ATOM 4631 C C . LEU A 1 574 ? 30.584 0.938 -51.022 1.00 90.69 574 LEU A C 1
ATOM 4633 O O . LEU A 1 574 ? 30.283 1.613 -52.004 1.00 90.69 574 LEU A O 1
ATOM 4637 N N . TYR A 1 575 ? 29.661 0.402 -50.218 1.00 92.25 575 TYR A N 1
ATOM 4638 C CA . TYR A 1 575 ? 28.223 0.581 -50.422 1.00 92.25 575 TYR A CA 1
ATOM 4639 C C . TYR A 1 575 ? 27.763 2.027 -50.171 1.00 92.25 575 TYR A C 1
ATOM 4641 O O . TYR A 1 575 ? 27.093 2.622 -51.014 1.00 92.25 575 TYR A O 1
ATOM 4649 N N . VAL A 1 576 ? 28.142 2.616 -49.035 1.00 92.56 576 VAL A N 1
ATOM 4650 C CA . VAL A 1 576 ? 27.695 3.957 -48.631 1.00 92.56 576 VAL A CA 1
ATOM 4651 C C . VAL A 1 576 ? 28.393 5.056 -49.433 1.00 92.56 576 VAL A C 1
ATOM 4653 O O . VAL A 1 576 ? 27.716 5.977 -49.878 1.00 92.56 576 VAL A O 1
ATOM 4656 N N . ALA A 1 577 ? 29.702 4.954 -49.696 1.00 92.00 577 ALA A N 1
ATOM 4657 C CA . ALA A 1 577 ? 30.408 5.925 -50.537 1.00 92.00 577 ALA A CA 1
ATOM 4658 C C . ALA A 1 577 ? 29.821 5.960 -51.956 1.00 92.00 577 ALA A C 1
ATOM 4660 O O . ALA A 1 577 ? 29.576 7.041 -52.487 1.00 92.00 577 ALA A O 1
ATOM 4661 N N . ARG A 1 578 ? 29.485 4.792 -52.530 1.00 92.31 578 ARG A N 1
ATOM 4662 C CA . ARG A 1 578 ? 28.749 4.708 -53.799 1.00 92.31 578 ARG A CA 1
ATOM 4663 C C . ARG A 1 578 ? 27.411 5.451 -53.734 1.00 92.31 578 ARG A C 1
ATOM 4665 O O . ARG A 1 578 ? 27.142 6.252 -54.620 1.00 92.31 578 ARG A O 1
ATOM 4672 N N . LEU A 1 579 ? 26.584 5.212 -52.713 1.00 92.69 579 LEU A N 1
ATOM 4673 C CA . LEU A 1 579 ? 25.289 5.896 -52.578 1.00 92.69 579 LEU A CA 1
ATOM 4674 C C . LEU A 1 579 ? 25.441 7.415 -52.402 1.00 92.69 579 LEU A C 1
ATOM 4676 O O . LEU A 1 579 ? 24.664 8.178 -52.972 1.00 92.69 579 LEU A O 1
ATOM 4680 N N . CYS A 1 580 ? 26.445 7.867 -51.646 1.00 92.69 580 CYS A N 1
ATOM 4681 C CA . CYS A 1 580 ? 26.750 9.290 -51.501 1.00 92.69 580 CYS A CA 1
ATOM 4682 C C . CYS A 1 580 ? 27.219 9.915 -52.824 1.00 92.69 580 CYS A C 1
ATOM 4684 O O . CYS A 1 580 ? 26.841 11.048 -53.106 1.00 92.69 580 CYS A O 1
ATOM 4686 N N . ILE A 1 581 ? 27.957 9.179 -53.663 1.00 92.69 581 ILE A N 1
ATOM 4687 C CA . ILE A 1 581 ? 28.315 9.612 -55.022 1.00 92.69 581 ILE A CA 1
ATOM 4688 C C . ILE A 1 581 ? 27.079 9.638 -55.938 1.00 92.69 581 ILE A C 1
ATOM 4690 O O . ILE A 1 581 ? 26.834 10.636 -56.605 1.00 92.69 581 ILE A O 1
ATOM 4694 N N . GLU A 1 582 ? 26.232 8.606 -55.935 1.00 91.69 582 GLU A N 1
ATOM 4695 C CA . GLU A 1 582 ? 24.975 8.610 -56.705 1.00 91.69 582 GLU A CA 1
ATOM 4696 C C . GLU A 1 582 ? 24.050 9.778 -56.301 1.00 91.69 582 GLU A C 1
ATOM 4698 O O . GLU A 1 582 ? 23.354 10.342 -57.150 1.00 91.69 582 GLU A O 1
ATOM 4703 N N . ALA A 1 583 ? 24.065 10.177 -55.024 1.00 91.19 583 ALA A N 1
ATOM 4704 C CA . ALA A 1 583 ? 23.337 11.334 -54.508 1.00 91.19 583 ALA A CA 1
ATOM 4705 C C . ALA A 1 583 ? 24.011 12.683 -54.832 1.00 91.19 583 ALA A C 1
ATOM 4707 O O . ALA A 1 583 ? 23.306 13.650 -55.131 1.00 91.19 583 ALA A O 1
ATOM 4708 N N . SER A 1 584 ? 25.347 12.774 -54.825 1.00 91.81 584 SER A N 1
ATOM 4709 C CA . SER A 1 584 ? 26.059 13.998 -55.218 1.00 91.81 584 SER A CA 1
ATOM 4710 C C . SER A 1 584 ? 25.946 14.261 -56.720 1.00 91.81 584 SER A C 1
ATOM 4712 O O . SER A 1 584 ? 25.722 15.405 -57.114 1.00 91.81 584 SER A O 1
ATOM 4714 N N . LEU A 1 585 ? 25.947 13.214 -57.553 1.00 90.44 585 LEU A N 1
ATOM 4715 C CA . LEU A 1 585 ? 25.641 13.304 -58.984 1.00 90.44 585 LEU A CA 1
ATOM 4716 C C . LEU A 1 585 ? 24.202 13.775 -59.241 1.00 90.44 585 LEU A C 1
ATOM 4718 O O . LEU A 1 585 ? 24.002 14.667 -60.063 1.00 90.44 585 LEU A O 1
ATOM 4722 N N . GLN A 1 586 ? 23.211 13.273 -58.493 1.00 89.75 586 GLN A N 1
ATOM 4723 C CA . GLN A 1 586 ? 21.833 13.797 -58.537 1.00 89.75 586 GLN A CA 1
ATOM 4724 C C . GLN A 1 586 ? 21.736 15.271 -58.102 1.00 89.75 586 GLN A C 1
ATOM 4726 O O . GLN A 1 586 ? 20.844 15.987 -58.552 1.00 89.75 586 GLN A O 1
ATOM 4731 N N . ALA A 1 587 ? 22.662 15.739 -57.262 1.00 87.25 587 ALA A N 1
ATOM 4732 C CA . ALA A 1 587 ? 22.801 17.140 -56.869 1.00 87.25 587 ALA A CA 1
ATOM 4733 C C . ALA A 1 587 ? 23.742 17.961 -57.779 1.00 87.25 587 ALA A C 1
ATOM 4735 O O . ALA A 1 587 ? 23.988 19.132 -57.492 1.00 87.25 587 ALA A O 1
ATOM 4736 N N . THR A 1 588 ? 24.273 17.376 -58.861 1.00 87.19 588 THR A N 1
ATOM 4737 C CA . THR A 1 588 ? 25.283 17.952 -59.779 1.00 87.19 588 THR A CA 1
ATOM 4738 C C . THR A 1 588 ? 26.622 18.362 -59.136 1.00 87.19 588 THR A C 1
ATOM 4740 O O . THR A 1 588 ? 27.411 19.094 -59.733 1.00 87.19 588 THR A O 1
ATOM 4743 N N . ASP A 1 589 ? 26.931 17.856 -57.939 1.00 89.56 589 ASP A N 1
ATOM 4744 C CA . ASP A 1 589 ? 28.170 18.142 -57.207 1.00 89.56 589 ASP A CA 1
ATOM 4745 C C . ASP A 1 589 ? 29.282 17.144 -57.571 1.00 89.56 589 ASP A C 1
ATOM 4747 O O . ASP A 1 589 ? 29.617 16.217 -56.824 1.00 89.56 589 ASP A O 1
ATOM 4751 N N . LEU A 1 590 ? 29.841 17.324 -58.772 1.00 90.06 590 LEU A N 1
ATOM 4752 C CA . LEU A 1 590 ? 30.873 16.429 -59.309 1.00 90.06 590 LEU A CA 1
ATOM 4753 C C . LEU A 1 590 ? 32.188 16.500 -58.514 1.00 90.06 590 LEU A C 1
ATOM 4755 O O . LEU A 1 590 ? 32.942 15.530 -58.490 1.00 90.06 590 LEU A O 1
ATOM 4759 N N . VAL A 1 591 ? 32.469 17.628 -57.851 1.00 90.00 591 VAL A N 1
ATOM 4760 C CA . VAL A 1 591 ? 33.695 17.812 -57.054 1.00 90.00 591 VAL A CA 1
ATOM 4761 C C . VAL A 1 591 ? 33.668 16.874 -55.848 1.00 90.00 591 VAL A C 1
ATOM 4763 O O . VAL A 1 591 ? 34.573 16.056 -55.698 1.00 90.00 591 VAL A O 1
ATOM 4766 N N . CYS A 1 592 ? 32.573 16.900 -55.082 1.00 90.56 592 CYS A N 1
ATOM 4767 C CA . CYS A 1 592 ? 32.353 15.990 -53.960 1.00 90.56 592 CYS A CA 1
ATOM 4768 C C . CYS A 1 592 ? 32.294 14.515 -54.412 1.00 90.56 592 CYS A C 1
ATOM 4770 O O . CYS A 1 592 ? 32.782 13.623 -53.719 1.00 90.56 592 CYS A O 1
ATOM 4772 N N . ALA A 1 593 ? 31.759 14.249 -55.612 1.00 91.25 593 ALA A N 1
ATOM 4773 C CA . ALA A 1 593 ? 31.775 12.913 -56.211 1.00 91.25 593 ALA A CA 1
ATOM 4774 C C . ALA A 1 593 ? 33.204 12.384 -56.473 1.00 91.25 593 ALA A C 1
ATOM 4776 O O . ALA A 1 593 ? 33.505 11.234 -56.145 1.00 91.25 593 ALA A O 1
ATOM 4777 N N . ARG A 1 594 ? 34.091 13.225 -57.030 1.00 92.06 594 ARG A N 1
ATOM 4778 C CA . ARG A 1 594 ? 35.509 12.900 -57.274 1.00 92.06 594 ARG A CA 1
ATOM 4779 C C . ARG A 1 594 ? 36.283 12.702 -55.970 1.00 92.06 594 ARG A C 1
ATOM 4781 O O . ARG A 1 594 ? 37.073 11.769 -55.874 1.00 92.06 594 ARG A O 1
ATOM 4788 N N . GLU A 1 595 ? 36.049 13.556 -54.975 1.00 92.81 595 GLU A N 1
ATOM 4789 C CA . GLU A 1 595 ? 36.675 13.457 -53.649 1.00 92.81 595 GLU A CA 1
ATOM 4790 C C . GLU A 1 595 ? 36.360 12.101 -52.998 1.00 92.81 595 GLU A C 1
ATOM 4792 O O . GLU A 1 595 ? 37.274 11.347 -52.673 1.00 92.81 595 GLU A O 1
ATOM 4797 N N . TYR A 1 596 ? 35.086 11.697 -52.934 1.00 92.50 596 TYR A N 1
ATOM 4798 C CA . TYR A 1 596 ? 34.716 10.401 -52.350 1.00 92.50 596 TYR A CA 1
ATOM 4799 C C . TYR A 1 596 ? 35.206 9.182 -53.144 1.00 92.50 596 TYR A C 1
ATOM 4801 O O . TYR A 1 596 ? 35.514 8.146 -52.544 1.00 92.50 596 TYR A O 1
ATOM 4809 N N . LEU A 1 597 ? 35.328 9.288 -54.471 1.00 91.88 597 LEU A N 1
ATOM 4810 C CA . LEU A 1 597 ? 35.936 8.238 -55.287 1.00 91.88 597 LEU A CA 1
ATOM 4811 C C . LEU A 1 597 ? 37.419 8.039 -54.921 1.00 91.88 597 LEU A C 1
ATOM 4813 O O . LEU A 1 597 ? 37.858 6.904 -54.711 1.00 91.88 597 LEU A O 1
ATOM 4817 N N . ASN A 1 598 ? 38.173 9.133 -54.824 1.00 91.25 598 ASN A N 1
ATOM 4818 C CA . ASN A 1 598 ? 39.613 9.111 -54.579 1.00 91.25 598 ASN A CA 1
ATOM 4819 C C . ASN A 1 598 ? 39.951 8.760 -53.122 1.00 91.25 598 ASN A C 1
ATOM 4821 O O . ASN A 1 598 ? 40.803 7.909 -52.885 1.00 91.25 598 ASN A O 1
ATOM 4825 N N . ASP A 1 599 ? 39.262 9.356 -52.149 1.00 89.75 599 ASP A N 1
ATOM 4826 C CA . ASP A 1 599 ? 39.630 9.235 -50.733 1.00 89.75 599 ASP A CA 1
ATOM 4827 C C . ASP A 1 599 ? 39.109 7.940 -50.084 1.00 89.75 599 ASP A C 1
ATOM 4829 O O . ASP A 1 599 ? 39.742 7.405 -49.171 1.00 89.75 599 ASP A O 1
ATOM 4833 N N . HIS A 1 600 ? 37.983 7.388 -50.565 1.00 88.12 600 HIS A N 1
ATOM 4834 C CA . HIS A 1 600 ? 37.330 6.228 -49.936 1.00 88.12 600 HIS A CA 1
ATOM 4835 C C . HIS A 1 600 ? 37.258 4.973 -50.822 1.00 88.12 600 HIS A C 1
ATOM 4837 O O . HIS A 1 600 ? 37.249 3.865 -50.277 1.00 88.12 600 HIS A O 1
ATOM 4843 N N . ILE A 1 601 ? 37.228 5.092 -52.159 1.00 89.56 601 ILE A N 1
ATOM 4844 C CA . ILE A 1 601 ? 37.115 3.927 -53.061 1.00 89.56 601 ILE A CA 1
ATOM 4845 C C . ILE A 1 601 ? 38.482 3.510 -53.634 1.00 89.56 601 ILE A C 1
ATOM 4847 O O . ILE A 1 601 ? 38.787 2.315 -53.604 1.00 89.56 601 ILE A O 1
ATOM 4851 N N . GLU A 1 602 ? 39.347 4.435 -54.079 1.00 89.69 602 GLU A N 1
ATOM 4852 C CA . GLU A 1 602 ? 40.692 4.076 -54.585 1.00 89.69 602 GLU A CA 1
ATOM 4853 C C . GLU A 1 602 ? 41.532 3.256 -53.580 1.00 89.69 602 GLU A C 1
ATOM 4855 O O . GLU A 1 602 ? 42.046 2.200 -53.969 1.00 89.69 602 GLU A O 1
ATOM 4860 N N . PRO A 1 603 ? 41.611 3.609 -52.277 1.00 89.75 603 PRO A N 1
ATOM 4861 C CA . PRO A 1 603 ? 42.431 2.874 -51.312 1.00 89.75 603 PRO A CA 1
ATOM 4862 C C . PRO A 1 603 ? 41.899 1.467 -51.008 1.00 89.75 603 PRO A C 1
ATOM 4864 O O . PRO A 1 603 ? 42.587 0.675 -50.357 1.00 89.75 603 PRO A O 1
ATOM 4867 N N . LEU A 1 604 ? 40.679 1.145 -51.450 1.00 88.75 604 LEU A N 1
ATOM 4868 C CA . LEU A 1 604 ? 40.076 -0.186 -51.383 1.00 88.75 604 LEU A CA 1
ATOM 4869 C C . LEU A 1 604 ? 40.180 -0.925 -52.729 1.00 88.75 604 LEU A C 1
ATOM 4871 O O . LEU A 1 604 ? 40.305 -2.151 -52.734 1.00 88.75 604 LEU A O 1
ATOM 4875 N N . ALA A 1 605 ? 40.203 -0.207 -53.857 1.00 86.31 605 ALA A N 1
ATOM 4876 C CA . ALA A 1 605 ? 40.358 -0.754 -55.207 1.00 86.31 605 ALA A CA 1
ATOM 4877 C C . ALA A 1 605 ? 41.685 -1.505 -55.414 1.00 86.31 605 ALA A C 1
ATOM 4879 O O . ALA A 1 605 ? 41.730 -2.485 -56.157 1.00 86.31 605 ALA A O 1
ATOM 4880 N N . GLU A 1 606 ? 42.751 -1.112 -54.712 1.00 83.19 606 GLU A N 1
ATOM 4881 C CA . GLU A 1 606 ? 44.018 -1.859 -54.689 1.00 83.19 606 GLU A CA 1
ATOM 4882 C C . GLU A 1 606 ? 43.920 -3.220 -53.973 1.00 83.19 606 GLU A C 1
ATOM 4884 O O . GLU A 1 606 ? 44.722 -4.118 -54.227 1.00 83.19 606 GLU A O 1
ATOM 4889 N N . LYS A 1 607 ? 42.953 -3.372 -53.057 1.00 83.69 607 LYS A N 1
ATOM 4890 C CA . LYS A 1 607 ? 42.878 -4.474 -52.080 1.00 83.69 607 LYS A CA 1
ATOM 4891 C C . LYS A 1 607 ? 41.739 -5.456 -52.360 1.00 83.69 607 LYS A C 1
ATOM 4893 O O . LYS A 1 607 ? 41.824 -6.614 -51.960 1.00 83.69 607 LYS A O 1
ATOM 4898 N N . SER A 1 608 ? 40.680 -5.014 -53.041 1.00 85.81 608 SER A N 1
ATOM 4899 C CA . SER A 1 608 ? 39.479 -5.807 -53.320 1.00 85.81 608 SER A CA 1
ATOM 4900 C C . SER A 1 608 ? 39.095 -5.751 -54.804 1.00 85.81 608 SER A C 1
ATOM 4902 O O . SER A 1 608 ? 38.918 -4.659 -55.349 1.00 85.81 608 SER A O 1
ATOM 4904 N N . PRO A 1 609 ? 38.872 -6.900 -55.478 1.00 83.75 609 PRO A N 1
ATOM 4905 C CA . PRO A 1 609 ? 38.434 -6.910 -56.872 1.00 83.75 609 PRO A CA 1
ATOM 4906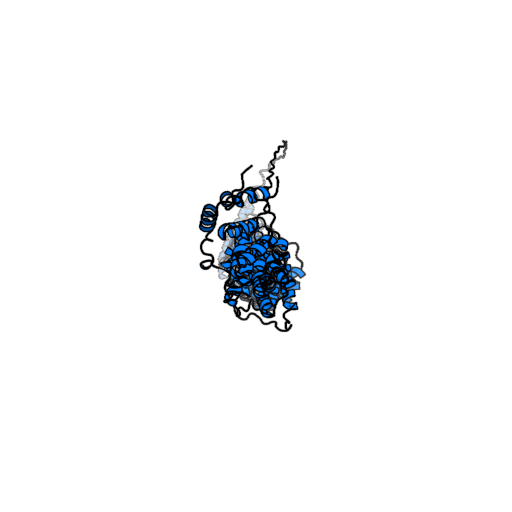 C C . PRO A 1 609 ? 37.027 -6.315 -57.046 1.00 83.75 609 PRO A C 1
ATOM 4908 O O . PRO A 1 609 ? 36.762 -5.721 -58.087 1.00 83.75 609 PRO A O 1
ATOM 4911 N N . LYS A 1 610 ? 36.155 -6.397 -56.022 1.00 85.31 610 LYS A N 1
ATOM 4912 C CA . LYS A 1 610 ? 34.854 -5.702 -56.018 1.00 85.31 610 LYS A CA 1
ATOM 4913 C C . LYS A 1 610 ? 35.049 -4.183 -56.066 1.00 85.31 610 LYS A C 1
ATOM 4915 O O . LYS A 1 610 ? 34.402 -3.500 -56.849 1.00 85.31 610 LYS A O 1
ATOM 4920 N N . ALA A 1 611 ? 35.953 -3.665 -55.230 1.00 86.44 611 ALA A N 1
ATOM 4921 C CA . ALA A 1 611 ? 36.249 -2.238 -55.161 1.00 86.44 611 ALA A CA 1
ATOM 4922 C C . ALA A 1 611 ? 36.895 -1.739 -56.458 1.00 86.44 611 ALA A C 1
ATOM 4924 O O . ALA A 1 611 ? 36.543 -0.666 -56.933 1.00 86.44 611 ALA A O 1
ATOM 4925 N N . LYS A 1 612 ? 37.774 -2.539 -57.078 1.00 87.25 612 LYS A N 1
ATOM 4926 C CA . LYS A 1 612 ? 38.351 -2.217 -58.389 1.00 87.25 612 LYS A CA 1
ATOM 4927 C C . LYS A 1 612 ? 37.289 -2.109 -59.483 1.00 87.25 612 LYS A C 1
ATOM 4929 O O . LYS A 1 612 ? 37.358 -1.190 -60.294 1.00 87.25 612 LYS A O 1
ATOM 4934 N N . ASP A 1 613 ? 36.332 -3.034 -59.511 1.00 87.75 613 ASP A N 1
ATOM 4935 C CA . ASP A 1 613 ? 35.230 -3.009 -60.476 1.00 87.75 613 ASP A CA 1
ATOM 4936 C C . ASP A 1 613 ? 34.264 -1.837 -60.234 1.00 87.75 613 ASP A C 1
ATOM 4938 O O . ASP A 1 613 ? 33.802 -1.214 -61.183 1.00 87.75 613 ASP A O 1
ATOM 4942 N N . LEU A 1 614 ? 34.013 -1.479 -58.972 1.00 89.44 614 LEU A N 1
ATOM 4943 C CA . LEU A 1 614 ? 33.246 -0.282 -58.623 1.00 89.44 614 LEU A CA 1
ATOM 4944 C C . LEU A 1 614 ? 33.971 1.006 -59.048 1.00 89.44 614 LEU A C 1
ATOM 4946 O O . LEU A 1 614 ? 33.359 1.877 -59.654 1.00 89.44 614 LEU A O 1
ATOM 4950 N N . TYR A 1 615 ? 35.274 1.108 -58.778 1.00 91.12 615 TYR A N 1
ATOM 4951 C CA . TYR A 1 615 ? 36.077 2.316 -58.987 1.00 91.12 615 TYR A CA 1
ATOM 4952 C C . TYR A 1 615 ? 36.042 2.830 -60.436 1.00 91.12 615 TYR A C 1
ATOM 4954 O O . TYR A 1 615 ? 35.765 4.006 -60.658 1.00 91.12 615 TYR A O 1
ATOM 4962 N N . TRP A 1 616 ? 36.254 1.960 -61.435 1.00 91.94 616 TRP A N 1
ATOM 4963 C CA . TRP A 1 616 ? 36.222 2.392 -62.842 1.00 91.94 616 TRP A CA 1
ATOM 4964 C C . TRP A 1 616 ? 34.805 2.747 -63.321 1.00 91.94 616 TRP A C 1
ATOM 4966 O O . TRP A 1 616 ? 34.654 3.662 -64.128 1.00 91.94 616 TRP A O 1
ATOM 4976 N N . ARG A 1 617 ? 33.768 2.061 -62.810 1.00 91.75 617 ARG A N 1
ATOM 4977 C CA . ARG A 1 617 ? 32.361 2.352 -63.138 1.00 91.75 617 ARG A CA 1
ATOM 4978 C C . ARG A 1 617 ? 31.945 3.700 -62.580 1.00 91.75 617 ARG A C 1
ATOM 4980 O O . ARG A 1 617 ? 31.462 4.536 -63.324 1.00 91.75 617 ARG A O 1
ATOM 4987 N N . THR A 1 618 ? 32.215 3.943 -61.301 1.00 91.69 618 THR A N 1
ATOM 4988 C CA . THR A 1 618 ? 31.880 5.210 -60.652 1.00 91.69 618 THR A CA 1
ATOM 4989 C C . THR A 1 618 ? 32.661 6.379 -61.261 1.00 91.69 618 THR A C 1
ATOM 4991 O O . THR A 1 618 ? 32.079 7.442 -61.445 1.00 91.69 618 THR A O 1
ATOM 4994 N N . ALA A 1 619 ? 33.917 6.189 -61.685 1.00 91.94 619 ALA A N 1
ATOM 4995 C CA . ALA A 1 619 ? 34.632 7.185 -62.494 1.00 91.94 619 ALA A CA 1
ATOM 4996 C C . ALA A 1 619 ? 33.899 7.492 -63.821 1.00 91.94 619 ALA A C 1
ATOM 4998 O O . ALA A 1 619 ? 33.672 8.655 -64.154 1.00 91.94 619 ALA A O 1
ATOM 4999 N N . TYR A 1 620 ? 33.459 6.459 -64.549 1.00 92.44 620 TYR A N 1
ATOM 5000 C CA . TYR A 1 620 ? 32.678 6.627 -65.778 1.00 92.44 620 TYR A CA 1
ATOM 5001 C C . TYR A 1 620 ? 31.333 7.330 -65.526 1.00 92.44 620 TYR A C 1
ATOM 5003 O O . TYR A 1 620 ? 31.003 8.271 -66.243 1.00 92.44 620 TYR A O 1
ATOM 5011 N N . ASP A 1 621 ? 30.597 6.948 -64.479 1.00 90.12 621 ASP A N 1
ATOM 5012 C CA . ASP A 1 621 ? 29.310 7.549 -64.104 1.00 90.12 621 ASP A CA 1
ATOM 5013 C C . ASP A 1 621 ? 29.450 9.038 -63.724 1.00 90.12 621 ASP A C 1
ATOM 5015 O O . ASP A 1 621 ? 28.618 9.855 -64.127 1.00 90.12 621 ASP A O 1
ATOM 5019 N N . ILE A 1 622 ? 30.527 9.426 -63.021 1.00 90.88 622 ILE A N 1
ATOM 5020 C CA . ILE A 1 622 ? 30.837 10.841 -62.737 1.00 90.88 622 ILE A CA 1
ATOM 5021 C C . ILE A 1 622 ? 31.142 11.595 -64.038 1.00 90.88 622 ILE A C 1
ATOM 5023 O O . ILE A 1 622 ? 30.598 12.675 -64.265 1.00 90.88 622 ILE A O 1
ATOM 5027 N N . GLY A 1 623 ? 31.957 11.011 -64.922 1.00 87.94 623 GLY A N 1
ATOM 5028 C CA . GLY A 1 623 ? 32.260 11.570 -66.243 1.00 87.94 623 GLY A CA 1
ATOM 5029 C C . GLY A 1 623 ? 31.035 11.729 -67.157 1.00 87.94 623 GLY A C 1
ATOM 5030 O O . GLY A 1 623 ? 30.972 12.647 -67.979 1.00 87.94 623 GLY A O 1
ATOM 5031 N N . LYS A 1 624 ? 30.031 10.862 -66.983 1.00 89.00 624 LYS A N 1
ATOM 5032 C CA . LYS A 1 624 ? 28.768 10.838 -67.736 1.00 89.00 624 LYS A CA 1
ATOM 5033 C C . LYS A 1 624 ? 27.746 11.878 -67.263 1.00 89.00 624 LYS A C 1
ATOM 5035 O O . LYS A 1 624 ? 26.827 12.211 -68.009 1.00 89.00 624 LYS A O 1
ATOM 5040 N N . CYS A 1 625 ? 27.895 12.411 -66.051 1.00 85.06 625 CYS A N 1
ATOM 5041 C CA . CYS A 1 625 ? 26.999 13.432 -65.513 1.00 85.06 625 CYS A CA 1
ATOM 5042 C C . CYS A 1 625 ? 27.260 14.806 -66.176 1.00 85.06 625 CYS A C 1
ATOM 5044 O O . CYS A 1 625 ? 28.416 15.222 -66.256 1.00 85.06 625 CYS A O 1
ATOM 5046 N N . PRO A 1 626 ? 26.236 15.537 -66.664 1.00 78.31 626 PRO A N 1
ATOM 5047 C CA . PRO A 1 626 ? 26.433 16.806 -67.369 1.00 78.31 626 PRO A CA 1
ATOM 5048 C C . PRO A 1 626 ? 27.016 17.913 -66.471 1.00 78.31 626 PRO A C 1
ATOM 5050 O O . PRO A 1 626 ? 26.587 18.111 -65.335 1.00 78.31 626 PRO A O 1
ATOM 5053 N N . ALA A 1 627 ? 27.966 18.685 -67.010 1.00 75.31 627 ALA A N 1
ATOM 5054 C CA . ALA A 1 627 ? 28.702 19.722 -66.280 1.00 75.31 627 ALA A CA 1
ATOM 5055 C C . ALA A 1 627 ? 28.290 21.152 -66.670 1.00 75.31 627 ALA A C 1
ATOM 5057 O O . ALA A 1 627 ? 28.568 21.621 -67.777 1.00 75.31 627 ALA A O 1
ATOM 5058 N N . ILE A 1 628 ? 27.696 21.874 -65.715 1.00 72.31 628 ILE A N 1
ATOM 5059 C CA . ILE A 1 628 ? 27.252 23.269 -65.885 1.00 72.31 628 ILE A CA 1
ATOM 5060 C C . ILE A 1 628 ? 28.422 24.258 -65.696 1.00 72.31 628 ILE A C 1
ATOM 5062 O O . ILE A 1 628 ? 28.547 25.227 -66.445 1.00 72.31 628 ILE A O 1
ATOM 5066 N N . THR A 1 629 ? 29.310 24.016 -64.724 1.00 79.06 629 THR A N 1
ATOM 5067 C CA . THR A 1 629 ? 30.468 24.883 -64.422 1.00 79.06 629 THR A CA 1
ATOM 5068 C C . THR A 1 629 ? 31.741 24.437 -65.150 1.00 79.06 629 THR A C 1
ATOM 5070 O O . THR A 1 629 ? 31.844 23.301 -65.606 1.00 79.06 629 THR A O 1
ATOM 5073 N N . ALA A 1 630 ? 32.747 25.318 -65.238 1.00 79.19 630 ALA A N 1
ATOM 5074 C CA . ALA A 1 630 ? 34.052 24.973 -65.817 1.00 79.19 630 ALA A CA 1
ATOM 5075 C C . ALA A 1 630 ? 34.777 23.886 -65.000 1.00 79.19 630 ALA A C 1
ATOM 5077 O O . ALA A 1 630 ? 35.197 22.878 -65.560 1.00 79.19 630 ALA A O 1
ATOM 5078 N N . THR A 1 631 ? 34.806 24.026 -63.671 1.00 80.25 631 THR A N 1
ATOM 5079 C CA . THR A 1 631 ? 35.394 23.035 -62.754 1.00 80.25 631 THR A CA 1
ATOM 5080 C C . THR A 1 631 ? 34.721 21.665 -62.846 1.00 80.25 631 THR A C 1
ATOM 5082 O O . THR A 1 631 ? 35.383 20.639 -62.733 1.00 80.25 631 THR A O 1
ATOM 5085 N N . ALA A 1 632 ? 33.414 21.612 -63.122 1.00 81.06 632 ALA A N 1
ATOM 5086 C CA . ALA A 1 632 ? 32.717 20.353 -63.368 1.00 81.06 632 ALA A CA 1
ATOM 5087 C C . ALA A 1 632 ? 33.143 19.690 -64.697 1.00 81.06 632 ALA A C 1
ATOM 5089 O O . ALA A 1 632 ? 33.129 18.466 -64.789 1.00 81.06 632 ALA A O 1
ATOM 5090 N N . ARG A 1 633 ? 33.558 20.454 -65.720 1.00 82.31 633 ARG A N 1
ATOM 5091 C CA . ARG A 1 633 ? 34.080 19.898 -66.988 1.00 82.31 633 ARG A CA 1
ATOM 5092 C C . ARG A 1 633 ? 35.490 19.336 -66.827 1.00 82.31 633 ARG A C 1
ATOM 5094 O O . ARG A 1 633 ? 35.759 18.258 -67.343 1.00 82.31 633 ARG A O 1
ATOM 5101 N N . GLU A 1 634 ? 36.344 20.021 -66.069 1.00 85.81 634 GLU A N 1
ATOM 5102 C CA . GLU A 1 634 ? 37.666 19.511 -65.670 1.00 85.81 634 GLU A CA 1
ATOM 5103 C C . GLU A 1 634 ? 37.512 18.155 -64.961 1.00 85.81 634 GLU A C 1
ATOM 5105 O O . GLU A 1 634 ? 38.080 17.156 -65.399 1.00 85.81 634 GLU A O 1
ATOM 5110 N N . VAL A 1 635 ? 36.620 18.084 -63.963 1.00 87.81 635 VAL A N 1
ATOM 5111 C CA . VAL A 1 635 ? 36.269 16.833 -63.270 1.00 87.81 635 VAL A CA 1
ATOM 5112 C C . VAL A 1 635 ? 35.722 15.759 -64.225 1.00 87.81 635 VAL A C 1
ATOM 5114 O O . VAL A 1 635 ? 36.084 14.594 -64.071 1.00 87.81 635 VAL A O 1
ATOM 5117 N N . ARG A 1 636 ? 34.885 16.097 -65.221 1.00 87.69 636 ARG A N 1
ATOM 5118 C CA . ARG A 1 636 ? 34.425 15.108 -66.221 1.00 87.69 636 ARG A CA 1
ATOM 5119 C C . ARG A 1 636 ? 35.594 14.519 -67.014 1.00 87.69 636 ARG A C 1
ATOM 5121 O O . ARG A 1 636 ? 35.660 13.296 -67.125 1.00 87.69 636 ARG A O 1
ATOM 5128 N N . SER A 1 637 ? 36.518 15.342 -67.525 1.00 88.00 637 SER A N 1
ATOM 5129 C CA . SER A 1 637 ? 37.668 14.831 -68.292 1.00 88.00 637 SER A CA 1
ATOM 5130 C C . SER A 1 637 ? 38.586 13.973 -67.412 1.00 88.00 637 SER A C 1
ATOM 5132 O O . SER A 1 637 ? 38.895 12.845 -67.798 1.00 88.00 637 SER A O 1
ATOM 5134 N N . ASP A 1 638 ? 38.922 14.430 -66.194 1.00 90.06 638 ASP A N 1
ATOM 5135 C CA . ASP A 1 638 ? 39.699 13.653 -65.209 1.00 90.06 638 ASP A CA 1
ATOM 5136 C C . ASP A 1 638 ? 39.113 12.245 -65.005 1.00 90.06 638 ASP A C 1
ATOM 5138 O O . ASP A 1 638 ? 39.825 11.240 -65.035 1.00 90.06 638 ASP A O 1
ATOM 5142 N N . MET A 1 639 ? 37.797 12.166 -64.784 1.00 93.06 639 MET A N 1
ATOM 5143 C CA . MET A 1 639 ? 37.112 10.926 -64.418 1.00 93.06 639 MET A CA 1
ATOM 5144 C C . MET A 1 639 ? 36.889 9.990 -65.613 1.00 93.06 639 MET A C 1
ATOM 5146 O O . MET A 1 639 ? 36.986 8.772 -65.455 1.00 93.06 639 MET A O 1
ATOM 5150 N N . LEU A 1 640 ? 36.695 10.522 -66.825 1.00 90.31 640 LEU A N 1
ATOM 5151 C CA . LEU A 1 640 ? 36.678 9.716 -68.051 1.00 90.31 640 LEU A CA 1
ATOM 5152 C C . LEU A 1 640 ? 38.071 9.151 -68.373 1.00 90.31 640 LEU A C 1
ATOM 5154 O O . LEU A 1 640 ? 38.194 7.957 -68.654 1.00 90.31 640 LEU A O 1
ATOM 5158 N N . GLN A 1 641 ? 39.131 9.955 -68.247 1.00 90.81 641 GLN A N 1
ATOM 5159 C CA . GLN A 1 641 ? 40.516 9.491 -68.400 1.00 90.81 641 GLN A CA 1
ATOM 5160 C C . GLN A 1 641 ? 40.876 8.424 -67.350 1.00 90.81 641 GLN A C 1
ATOM 5162 O O . GLN A 1 641 ? 41.492 7.404 -67.676 1.00 90.81 641 GLN A O 1
ATOM 5167 N N . LEU A 1 642 ? 40.435 8.605 -66.101 1.00 90.62 642 LEU A N 1
ATOM 5168 C CA . LEU A 1 642 ? 40.592 7.625 -65.025 1.00 90.62 642 LEU A CA 1
ATOM 5169 C C . LEU A 1 642 ? 39.852 6.310 -65.320 1.00 90.62 642 LEU A C 1
ATOM 5171 O O . LEU A 1 642 ? 40.416 5.232 -65.117 1.00 90.62 642 LEU A O 1
ATOM 5175 N N . ALA A 1 643 ? 38.621 6.381 -65.835 1.00 91.12 643 ALA A N 1
ATOM 5176 C CA . ALA A 1 643 ? 37.859 5.208 -66.252 1.00 91.12 643 ALA A CA 1
ATOM 5177 C C . ALA A 1 643 ? 38.587 4.442 -67.372 1.00 91.12 643 ALA A C 1
ATOM 5179 O O . ALA A 1 643 ? 38.823 3.240 -67.231 1.00 91.12 643 ALA A O 1
ATOM 5180 N N . ILE A 1 644 ? 39.048 5.138 -68.421 1.00 90.81 644 ILE A N 1
ATOM 5181 C CA . ILE A 1 644 ? 39.862 4.568 -69.514 1.00 90.81 644 ILE A CA 1
ATOM 5182 C C . ILE A 1 644 ? 41.119 3.865 -68.971 1.00 90.81 644 ILE A C 1
ATOM 5184 O O . ILE A 1 644 ? 41.474 2.778 -69.427 1.00 90.81 644 ILE A O 1
ATOM 5188 N N . ALA A 1 645 ? 41.788 4.447 -67.973 1.00 89.75 645 ALA A N 1
ATOM 5189 C CA . ALA A 1 645 ? 43.016 3.894 -67.401 1.00 89.75 645 ALA A CA 1
ATOM 5190 C C . ALA A 1 645 ? 42.810 2.653 -66.504 1.00 89.75 645 ALA A C 1
ATOM 5192 O O . ALA A 1 645 ? 43.779 1.940 -66.221 1.00 89.75 645 ALA A O 1
ATOM 5193 N N . LYS A 1 646 ? 41.587 2.396 -66.012 1.00 89.44 646 LYS A N 1
ATOM 5194 C CA . LYS A 1 646 ? 41.318 1.396 -64.953 1.00 89.44 646 LYS A CA 1
ATOM 5195 C C . LYS A 1 646 ? 40.290 0.316 -65.347 1.00 89.44 646 LYS A C 1
ATOM 5197 O O . LYS A 1 646 ? 40.280 -0.742 -64.711 1.00 89.44 646 LYS A O 1
ATOM 5202 N N . ALA A 1 647 ? 39.461 0.557 -66.365 1.00 89.06 647 ALA A N 1
ATOM 5203 C CA . ALA A 1 647 ? 38.391 -0.335 -66.824 1.00 89.06 647 ALA A CA 1
ATOM 5204 C C . ALA A 1 647 ? 38.889 -1.639 -67.496 1.00 89.06 647 ALA A C 1
ATOM 5206 O O . ALA A 1 647 ? 40.016 -1.703 -68.001 1.00 89.06 647 ALA A O 1
ATOM 5207 N N . PRO A 1 648 ? 38.062 -2.706 -67.534 1.00 89.94 648 PRO A N 1
ATOM 5208 C CA . PRO A 1 648 ? 38.341 -3.894 -68.337 1.00 89.94 648 PRO A CA 1
ATOM 5209 C C . PRO A 1 648 ? 38.276 -3.570 -69.838 1.00 89.94 648 PRO A C 1
ATOM 5211 O O . PRO A 1 648 ? 37.498 -2.721 -70.276 1.00 89.94 648 PRO A O 1
ATOM 5214 N N . LYS A 1 649 ? 39.082 -4.275 -70.644 1.00 87.38 649 LYS A N 1
ATOM 5215 C CA . LYS A 1 649 ? 39.249 -4.012 -72.091 1.00 87.38 649 LYS A CA 1
ATOM 5216 C C . LYS A 1 649 ? 37.935 -4.047 -72.869 1.00 87.38 649 LYS A C 1
ATOM 5218 O O . LYS A 1 649 ? 37.763 -3.317 -73.836 1.00 87.38 649 LYS A O 1
ATOM 5223 N N . ASP A 1 650 ? 37.047 -4.915 -72.420 1.00 89.56 650 ASP A N 1
ATOM 5224 C CA . ASP A 1 650 ? 35.712 -5.200 -72.923 1.00 89.56 650 ASP A CA 1
ATOM 5225 C C . ASP A 1 650 ? 34.734 -4.019 -72.758 1.00 89.56 650 ASP A C 1
ATOM 5227 O O . ASP A 1 650 ? 33.802 -3.910 -73.550 1.00 89.56 650 ASP A O 1
ATOM 5231 N N . MET A 1 651 ? 34.988 -3.096 -71.820 1.00 88.62 651 MET A N 1
ATOM 5232 C CA . MET A 1 651 ? 34.185 -1.877 -71.611 1.00 88.62 651 MET A CA 1
ATOM 5233 C C . MET A 1 651 ? 34.835 -0.605 -72.179 1.00 88.62 651 MET A C 1
ATOM 5235 O O . MET A 1 651 ? 34.160 0.412 -72.320 1.00 88.62 651 MET A O 1
ATOM 5239 N N . LEU A 1 652 ? 36.124 -0.643 -72.544 1.00 86.88 652 LEU A N 1
ATOM 5240 C CA . LEU A 1 652 ? 36.839 0.528 -73.074 1.00 86.88 652 LEU A CA 1
ATOM 5241 C C . LEU A 1 652 ? 36.166 1.204 -74.286 1.00 86.88 652 LEU A C 1
ATOM 5243 O O . LEU A 1 652 ? 36.186 2.432 -74.303 1.00 86.88 652 LEU A O 1
ATOM 5247 N N . PRO A 1 653 ? 35.568 0.495 -75.271 1.00 89.25 653 PRO A N 1
ATOM 5248 C CA . PRO A 1 653 ? 34.938 1.154 -76.417 1.00 89.25 653 PRO A CA 1
ATOM 5249 C C . PRO A 1 653 ? 33.825 2.135 -76.020 1.00 89.25 653 PRO A C 1
ATOM 5251 O O . PRO A 1 653 ? 33.853 3.277 -76.460 1.00 89.25 653 PRO A O 1
ATOM 5254 N N . GLU A 1 654 ? 32.916 1.746 -75.114 1.00 88.44 654 GLU A N 1
ATOM 5255 C CA . GLU A 1 654 ? 31.816 2.616 -74.653 1.00 88.44 654 GLU A CA 1
ATOM 5256 C C . GLU A 1 654 ? 32.343 3.878 -73.942 1.00 88.44 654 GLU A C 1
ATOM 5258 O O . GLU A 1 654 ? 31.788 4.970 -74.082 1.00 88.44 654 GLU A O 1
ATOM 5263 N N . ILE A 1 655 ? 33.439 3.736 -73.190 1.00 89.06 655 ILE A N 1
ATOM 5264 C CA . ILE A 1 655 ? 34.064 4.840 -72.455 1.00 89.06 655 ILE A CA 1
ATOM 5265 C C . ILE A 1 655 ? 34.799 5.785 -73.424 1.00 89.06 655 ILE A C 1
ATOM 5267 O O . ILE A 1 655 ? 34.681 7.001 -73.286 1.00 89.06 655 ILE A O 1
ATOM 5271 N N . PHE A 1 656 ? 35.510 5.253 -74.427 1.00 88.06 656 PHE A N 1
ATOM 5272 C CA . PHE A 1 656 ? 36.188 6.050 -75.460 1.00 88.06 656 PHE A CA 1
ATOM 5273 C C . PHE A 1 656 ? 35.208 6.786 -76.381 1.00 88.06 656 PHE A C 1
ATOM 5275 O O . PHE A 1 656 ? 35.436 7.957 -76.682 1.00 88.06 65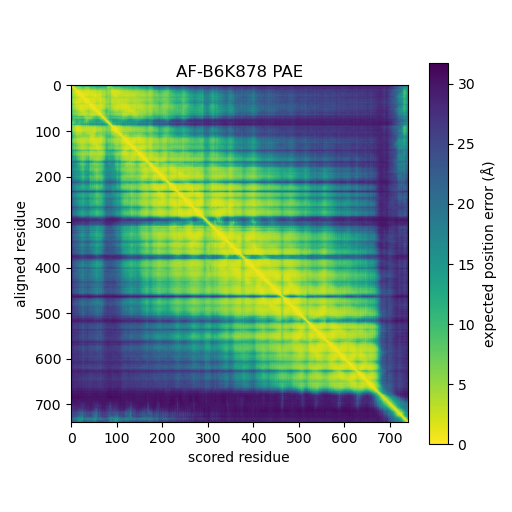6 PHE A O 1
ATOM 5282 N N . ASP A 1 657 ? 34.115 6.142 -76.797 1.00 87.56 657 ASP A N 1
ATOM 5283 C CA . ASP A 1 657 ? 33.079 6.778 -77.619 1.00 87.56 657 ASP A CA 1
ATOM 5284 C C . ASP A 1 657 ? 32.461 7.973 -76.873 1.00 87.56 657 ASP A C 1
ATOM 5286 O O . ASP A 1 657 ? 32.296 9.054 -77.441 1.00 87.56 657 ASP A O 1
ATOM 5290 N N . TYR A 1 658 ? 32.181 7.806 -75.575 1.00 86.31 658 TYR A N 1
ATOM 5291 C CA . TYR A 1 658 ? 31.623 8.866 -74.737 1.00 86.31 658 TYR A CA 1
ATOM 5292 C C . TYR A 1 658 ? 32.635 9.978 -74.406 1.00 86.31 658 TYR A C 1
ATOM 5294 O O . TYR A 1 658 ? 32.272 11.153 -74.391 1.00 86.31 658 TYR A O 1
ATOM 5302 N N . TRP A 1 659 ? 33.910 9.644 -74.178 1.00 89.12 659 TRP A N 1
ATOM 5303 C CA . TRP A 1 659 ? 34.961 10.650 -73.987 1.00 89.12 659 TRP A CA 1
ATOM 5304 C C . TRP A 1 659 ? 35.189 11.490 -75.249 1.00 89.12 659 TRP A C 1
ATOM 5306 O O . TRP A 1 659 ? 35.294 12.708 -75.154 1.00 89.12 659 TRP A O 1
ATOM 5316 N N . THR A 1 660 ? 35.161 10.870 -76.431 1.00 86.12 660 THR A N 1
ATOM 5317 C CA . THR A 1 660 ? 35.273 11.591 -77.711 1.00 86.12 660 THR A CA 1
ATOM 5318 C C . THR A 1 660 ? 34.127 12.597 -77.884 1.00 86.12 660 THR A C 1
ATOM 5320 O O . THR A 1 660 ? 34.370 13.757 -78.204 1.00 86.12 660 THR A O 1
ATOM 5323 N N . GLN A 1 661 ? 32.886 12.185 -77.589 1.00 84.12 661 GLN A N 1
ATOM 5324 C CA . GLN A 1 661 ? 31.714 13.074 -77.591 1.00 84.12 661 GLN A CA 1
ATOM 5325 C C . GLN A 1 661 ? 31.862 14.232 -76.590 1.00 84.12 661 GLN A C 1
ATOM 5327 O O . GLN A 1 661 ? 31.490 15.361 -76.899 1.00 84.12 661 GLN A O 1
ATOM 5332 N N . PHE A 1 662 ? 32.430 13.979 -75.408 1.00 85.50 662 PHE A N 1
ATOM 5333 C CA . PHE A 1 662 ? 32.670 15.018 -74.406 1.00 85.50 662 PHE A CA 1
ATOM 5334 C C . PHE A 1 662 ? 33.722 16.054 -74.840 1.00 85.50 662 PHE A C 1
ATOM 5336 O O . PHE A 1 662 ? 33.529 17.245 -74.599 1.00 85.50 662 PHE A O 1
ATOM 5343 N N . GLU A 1 663 ? 34.817 15.647 -75.487 1.00 83.75 663 GLU A N 1
ATOM 5344 C CA . GLU A 1 663 ? 35.799 16.615 -75.998 1.00 83.75 663 GLU A CA 1
ATOM 5345 C C . GLU A 1 663 ? 35.190 17.461 -77.144 1.00 83.75 663 GLU A C 1
ATOM 5347 O O . GLU A 1 663 ? 35.374 18.678 -77.162 1.00 83.75 663 GLU A O 1
ATOM 5352 N N . GLU A 1 664 ? 34.345 16.880 -78.013 1.00 83.25 664 GLU A N 1
ATOM 5353 C CA . GLU A 1 664 ? 33.558 17.629 -79.017 1.00 83.25 664 GLU A CA 1
ATOM 5354 C C . GLU A 1 664 ? 32.541 18.615 -78.379 1.00 83.25 664 GLU A C 1
ATOM 5356 O O . GLU A 1 664 ? 32.400 19.756 -78.841 1.00 83.25 664 GLU A O 1
ATOM 5361 N N . GLU A 1 665 ? 31.862 18.231 -77.284 1.00 79.12 665 GLU A N 1
ATOM 5362 C CA . GLU A 1 665 ? 31.032 19.137 -76.458 1.00 79.12 665 GLU A CA 1
ATOM 5363 C C . GLU A 1 665 ? 31.863 20.295 -75.872 1.00 79.12 665 GLU A C 1
ATOM 5365 O O . GLU A 1 665 ? 31.395 21.434 -75.789 1.00 79.12 665 GLU A O 1
ATOM 5370 N N . ASN A 1 666 ? 33.091 20.017 -75.433 1.00 77.44 666 ASN A N 1
ATOM 5371 C CA . ASN A 1 666 ? 33.927 20.985 -74.731 1.00 77.44 666 ASN A CA 1
ATOM 5372 C C . ASN A 1 666 ? 34.561 22.003 -75.695 1.00 77.44 666 ASN A C 1
ATOM 5374 O O . ASN A 1 666 ? 34.488 23.206 -75.431 1.00 77.44 666 ASN A O 1
ATOM 5378 N N . ASP A 1 667 ? 35.080 21.549 -76.841 1.00 75.00 667 ASP A N 1
ATOM 5379 C CA . ASP A 1 667 ? 35.579 22.410 -77.923 1.00 75.00 667 ASP A CA 1
ATOM 5380 C C . ASP A 1 667 ? 34.478 23.352 -78.434 1.00 75.00 667 ASP A C 1
ATOM 5382 O O . ASP A 1 667 ? 34.684 24.563 -78.571 1.00 75.00 667 ASP A O 1
ATOM 5386 N N . THR A 1 668 ? 33.268 22.836 -78.675 1.00 69.94 668 THR A N 1
ATOM 5387 C CA . THR A 1 668 ? 32.148 23.673 -79.134 1.00 69.94 668 THR A CA 1
ATOM 5388 C C . THR A 1 668 ? 31.694 24.675 -78.069 1.00 69.94 668 THR A C 1
ATOM 5390 O O . THR A 1 668 ? 31.425 25.832 -78.399 1.00 69.94 668 THR A O 1
ATOM 5393 N N . ALA A 1 669 ? 31.688 24.296 -76.787 1.00 64.50 669 ALA A N 1
ATOM 5394 C CA . ALA A 1 669 ? 31.344 25.202 -75.692 1.00 64.50 669 ALA A CA 1
ATOM 5395 C C . ALA A 1 669 ? 32.431 26.252 -75.381 1.00 64.50 669 ALA A C 1
ATOM 5397 O O . ALA A 1 669 ? 32.099 27.336 -74.892 1.00 64.50 669 ALA A O 1
ATOM 5398 N N . ALA A 1 670 ? 33.709 25.972 -75.660 1.00 60.78 670 ALA A N 1
ATOM 5399 C CA . ALA A 1 670 ? 34.788 26.957 -75.572 1.00 60.78 670 ALA A CA 1
ATOM 5400 C C . ALA A 1 670 ? 34.601 28.069 -76.620 1.00 60.78 670 ALA A C 1
ATOM 5402 O O . ALA A 1 670 ? 34.589 29.249 -76.271 1.00 60.78 670 AL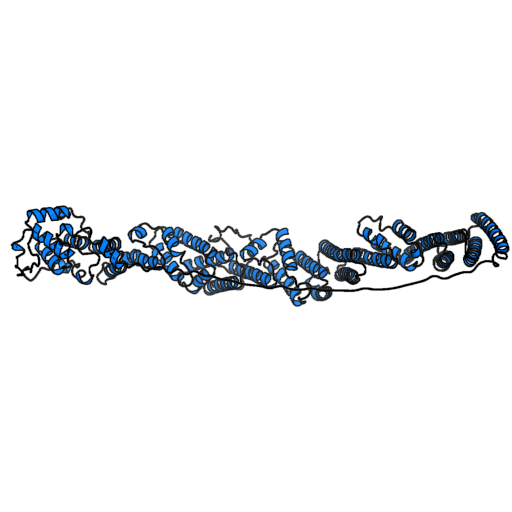A A O 1
ATOM 5403 N N . ASN A 1 671 ? 34.319 27.687 -77.871 1.00 58.06 671 ASN A N 1
ATOM 5404 C CA . ASN A 1 671 ? 34.063 28.603 -78.992 1.00 58.06 671 ASN A CA 1
ATOM 5405 C C . ASN A 1 671 ? 32.789 29.472 -78.840 1.00 58.06 671 ASN A C 1
ATOM 5407 O O . ASN A 1 671 ? 32.591 30.407 -79.618 1.00 58.06 671 ASN A O 1
ATOM 5411 N N . MET A 1 672 ? 31.909 29.183 -77.873 1.00 56.31 672 MET A N 1
ATOM 5412 C CA . MET A 1 672 ? 30.745 30.030 -77.562 1.00 56.31 672 MET A CA 1
ATOM 5413 C C . MET A 1 672 ? 31.039 31.078 -76.481 1.00 56.31 672 MET A C 1
ATOM 5415 O O . MET A 1 672 ? 30.564 32.206 -76.588 1.00 56.31 672 MET A O 1
ATOM 5419 N N . LYS A 1 673 ? 31.869 30.762 -75.476 1.00 53.31 673 LYS A N 1
ATOM 5420 C CA . LYS A 1 673 ? 32.151 31.685 -74.360 1.00 53.31 673 LYS A CA 1
ATOM 5421 C C . LYS A 1 673 ? 32.917 32.955 -74.745 1.00 53.31 673 LYS A C 1
ATOM 5423 O O . LYS A 1 673 ? 32.907 33.901 -73.967 1.00 53.31 673 LYS A O 1
ATOM 5428 N N . GLU A 1 674 ? 33.531 33.007 -75.925 1.00 53.34 674 GLU A N 1
ATOM 5429 C CA . GLU A 1 674 ? 34.140 34.235 -76.460 1.00 53.34 674 GLU A CA 1
ATOM 5430 C C . GLU A 1 674 ? 33.117 35.272 -76.976 1.00 53.34 674 GLU A C 1
ATOM 5432 O O . GLU A 1 674 ? 33.528 36.345 -77.412 1.00 53.34 674 GLU A O 1
ATOM 5437 N N . LYS A 1 675 ? 31.802 34.988 -76.948 1.00 49.59 675 LYS A N 1
ATOM 5438 C CA . LYS A 1 675 ? 30.755 35.916 -77.428 1.00 49.59 675 LYS A CA 1
ATOM 5439 C C . LYS A 1 675 ? 29.902 36.565 -76.341 1.00 49.59 675 LYS A C 1
ATOM 5441 O O . LYS A 1 675 ? 29.522 37.718 -76.496 1.00 49.59 675 LYS A O 1
ATOM 5446 N N . ASP A 1 676 ? 29.626 35.865 -75.246 1.00 44.69 676 ASP A N 1
ATOM 5447 C CA . ASP A 1 676 ? 28.574 36.261 -74.296 1.00 44.69 676 ASP A CA 1
ATOM 5448 C C . ASP A 1 676 ? 29.118 37.081 -73.100 1.00 44.69 676 ASP A C 1
ATOM 5450 O O . ASP A 1 676 ? 28.723 36.865 -71.956 1.00 44.69 676 ASP A O 1
ATOM 5454 N N . ILE A 1 677 ? 30.080 37.983 -73.345 1.00 49.94 677 ILE A N 1
ATOM 5455 C CA . ILE A 1 677 ? 30.741 38.819 -72.312 1.00 49.94 677 ILE A CA 1
ATOM 5456 C C . ILE A 1 677 ? 30.409 40.325 -72.465 1.00 49.94 677 ILE A C 1
ATOM 5458 O O . ILE A 1 677 ? 30.787 41.120 -71.609 1.00 49.94 677 ILE A O 1
ATOM 5462 N N . GLU A 1 678 ? 29.688 40.743 -73.516 1.00 48.94 678 GLU A N 1
ATOM 5463 C CA . GLU A 1 678 ? 29.445 42.175 -73.793 1.00 48.94 678 GLU A CA 1
ATOM 5464 C C . GLU A 1 678 ? 28.220 42.818 -73.102 1.00 48.94 678 GLU A C 1
ATOM 5466 O O . GLU A 1 678 ? 28.208 44.045 -73.018 1.00 48.94 678 GLU A O 1
ATOM 5471 N N . ASP A 1 679 ? 27.242 42.067 -72.567 1.00 40.72 679 ASP A N 1
ATOM 5472 C CA . ASP A 1 679 ? 25.963 42.636 -72.081 1.00 40.72 679 ASP A CA 1
ATOM 5473 C C . ASP A 1 679 ? 25.580 42.330 -70.606 1.00 40.72 679 ASP A C 1
ATOM 5475 O O . ASP A 1 679 ? 25.823 41.246 -70.073 1.00 40.72 679 ASP A O 1
ATOM 5479 N N . ASP A 1 680 ? 24.881 43.318 -70.027 1.00 39.03 680 ASP A N 1
ATOM 5480 C CA . ASP A 1 680 ? 24.092 43.392 -68.777 1.00 39.03 680 ASP A CA 1
ATOM 5481 C C . ASP A 1 680 ? 24.738 43.530 -67.367 1.00 39.03 680 ASP A C 1
ATOM 5483 O O . ASP A 1 680 ? 25.786 42.992 -67.009 1.00 39.03 680 ASP A O 1
ATOM 5487 N N . TYR A 1 681 ? 24.042 44.346 -66.556 1.00 43.03 681 TYR A N 1
ATOM 5488 C CA . TYR A 1 681 ? 24.316 44.848 -65.191 1.00 43.03 681 TYR A CA 1
ATOM 5489 C C . TYR A 1 681 ? 22.944 45.252 -64.553 1.00 43.03 681 TYR A C 1
ATOM 5491 O O . TYR A 1 681 ? 21.930 45.021 -65.205 1.00 43.03 681 TYR A O 1
ATOM 5499 N N . VAL A 1 682 ? 22.896 45.931 -63.380 1.00 41.19 682 VAL A N 1
ATOM 5500 C CA . VAL A 1 682 ? 21.689 46.548 -62.704 1.00 41.19 682 VAL A CA 1
ATOM 5501 C C . VAL A 1 682 ? 20.822 45.571 -61.851 1.00 41.19 682 VAL A C 1
ATOM 5503 O O . VAL A 1 682 ? 20.631 44.437 -62.272 1.00 41.19 682 VAL A O 1
ATOM 5506 N N . ASP A 1 683 ? 20.204 45.900 -60.689 1.00 42.28 683 ASP A N 1
ATOM 5507 C CA . ASP A 1 683 ? 20.462 46.886 -59.591 1.00 42.28 683 ASP A CA 1
ATOM 5508 C C . ASP A 1 683 ? 19.547 46.621 -58.332 1.00 42.28 683 ASP A C 1
ATOM 5510 O O . ASP A 1 683 ? 18.747 45.686 -58.347 1.00 42.28 683 ASP A O 1
ATOM 5514 N N . ASP A 1 684 ? 19.698 47.437 -57.269 1.00 43.81 684 ASP A N 1
ATOM 5515 C CA . ASP A 1 684 ? 19.092 47.536 -55.899 1.00 43.81 684 ASP A CA 1
ATOM 5516 C C . ASP A 1 684 ? 17.614 47.145 -55.548 1.00 43.81 684 ASP A C 1
ATOM 5518 O O . ASP A 1 684 ? 16.715 47.262 -56.379 1.00 43.81 684 ASP A O 1
ATOM 5522 N N . PHE A 1 685 ? 17.368 46.825 -54.241 1.00 32.59 685 PHE A N 1
ATOM 5523 C CA . PHE A 1 685 ? 16.178 47.106 -53.347 1.00 32.59 685 PHE A CA 1
ATOM 5524 C C . PHE A 1 685 ? 16.280 46.352 -51.967 1.00 32.59 685 PHE A C 1
ATOM 5526 O O . PHE A 1 685 ? 16.924 45.307 -51.938 1.00 32.59 685 PHE A O 1
ATOM 5533 N N . GLU A 1 686 ? 15.646 46.648 -50.799 1.00 32.84 686 GLU A N 1
ATOM 5534 C CA . GLU A 1 686 ? 15.218 47.877 -50.054 1.00 32.84 686 GLU A CA 1
ATOM 5535 C C . GLU A 1 686 ? 14.956 47.533 -48.527 1.00 32.84 686 GLU A C 1
ATOM 5537 O O . GLU A 1 686 ? 15.713 46.733 -47.980 1.00 32.84 686 GLU A O 1
ATOM 5542 N N . TRP A 1 687 ? 13.965 48.124 -47.814 1.00 44.59 687 TRP A N 1
ATOM 5543 C CA . TRP A 1 687 ? 13.756 48.176 -46.319 1.00 44.59 687 TRP A CA 1
ATOM 5544 C C . TRP A 1 687 ? 12.222 48.131 -45.933 1.00 44.59 687 TRP A C 1
ATOM 5546 O O . TRP A 1 687 ? 11.471 47.837 -46.865 1.00 44.59 687 TRP A O 1
ATOM 5556 N N . PRO A 1 688 ? 11.652 48.368 -44.694 1.00 46.47 688 PRO A N 1
ATOM 5557 C CA . PRO A 1 688 ? 12.154 48.870 -43.388 1.00 46.47 688 PRO A CA 1
ATOM 5558 C C . PRO A 1 688 ? 11.708 48.082 -42.093 1.00 46.47 688 PRO A C 1
ATOM 5560 O O . PRO A 1 688 ? 12.082 46.919 -41.967 1.00 46.47 688 PRO A O 1
ATOM 5563 N N . VAL A 1 689 ? 11.056 48.726 -41.087 1.00 39.31 689 VAL A N 1
ATOM 5564 C CA . VAL A 1 689 ? 11.024 48.394 -39.619 1.00 39.31 689 VAL A CA 1
ATOM 5565 C C . VAL A 1 689 ? 9.665 48.804 -38.929 1.00 39.31 689 VAL A C 1
ATOM 5567 O O . VAL A 1 689 ? 8.743 49.180 -39.650 1.00 39.31 689 VAL A O 1
ATOM 5570 N N . ASP A 1 690 ? 9.580 48.758 -37.576 1.00 39.34 690 ASP A N 1
ATOM 5571 C CA . ASP A 1 690 ? 8.624 49.394 -36.597 1.00 39.34 690 ASP A CA 1
ATOM 5572 C C . ASP A 1 690 ? 7.334 48.577 -36.213 1.00 39.34 690 ASP A C 1
ATOM 5574 O O . ASP A 1 690 ? 6.817 47.866 -37.074 1.00 39.34 690 ASP A O 1
ATOM 5578 N N . GLU A 1 691 ? 6.741 48.456 -34.992 1.00 42.50 691 GLU A N 1
ATOM 5579 C CA . GLU A 1 691 ? 6.706 49.099 -33.624 1.00 42.50 691 GLU A CA 1
ATOM 5580 C C . GLU A 1 691 ? 5.485 50.049 -33.341 1.00 42.50 691 GLU A C 1
ATOM 5582 O O . GLU A 1 691 ? 5.209 50.899 -34.185 1.00 42.50 691 GLU A O 1
ATOM 5587 N N . ASP A 1 692 ? 4.715 50.050 -32.214 1.00 40.31 692 ASP A N 1
ATOM 5588 C CA . ASP A 1 692 ? 4.330 49.048 -31.157 1.00 40.31 692 ASP A CA 1
ATOM 5589 C C . ASP A 1 692 ? 3.076 49.529 -30.294 1.00 40.31 692 ASP A C 1
ATOM 5591 O O . ASP A 1 692 ? 2.213 50.193 -30.869 1.00 40.31 692 ASP A O 1
ATOM 5595 N N . ASP A 1 693 ? 2.975 49.226 -28.967 1.00 40.75 693 ASP A N 1
ATOM 5596 C CA . ASP A 1 693 ? 2.237 49.909 -27.831 1.00 40.75 693 ASP A CA 1
ATOM 5597 C C . ASP A 1 693 ? 0.835 49.464 -27.224 1.00 40.75 693 ASP A C 1
ATOM 5599 O O . ASP A 1 693 ? -0.176 49.307 -27.909 1.00 40.75 693 ASP A O 1
ATOM 5603 N N . ASP A 1 694 ? 0.816 49.398 -25.862 1.00 38.56 694 ASP A N 1
ATOM 5604 C CA . ASP A 1 694 ? -0.098 49.961 -24.798 1.00 38.56 694 ASP A CA 1
ATOM 5605 C C . ASP A 1 694 ? -1.430 49.409 -24.136 1.00 38.56 694 ASP A C 1
ATOM 5607 O O . ASP A 1 694 ? -2.379 48.944 -24.768 1.00 38.56 694 ASP A O 1
ATOM 5611 N N . ASP A 1 695 ? -1.480 49.682 -22.799 1.00 35.50 695 ASP A N 1
ATOM 5612 C CA . ASP A 1 695 ? -2.566 50.100 -21.835 1.00 35.50 695 ASP A CA 1
ATOM 5613 C C . ASP A 1 695 ? -3.406 49.153 -20.884 1.00 35.50 695 ASP A C 1
ATOM 5615 O O . ASP A 1 695 ? -3.577 47.961 -21.139 1.00 35.50 695 ASP A O 1
ATOM 5619 N N . GLU A 1 696 ? -3.884 49.679 -19.714 1.00 32.88 696 GLU A N 1
ATOM 5620 C CA . GLU A 1 696 ? -4.159 48.909 -18.442 1.00 32.88 696 GLU A CA 1
ATOM 5621 C C . GLU A 1 696 ? -5.628 48.898 -17.778 1.00 32.88 696 GLU A C 1
ATOM 5623 O O . GLU A 1 696 ? -6.519 48.376 -18.453 1.00 32.88 696 GLU A O 1
ATOM 5628 N N . PRO A 1 697 ? -6.003 49.266 -16.493 1.00 56.19 697 PRO A N 1
ATOM 5629 C CA . PRO A 1 697 ? -7.070 48.543 -15.710 1.00 56.19 697 PRO A CA 1
ATOM 5630 C C . PRO A 1 697 ? -8.175 49.392 -14.971 1.00 56.19 697 PRO A C 1
ATOM 5632 O O . PRO A 1 697 ? -8.306 50.583 -15.234 1.00 56.19 697 PRO A O 1
ATOM 5635 N N . ILE A 1 698 ? -8.955 48.800 -14.008 1.00 31.38 698 ILE A N 1
ATOM 5636 C CA . ILE A 1 698 ? -9.330 49.320 -12.628 1.00 31.38 698 ILE A CA 1
ATOM 5637 C C . ILE A 1 698 ? -10.558 48.636 -11.897 1.00 31.38 698 ILE A C 1
ATOM 5639 O O . ILE A 1 698 ? -11.647 48.505 -12.442 1.00 31.38 698 ILE A O 1
ATOM 5643 N N . TYR A 1 699 ? -10.364 48.288 -10.601 1.00 32.62 699 TYR A N 1
ATOM 5644 C CA . TYR A 1 699 ? -11.240 48.056 -9.393 1.00 32.62 699 TYR A CA 1
ATOM 5645 C C . TYR A 1 699 ? -12.807 48.080 -9.355 1.00 32.62 699 TYR A C 1
ATOM 5647 O O . TYR A 1 699 ? -13.410 49.045 -9.819 1.00 32.62 699 TYR A O 1
ATOM 5655 N N . ARG A 1 700 ? -13.424 47.242 -8.458 1.00 27.31 700 ARG A N 1
ATOM 5656 C CA . ARG A 1 700 ? -14.098 47.691 -7.174 1.00 27.31 700 ARG A CA 1
ATOM 5657 C C . ARG A 1 700 ? -14.725 46.642 -6.185 1.00 27.31 700 ARG A C 1
ATOM 5659 O O . ARG A 1 700 ? -15.642 45.922 -6.543 1.00 27.31 700 ARG A O 1
ATOM 5666 N N . ASN A 1 701 ? -14.326 46.757 -4.901 1.00 29.17 701 ASN A N 1
ATOM 5667 C CA . ASN A 1 701 ? -15.057 46.789 -3.589 1.00 29.17 701 ASN A CA 1
ATOM 5668 C C . ASN A 1 701 ? -16.030 45.701 -3.007 1.00 29.17 701 ASN A C 1
ATOM 5670 O O . ASN A 1 701 ? -16.717 44.968 -3.702 1.00 29.17 701 ASN A O 1
ATOM 5674 N N . GLN A 1 702 ? -16.088 45.695 -1.652 1.00 29.38 702 GLN A N 1
ATOM 5675 C CA . GLN A 1 702 ? -16.886 44.888 -0.676 1.00 29.38 702 GLN A CA 1
ATOM 5676 C C . GLN A 1 702 ? -18.083 45.717 -0.069 1.00 29.38 702 GLN A C 1
ATOM 5678 O O . GLN A 1 702 ? -18.343 46.779 -0.642 1.00 29.38 702 GLN A O 1
ATOM 5683 N N . PRO A 1 703 ? -18.711 45.448 1.128 1.00 47.56 703 PRO A N 1
ATOM 5684 C CA . PRO A 1 703 ? -18.954 44.229 1.962 1.00 47.56 703 PRO A CA 1
ATOM 5685 C C . PRO A 1 703 ? -20.404 44.110 2.592 1.00 47.56 703 PRO A C 1
ATOM 5687 O O . PRO A 1 703 ? -21.273 44.938 2.344 1.00 47.56 703 PRO A O 1
ATOM 5690 N N . GLU A 1 704 ? -20.590 43.144 3.528 1.00 32.97 704 GLU A N 1
ATOM 5691 C CA . GLU A 1 704 ? -21.258 43.286 4.870 1.00 32.97 704 GLU A CA 1
ATOM 5692 C C . GLU A 1 704 ? -22.764 42.925 5.119 1.00 32.97 704 GLU A C 1
ATOM 5694 O O . GLU A 1 704 ? -23.654 43.585 4.591 1.00 32.97 704 GLU A O 1
ATOM 5699 N N . LYS A 1 705 ? -23.055 41.976 6.056 1.00 30.80 705 LYS A N 1
ATOM 5700 C CA . LYS A 1 705 ? -23.817 42.147 7.348 1.00 30.80 705 LYS A CA 1
ATOM 5701 C C . LYS A 1 705 ? -24.316 40.845 8.039 1.00 30.80 705 LYS A C 1
ATOM 5703 O O . LYS A 1 705 ? -24.116 39.743 7.542 1.00 30.80 705 LYS A O 1
ATOM 5708 N N . THR A 1 706 ? -24.869 40.994 9.255 1.00 31.05 706 THR A N 1
ATOM 5709 C CA . THR A 1 706 ? -25.055 39.999 10.344 1.00 31.05 706 THR A CA 1
ATOM 5710 C C . THR A 1 706 ? -26.513 39.572 10.609 1.00 31.05 706 THR A C 1
ATOM 5712 O O . THR A 1 706 ? -27.426 40.318 10.261 1.00 31.05 706 THR A O 1
ATOM 5715 N N . ASN A 1 707 ? -26.742 38.468 11.356 1.00 28.22 707 ASN A N 1
ATOM 5716 C CA . ASN A 1 707 ? -27.431 38.479 12.677 1.00 28.22 707 ASN A CA 1
ATOM 5717 C C . ASN A 1 707 ? -27.571 37.086 13.350 1.00 28.22 707 ASN A C 1
ATOM 5719 O O . ASN A 1 707 ? -26.986 36.111 12.890 1.00 28.22 707 ASN A O 1
ATOM 5723 N N . SER A 1 708 ? -28.234 37.034 14.516 1.00 33.00 708 SER A N 1
ATOM 5724 C CA . SER A 1 708 ? -28.078 36.035 15.590 1.00 33.00 708 SER A CA 1
ATOM 5725 C C . SER A 1 708 ? -29.369 35.297 16.000 1.00 33.00 708 SER A C 1
ATOM 5727 O O . SER A 1 708 ? -30.469 35.678 15.608 1.00 33.00 708 SER A O 1
ATOM 5729 N N . SER A 1 709 ? -29.237 34.284 16.871 1.00 31.03 709 SER A N 1
ATOM 5730 C CA . SER A 1 709 ? -30.314 33.801 17.756 1.00 31.03 709 SER A CA 1
ATOM 5731 C C . SER A 1 709 ? -29.752 33.154 19.041 1.00 31.03 709 SER A C 1
ATOM 5733 O O . SER A 1 709 ? -28.571 32.813 19.105 1.00 31.03 709 SER A O 1
ATOM 5735 N N . ARG A 1 710 ? -30.592 33.008 20.076 1.00 31.70 710 ARG A N 1
ATOM 5736 C CA . ARG A 1 710 ? -30.331 32.342 21.371 1.00 31.70 710 ARG A CA 1
ATOM 5737 C C . ARG A 1 710 ? -31.606 31.626 21.833 1.00 31.70 710 ARG A C 1
ATOM 5739 O O . ARG A 1 710 ? -32.689 32.179 21.673 1.00 31.70 710 ARG A O 1
ATOM 5746 N N . HIS A 1 711 ? -31.468 30.497 22.529 1.00 33.94 711 HIS A N 1
ATOM 5747 C CA . HIS A 1 711 ? -32.549 29.905 23.327 1.00 33.94 711 HIS A CA 1
ATOM 5748 C C . HIS A 1 711 ? -32.077 29.550 24.744 1.00 33.94 711 HIS A C 1
ATOM 5750 O O . HIS A 1 711 ? -30.943 29.124 24.942 1.00 33.94 711 HIS A O 1
ATOM 5756 N N . ASN A 1 712 ? -32.989 29.710 25.705 1.00 32.41 712 ASN A N 1
ATOM 5757 C CA . ASN A 1 712 ? -32.917 29.172 27.065 1.00 32.41 712 ASN A CA 1
ATOM 5758 C C . ASN A 1 712 ? -33.970 28.059 27.192 1.00 32.41 712 ASN A C 1
ATOM 5760 O O . ASN A 1 712 ? -34.946 28.071 26.443 1.00 32.41 712 ASN A O 1
ATOM 5764 N N . ASN A 1 713 ? -33.846 27.178 28.189 1.00 33.09 713 ASN A N 1
ATOM 5765 C CA . ASN A 1 713 ? -34.960 26.337 28.636 1.00 33.09 713 ASN A CA 1
ATOM 5766 C C . ASN A 1 713 ? -34.986 26.178 30.166 1.00 33.09 713 ASN A C 1
ATOM 5768 O O . ASN A 1 713 ? -34.032 26.539 30.856 1.00 33.09 713 ASN A O 1
ATOM 5772 N N . VAL A 1 714 ? -36.131 25.734 30.687 1.00 35.16 714 VAL A N 1
ATOM 5773 C CA . VAL A 1 714 ? -36.557 25.909 32.088 1.00 35.16 714 VAL A CA 1
ATOM 5774 C C . VAL A 1 714 ? -36.359 24.630 32.917 1.00 35.16 714 VAL A C 1
ATOM 5776 O O . VAL A 1 714 ? -36.441 23.526 32.388 1.00 35.16 714 VAL A O 1
ATOM 5779 N N . ARG A 1 715 ? -36.116 24.771 34.230 1.00 33.41 715 ARG A N 1
ATOM 5780 C CA . ARG A 1 715 ? -36.160 23.660 35.203 1.00 33.41 715 ARG A CA 1
ATOM 5781 C C . ARG A 1 715 ? -37.597 23.434 35.689 1.00 33.41 715 ARG A C 1
ATOM 5783 O O . ARG A 1 715 ? -38.202 24.372 36.200 1.00 33.41 715 ARG A O 1
ATOM 5790 N N . GLU A 1 716 ? -38.109 22.206 35.596 1.00 38.91 716 GLU A N 1
ATOM 5791 C CA . GLU A 1 716 ? -39.349 21.808 36.286 1.00 38.91 716 GLU A CA 1
ATOM 5792 C C . GLU A 1 716 ? -39.111 21.610 37.794 1.00 38.91 716 GLU A C 1
ATOM 5794 O O . GLU A 1 716 ? -38.027 21.192 38.210 1.00 38.91 716 GLU A O 1
ATOM 5799 N N . ASN A 1 717 ? -40.131 21.876 38.618 1.00 38.44 717 ASN A N 1
ATOM 5800 C CA . ASN A 1 717 ? -40.093 21.615 40.057 1.00 38.44 717 ASN A CA 1
ATOM 5801 C C . ASN A 1 717 ? -40.687 20.231 40.368 1.00 38.44 717 ASN A C 1
ATOM 5803 O O . ASN A 1 717 ? -41.889 20.012 40.236 1.00 38.44 717 ASN A O 1
ATOM 5807 N N . ILE A 1 718 ? -39.844 19.286 40.788 1.00 44.88 718 ILE A N 1
ATOM 5808 C CA . ILE A 1 718 ? -40.250 17.886 41.009 1.00 44.88 718 ILE A CA 1
ATOM 5809 C C . ILE A 1 718 ? -41.171 17.745 42.237 1.00 44.88 718 ILE A C 1
ATOM 5811 O O . ILE A 1 718 ? -42.033 16.866 42.254 1.00 44.88 718 ILE A O 1
ATOM 5815 N N . ALA A 1 719 ? -41.049 18.635 43.229 1.00 38.97 719 ALA A N 1
ATOM 5816 C CA . ALA A 1 719 ? -41.836 18.587 44.463 1.00 38.97 719 ALA A CA 1
ATOM 5817 C C . ALA A 1 719 ? -43.357 18.644 44.213 1.00 38.97 719 ALA A C 1
ATOM 5819 O O . ALA A 1 719 ? -44.100 17.850 44.789 1.00 38.97 719 ALA A O 1
ATOM 5820 N N . ASP A 1 720 ? -43.806 19.509 43.295 1.00 43.22 720 ASP A N 1
ATOM 5821 C CA . ASP A 1 720 ? -45.233 19.716 42.992 1.00 43.22 720 ASP A CA 1
ATOM 5822 C C . ASP A 1 720 ? -45.878 18.501 42.292 1.00 43.22 720 ASP A C 1
ATOM 5824 O O . ASP A 1 720 ? -47.094 18.310 42.332 1.00 43.22 720 ASP A O 1
ATOM 5828 N N . LYS A 1 721 ? -45.059 17.645 41.663 1.00 42.12 721 LYS A N 1
ATOM 5829 C CA . LYS A 1 721 ? -45.499 16.398 41.017 1.00 42.12 721 LYS A CA 1
ATOM 5830 C C . LYS A 1 721 ? -45.819 15.323 42.063 1.00 42.12 721 LYS A C 1
ATOM 5832 O O . LYS A 1 721 ? -46.838 14.645 41.942 1.00 42.12 721 LYS A O 1
ATOM 5837 N N . VAL A 1 722 ? -44.994 15.200 43.108 1.00 43.47 722 VAL A N 1
ATOM 5838 C CA . VAL A 1 722 ? -45.079 14.137 44.132 1.00 43.47 722 VAL A CA 1
ATOM 5839 C C . VAL A 1 722 ? -46.304 14.296 45.046 1.00 43.47 722 VAL A C 1
ATOM 5841 O O . VAL A 1 722 ? -46.963 13.312 45.381 1.00 43.47 722 VAL A O 1
ATOM 5844 N N . THR A 1 723 ? -46.680 15.525 45.411 1.00 39.94 723 THR A N 1
ATOM 5845 C CA . THR A 1 723 ? -47.903 15.790 46.198 1.00 39.94 723 THR A CA 1
ATOM 5846 C C . THR A 1 723 ? -49.199 15.449 45.451 1.00 39.94 723 THR A C 1
ATOM 5848 O O . THR A 1 723 ? -50.210 15.133 46.085 1.00 39.94 723 THR A O 1
ATOM 5851 N N . SER A 1 724 ? -49.179 15.470 44.112 1.00 39.78 724 SER A N 1
ATOM 5852 C CA . SER A 1 724 ? -50.352 15.192 43.270 1.00 39.78 724 SER A CA 1
ATOM 5853 C C . SER A 1 724 ? -50.729 13.707 43.192 1.00 39.78 724 SER A C 1
ATOM 5855 O O . SER A 1 724 ? -51.903 13.382 43.015 1.00 39.78 724 SER A O 1
ATOM 5857 N N . THR A 1 725 ? -49.766 12.793 43.358 1.00 43.06 725 THR A N 1
ATOM 5858 C CA . THR A 1 725 ? -49.995 11.340 43.285 1.00 43.06 725 THR A CA 1
ATOM 5859 C C . THR A 1 725 ? -50.374 10.733 44.636 1.00 43.06 725 THR A C 1
ATOM 5861 O O . THR A 1 725 ? -51.291 9.914 44.690 1.00 43.06 725 THR A O 1
ATOM 5864 N N . LEU A 1 726 ? -49.745 11.169 45.735 1.00 41.44 726 LEU A N 1
ATOM 5865 C CA . LEU A 1 726 ? -49.958 10.602 47.079 1.00 41.44 726 LEU A CA 1
ATOM 5866 C C . LEU A 1 726 ? -51.381 10.795 47.645 1.00 41.44 726 LEU A C 1
ATOM 5868 O O . LEU A 1 726 ? -51.801 10.061 48.537 1.00 41.44 726 LEU A O 1
ATOM 5872 N N . THR A 1 727 ? -52.143 11.774 47.154 1.00 42.12 727 THR A N 1
ATOM 5873 C CA . THR A 1 727 ? -53.397 12.228 47.788 1.00 42.12 727 THR A CA 1
ATOM 5874 C C . THR A 1 727 ? -54.680 11.559 47.272 1.00 42.12 727 THR A C 1
ATOM 5876 O O . THR A 1 727 ? -55.750 11.787 47.838 1.00 42.12 727 THR A O 1
ATOM 5879 N N . ASN A 1 728 ? -54.607 10.707 46.241 1.00 38.25 728 ASN A N 1
ATOM 5880 C CA . ASN A 1 728 ? -55.797 10.189 45.542 1.00 38.25 728 ASN A CA 1
ATOM 5881 C C . ASN A 1 728 ? -56.339 8.830 46.038 1.00 38.25 728 ASN A C 1
ATOM 5883 O O . ASN A 1 728 ? -57.394 8.408 45.573 1.00 38.25 728 ASN A O 1
ATOM 5887 N N . GLY A 1 729 ? -55.655 8.146 46.964 1.00 43.84 729 GLY A N 1
ATOM 5888 C CA . GLY A 1 729 ? -56.063 6.816 47.451 1.00 43.84 729 GLY A CA 1
ATOM 5889 C C . GLY A 1 729 ? -56.849 6.814 48.770 1.00 43.84 729 GLY A C 1
ATOM 5890 O O . GLY A 1 729 ? -57.993 6.372 48.826 1.00 43.84 729 GLY A O 1
ATOM 5891 N N . ILE A 1 730 ? -56.218 7.271 49.858 1.00 45.34 730 ILE A N 1
ATOM 5892 C CA . ILE A 1 730 ? -56.621 6.891 51.230 1.00 45.34 730 ILE A CA 1
ATOM 5893 C C . ILE A 1 730 ? -57.440 7.976 51.958 1.00 45.34 730 ILE A C 1
ATOM 5895 O O . ILE A 1 730 ? -58.313 7.653 52.767 1.00 45.34 730 ILE A O 1
ATOM 5899 N N . GLY A 1 731 ? -57.216 9.262 51.661 1.00 47.25 731 GLY A N 1
ATOM 5900 C CA . GLY A 1 731 ? -57.769 10.382 52.445 1.00 47.25 731 GLY A CA 1
ATOM 5901 C C . GLY A 1 731 ? -59.301 10.406 52.560 1.00 47.25 731 GLY A C 1
ATOM 5902 O O . GLY A 1 731 ? -59.835 10.756 53.614 1.00 47.25 731 GLY A O 1
ATOM 5903 N N . TRP A 1 732 ? -60.014 9.959 51.519 1.00 43.78 732 TRP A N 1
ATOM 5904 C CA . TRP A 1 732 ? -61.483 9.905 51.513 1.00 43.78 732 TRP A CA 1
ATOM 5905 C C . TRP A 1 732 ? -62.059 8.769 52.378 1.00 43.78 732 TRP A C 1
ATOM 5907 O O . TRP A 1 732 ? -63.161 8.901 52.904 1.00 43.78 732 TRP A O 1
ATOM 5917 N N . VAL A 1 733 ? -61.308 7.680 52.587 1.00 46.75 733 VAL A N 1
ATOM 5918 C CA . VAL A 1 733 ? -61.731 6.543 53.430 1.00 46.75 733 VAL A CA 1
ATOM 5919 C C . VAL A 1 733 ? -61.565 6.862 54.920 1.00 46.75 733 VAL A C 1
ATOM 5921 O O . VAL A 1 733 ? -62.389 6.453 55.740 1.00 46.75 733 VAL A O 1
ATOM 5924 N N . LEU A 1 734 ? -60.520 7.618 55.274 1.00 44.62 734 LEU A N 1
ATOM 5925 C CA . LEU A 1 734 ? -60.246 8.012 56.660 1.00 44.62 734 LEU A CA 1
ATOM 5926 C C . LEU A 1 734 ? -61.002 9.280 57.094 1.00 44.62 734 LEU A C 1
ATOM 5928 O O . LEU A 1 734 ? -61.277 9.432 58.283 1.00 44.62 734 LEU A O 1
ATOM 5932 N N . GLY A 1 735 ? -61.442 10.119 56.151 1.00 40.16 735 GLY A N 1
ATOM 5933 C CA . GLY A 1 735 ? -62.319 11.264 56.428 1.00 40.16 735 GLY A CA 1
ATOM 5934 C C . GLY A 1 735 ? -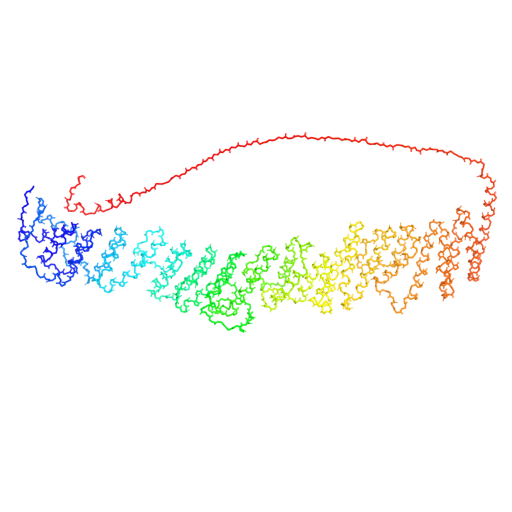61.584 12.560 56.772 1.00 40.16 735 GLY A C 1
ATOM 5935 O O . GLY A 1 735 ? -62.094 13.353 57.559 1.00 40.16 735 GLY A O 1
ATOM 5936 N N . VAL A 1 736 ? -60.403 12.784 56.191 1.00 37.53 736 VAL A N 1
ATOM 5937 C CA . VAL A 1 736 ? -59.681 14.060 56.322 1.00 37.53 736 VAL A CA 1
ATOM 5938 C C . VAL A 1 736 ? -60.385 15.126 55.462 1.00 37.53 736 VAL A C 1
ATOM 5940 O O . VAL A 1 736 ? -60.562 14.892 54.261 1.00 37.53 736 VAL A O 1
ATOM 5943 N N . PRO A 1 737 ? -60.796 16.284 56.018 1.00 31.02 737 PRO A N 1
ATOM 5944 C CA . PRO A 1 737 ? -61.328 17.388 55.222 1.00 31.02 737 PRO A CA 1
ATOM 5945 C C . PRO A 1 737 ? -60.277 17.935 54.249 1.00 31.02 737 PRO A C 1
ATOM 5947 O O . PRO A 1 737 ? -59.091 17.981 54.569 1.00 31.02 737 PRO A O 1
ATOM 5950 N N . ARG A 1 738 ? -60.715 18.394 53.073 1.00 30.52 738 ARG A N 1
ATOM 5951 C CA . ARG A 1 738 ? -59.906 19.291 52.238 1.00 30.52 738 ARG A CA 1
ATOM 5952 C C . ARG A 1 738 ? -60.168 20.725 52.692 1.00 30.52 738 ARG A C 1
ATOM 5954 O O . ARG A 1 738 ? -61.301 21.186 52.549 1.00 30.52 738 ARG A O 1
ATOM 5961 N N . GLU A 1 739 ? -59.136 21.378 53.217 1.00 31.84 739 GLU A N 1
ATOM 5962 C CA . GLU A 1 739 ? -59.018 22.846 53.243 1.00 31.84 739 GLU A CA 1
ATOM 5963 C C . GLU A 1 739 ? -58.403 23.340 51.921 1.00 31.84 739 GLU A C 1
ATOM 5965 O O . GLU A 1 739 ? -57.572 22.593 51.349 1.00 31.84 739 GLU A O 1
#

Radius of gyration: 55.36 Å; Cα contacts (8 Å, |Δi|>4): 747; chains: 1; bounding box: 115×71×161 Å